Protein AF-A8F672-F1 (afdb_monomer)

Organism: Pseudothermotoga lettingae (strain ATCC BAA-301 / DSM 14385 / NBRC 107922 / TMO) (NCBI:txid416591)

Secondary structure (DSSP, 8-state):
-HHHHHHHHHHT---EE----GGGGGGSPPP--S-TTT-THHHHSSHHHHHHH-TT-EEPPSS--GGG---------------------GGGTT-S-EEEEEE-TTT--EEEEEE-SSB-TTSSBTTPBPSS--EEEEEETTSPBP-SEEEEEEEEEEEETTTTEEEEEEEEEEETTEEE--S-BSEEEEEEEEETT-PPP-TT---EEEEEEEEE-SS-EESSEEEEEESSHHHHHHHHHHHHHHHHTSTT--HHHHHHHHHHHHHHHHHHHH---HHHHHHHHHHHHHHHHHHHHHHHHHHHHHHHHHHHHHHHHHHHHHHHHHHHHHHHHHHHHHHHHHHHHHHHHHHHTT--S---S--HHHHHHHHHHHHHHTHHHHHHHHHHHHHHHH-S--HHHHHHIIIIIHHHHHHT--HHHHHHHHHHIIIIIIIIIIIIHHHHHHHHHHHHHHHHHHHHHTTS---HHHHHHHHHHHHHHHHHHHSTTHHHHHHHHHSPPPP----TTTTHHHHHHHHHHHHHHHHHHTT-GGGHHHHHHHHHHHHHHS-GGGHHHHHHHHHHHHTHHHHHHHHHHHHHHHTS--

Sequence (586 aa):
MYAVDFALRETGIQLYYCQPEQNKMAQVELEESYSQLVNDRVRLSNFDALEKINNQVRRLSWPFDQREIELKNLPLVDSKYYFAWLSDWSEYDFVSKVEVKITLSGAGNIANFVYYPLYNPDATIAERVSEKDIALVLKDESGLSMLGKNNVSVSLYKVMGELDRMEAVTGESDENGVVNFGKRQVGRYYYMLYADGRPADRYDQLCYTARGWIEVGLDSATPTEMIAFTKSKSAELFRAFGLLRELRELEIYNDRIGTFVENAGEWLENLRKNGLIPVELEAVKRFNTALAAIVNCSGYACTVQTRASDDALKVVEKINGMIRKAEEIVEKLESAKQIIMTIVNTFIDIITGNWSGAASNLTIQELVDRLVNYVKNDLLDDIMETVEQKLAEVIRDPEKIIDYFQSYVKDWVKQKLSPDQIRDNVYNFVEEELVYEKFTSHMEQQIEKVLFETQKLVEENIGKHWDIDERSSLIRESFYQMRNDLMSDLFDVSYKALSEKDSIDDWESCLSTLRELIPLIVEFIELFEIRYPELSSIKAGLETLYEALDTIGTLTKTYELALKVDYLNPLSERIQQISEMVFQFK

Solvent-accessible surface area (backbone atoms only — not comparable to full-atom values): 33005 Å² total; per-residue (Å²): 118,47,24,59,55,48,41,34,62,76,69,62,64,76,55,73,47,68,82,73,54,83,93,48,41,86,85,69,53,63,67,89,58,95,42,60,92,69,30,66,61,42,71,68,39,33,70,79,47,41,40,76,77,32,90,65,39,40,78,58,60,85,80,79,54,72,85,78,61,81,85,72,95,66,81,88,77,82,77,89,83,84,89,81,83,88,76,88,61,74,89,44,63,86,39,59,67,46,78,47,76,48,71,50,87,94,70,82,51,71,51,73,52,76,48,40,50,41,31,36,98,86,70,45,64,48,72,42,57,22,81,40,64,42,61,33,40,35,21,38,80,88,68,48,62,43,74,63,60,55,67,30,30,41,32,39,20,42,70,43,74,100,66,45,42,75,44,82,76,50,72,41,51,23,49,53,21,34,34,63,65,40,63,44,63,51,45,71,30,41,38,43,37,31,25,40,92,62,69,74,92,44,85,44,51,58,45,42,33,35,72,53,71,36,40,33,41,56,80,50,46,43,64,54,62,46,62,36,33,52,51,67,52,66,61,53,51,25,41,39,56,19,52,45,50,53,51,68,70,40,81,83,51,47,72,65,58,50,52,49,41,51,56,53,49,54,52,52,51,50,39,65,74,76,52,58,52,67,62,49,47,50,30,47,41,39,45,38,54,45,48,53,52,51,48,54,57,46,57,51,50,37,55,39,44,56,52,33,28,52,30,50,39,52,36,53,52,48,52,42,50,46,52,52,53,50,50,56,44,39,53,51,50,61,72,41,41,65,58,53,48,49,50,52,51,52,47,48,54,67,55,50,72,76,56,93,82,88,88,83,91,76,54,70,64,56,53,52,53,49,52,44,49,36,62,76,70,42,48,67,54,54,54,50,51,52,51,41,56,57,37,61,73,76,45,96,79,38,60,70,62,43,51,43,48,65,67,44,52,53,50,40,52,74,68,63,61,53,72,69,60,49,47,56,54,39,44,49,43,37,49,60,69,46,43,29,68,47,28,48,58,50,49,53,56,35,56,52,48,36,52,50,53,33,51,47,56,36,71,79,46,67,96,54,86,76,63,45,68,63,50,19,50,34,43,39,49,20,53,50,50,38,40,60,77,61,48,64,56,45,65,59,55,52,47,63,52,70,48,87,73,84,76,69,84,72,61,77,71,82,42,47,70,56,66,58,49,49,57,59,51,40,60,54,44,62,76,43,26,90,81,40,63,76,46,48,65,49,40,54,40,52,54,52,47,50,57,60,70,64,53,62,69,40,59,37,28,54,49,52,27,51,52,36,57,54,57,33,46,67,49,28,61,41,49,67,43,39,51,54,34,56,50,65,60,116

pLDDT: mean 77.51, std 14.43, range [34.5, 97.75]

Foldseek 3Di:
DQLVVLLCVVVVPWDKDADDAPVCCVVQDQQPADDCQQDVVNVCRPLVNSVVRDVRIDTADPVGDPVVHDDDPHPPDDDDDDDDDDDDCVVVLPDQKDKDWDDDPPPRDIDIDMDGNQADPVRHGRQDKAPWWEKAAEDAPVRHWAAAWQQKKKWKWAQDDPSRDTDTPDIFIDHRRMTTPTMDGFAKIKMWMKRGVNDDDDLLFKMWIDIDMWGDDRHYIPPRYDYTYTPPLSSLLSLLLSLLVLLCPFPLDDPLSVVLSVVSNVVSVVCVVVDATRLLSLLSSLLSLLSVLLSVLRNLLSVLLVLLLVLLLVLLVLLLVLLVLLVVLLVLCVVCVVVVVVVQVVVCVVVVVDDDDDDDDADVNNLSVVSSCCSVPPVLVLVLVVLVVLQVVAFDDCVLVSCCCVPPSSVCSVVVDDSVVSSVVSSCCSSPVQSCVLAVVLSSVLSVLSSVVSVVSCVVCPPHRDSRVVSSVLQVQLSVCLCVVQNVCVVVLSCVLVDQDDQPDDCCPSCVSLVVSLVVVLVVLVVCCVPPVSSVVSSVSSVVSVVSSNPSSSSSSSNSSRSSSSSSNSSSVSSNCSSCSSVVRD

Mean predicted aligned error: 14.24 Å

Nearest PDB structures (foldseek):
  5azs-assembly1_A  TM=2.895E-01  e=3.978E-01  Pseudomonas aeruginosa PAO1
  8f7n-assembly1_A-2  TM=1.254E-01  e=3.853E-02  Sinorhizobium meliloti
  7n6g-assembly1_3T  TM=2.118E-01  e=6.082E-01  Chlamydomonas reinhardtii
  7n6g-assembly1_3S  TM=1.739E-01  e=3.813E-01  Chlamydomonas reinhardtii
  7s5y-assembly1_E  TM=1.382E-01  e=5.528E+00  Homo sapiens

Structure (mmCIF, N/CA/C/O backbone):
data_AF-A8F672-F1
#
_entry.id   AF-A8F672-F1
#
loop_
_atom_site.group_PDB
_atom_site.id
_atom_site.type_symbol
_atom_site.label_atom_id
_atom_site.label_alt_id
_atom_site.label_comp_id
_atom_site.label_asym_id
_atom_site.label_entity_id
_atom_site.label_seq_id
_atom_site.pdbx_PDB_ins_code
_atom_site.Cartn_x
_atom_site.Cartn_y
_atom_site.Cartn_z
_atom_site.occupancy
_atom_site.B_iso_or_equiv
_atom_site.auth_seq_id
_atom_site.auth_comp_id
_atom_site.auth_asym_id
_atom_site.auth_atom_id
_atom_site.pdbx_PDB_model_num
ATOM 1 N N . MET A 1 1 ? -5.545 -7.182 -1.780 1.00 58.44 1 MET A N 1
ATOM 2 C CA . MET A 1 1 ? -5.814 -8.184 -2.865 1.00 58.44 1 MET A CA 1
ATOM 3 C C . MET A 1 1 ? -6.267 -7.527 -4.173 1.00 58.44 1 MET A C 1
ATOM 5 O O . MET A 1 1 ? -6.038 -8.076 -5.249 1.00 58.44 1 MET A O 1
ATOM 9 N N . TYR A 1 2 ? -6.864 -6.335 -4.099 1.00 76.88 2 TYR A N 1
ATOM 10 C CA . TYR A 1 2 ? -7.472 -5.658 -5.243 1.00 76.88 2 TYR A CA 1
ATOM 11 C C . TYR A 1 2 ? -6.496 -5.126 -6.283 1.00 76.88 2 TYR A C 1
ATOM 13 O O . TYR A 1 2 ? -6.832 -5.118 -7.460 1.00 76.88 2 TYR A O 1
ATOM 21 N N . ALA A 1 3 ? -5.275 -4.756 -5.888 1.00 71.75 3 ALA A N 1
ATOM 22 C CA . ALA A 1 3 ? -4.246 -4.333 -6.838 1.00 71.75 3 ALA A CA 1
ATOM 23 C C . ALA A 1 3 ? -3.932 -5.419 -7.883 1.00 71.75 3 ALA A C 1
ATOM 25 O O . ALA A 1 3 ? -3.788 -5.123 -9.066 1.00 71.75 3 ALA A O 1
ATOM 26 N N . VAL A 1 4 ? -3.859 -6.686 -7.454 1.00 69.56 4 VAL A N 1
ATOM 27 C CA . VAL A 1 4 ? -3.597 -7.828 -8.344 1.00 69.56 4 VAL A CA 1
ATOM 28 C C . VAL A 1 4 ? -4.817 -8.127 -9.213 1.00 69.56 4 VAL A C 1
ATOM 30 O O . VAL A 1 4 ? -4.667 -8.310 -10.415 1.00 69.56 4 VAL A O 1
ATOM 33 N N . ASP A 1 5 ? -6.021 -8.117 -8.631 1.00 73.81 5 ASP A N 1
ATOM 34 C CA . ASP A 1 5 ? -7.284 -8.274 -9.371 1.00 73.81 5 ASP A CA 1
ATOM 35 C C . ASP A 1 5 ? -7.424 -7.214 -10.475 1.00 73.81 5 ASP A C 1
ATOM 37 O O . ASP A 1 5 ? -7.666 -7.546 -11.634 1.00 73.81 5 ASP A O 1
ATOM 41 N N . PHE A 1 6 ? -7.191 -5.944 -10.136 1.00 74.06 6 PHE A N 1
ATOM 42 C CA . PHE A 1 6 ? -7.239 -4.833 -11.079 1.00 74.06 6 PHE A CA 1
ATOM 43 C C . PHE A 1 6 ? -6.165 -4.971 -12.161 1.00 74.06 6 PHE A C 1
ATOM 45 O O . PHE A 1 6 ? -6.476 -4.878 -13.345 1.00 74.06 6 PHE A O 1
ATOM 52 N N . ALA A 1 7 ? -4.923 -5.287 -11.775 1.00 74.38 7 ALA A N 1
ATOM 53 C CA . ALA A 1 7 ? -3.839 -5.506 -12.724 1.00 74.38 7 ALA A CA 1
ATOM 54 C C . ALA A 1 7 ? -4.175 -6.608 -13.733 1.00 74.38 7 ALA A C 1
ATOM 56 O O . ALA A 1 7 ? -4.021 -6.395 -14.933 1.00 74.38 7 ALA A O 1
ATOM 57 N N . LEU A 1 8 ? -4.659 -7.766 -13.277 1.00 72.75 8 LEU A N 1
ATOM 58 C CA . LEU A 1 8 ? -4.997 -8.891 -14.152 1.00 72.75 8 LEU A CA 1
ATOM 59 C C . LEU A 1 8 ? -6.154 -8.557 -15.102 1.00 72.75 8 LEU A C 1
ATOM 61 O O . LEU A 1 8 ? -6.068 -8.865 -16.291 1.00 72.75 8 LEU A O 1
ATOM 65 N N . ARG A 1 9 ? -7.202 -7.882 -14.610 1.00 75.81 9 ARG A N 1
ATOM 66 C CA . ARG A 1 9 ? -8.351 -7.473 -15.434 1.00 75.81 9 ARG A CA 1
ATOM 67 C C . ARG A 1 9 ? -7.968 -6.446 -16.495 1.00 75.81 9 ARG A C 1
ATOM 69 O O . ARG A 1 9 ? -8.299 -6.637 -17.661 1.00 75.81 9 ARG A O 1
ATOM 76 N N . GLU A 1 10 ? -7.247 -5.396 -16.111 1.00 75.56 10 GLU A N 1
ATOM 77 C CA . GLU A 1 10 ? -6.915 -4.282 -17.007 1.00 75.56 10 GLU A CA 1
ATOM 78 C C . GLU A 1 10 ? -5.832 -4.637 -18.029 1.00 75.56 10 GLU A C 1
ATOM 80 O O . GLU A 1 10 ? -5.866 -4.168 -19.164 1.00 75.56 10 GLU A O 1
ATOM 85 N N . THR A 1 11 ? -4.861 -5.476 -17.654 1.00 68.06 11 THR A N 1
ATOM 86 C CA . THR A 1 11 ? -3.815 -5.936 -18.589 1.00 68.06 11 THR A CA 1
ATOM 87 C C . THR A 1 11 ? -4.272 -7.092 -19.468 1.00 68.06 11 THR A C 1
ATOM 89 O O . THR A 1 11 ? -3.577 -7.446 -20.420 1.00 68.06 11 THR A O 1
ATOM 92 N N . GLY A 1 12 ? -5.413 -7.706 -19.142 1.00 68.56 12 GLY A N 1
ATOM 93 C CA . GLY A 1 12 ? -5.883 -8.915 -19.802 1.00 68.56 12 GLY A CA 1
ATOM 94 C C . GLY A 1 12 ? -4.929 -10.098 -19.633 1.00 68.56 12 GLY A C 1
ATOM 95 O O . GLY A 1 12 ? -4.969 -11.005 -20.467 1.00 68.56 12 GLY A O 1
ATOM 96 N N . ILE A 1 13 ? -4.072 -10.096 -18.599 1.00 70.00 13 ILE A N 1
ATOM 97 C CA . ILE A 1 13 ? -3.210 -11.236 -18.270 1.00 70.00 13 ILE A CA 1
ATOM 98 C C . ILE A 1 13 ? -4.103 -12.429 -17.937 1.00 70.00 13 ILE A C 1
ATOM 100 O O . ILE A 1 13 ? -5.008 -12.358 -17.106 1.00 70.00 13 ILE A O 1
ATOM 104 N N . GLN A 1 14 ? -3.829 -13.543 -18.604 1.00 74.06 14 GLN A N 1
ATOM 105 C CA . GLN A 1 14 ? -4.603 -14.771 -18.514 1.00 74.06 14 GLN A CA 1
ATOM 106 C C . GLN A 1 14 ? -3.692 -15.905 -18.082 1.00 74.06 14 GLN A C 1
ATOM 108 O O . GLN A 1 14 ? -2.541 -15.989 -18.514 1.00 74.06 14 GLN A O 1
ATOM 113 N N . LEU A 1 15 ? -4.217 -16.781 -17.231 1.00 74.44 15 LEU A N 1
ATOM 114 C CA . LEU A 1 15 ? -3.529 -18.004 -16.865 1.00 74.44 15 LEU A CA 1
ATOM 115 C C . LEU A 1 15 ? -4.068 -19.141 -17.717 1.00 74.44 15 LEU A C 1
ATOM 117 O O . LEU A 1 15 ? -5.276 -19.367 -17.792 1.00 74.44 15 LEU A O 1
ATOM 121 N N . TYR A 1 16 ? -3.143 -19.855 -18.336 1.00 76.19 16 TYR A N 1
ATOM 122 C CA . TYR A 1 16 ? -3.432 -21.020 -19.146 1.00 76.19 16 TYR A CA 1
ATOM 123 C C . TYR A 1 16 ? -2.832 -22.252 -18.493 1.00 76.19 16 TYR A C 1
ATOM 125 O O . TYR A 1 16 ? -1.716 -22.222 -17.974 1.00 76.19 16 TYR A O 1
ATOM 133 N N . TYR A 1 17 ? -3.574 -23.346 -18.554 1.00 78.81 17 TYR A N 1
ATOM 134 C CA . TYR A 1 17 ? -3.131 -24.659 -18.130 1.00 78.81 17 TYR A CA 1
ATOM 135 C C . TYR A 1 17 ? -3.186 -25.623 -19.313 1.00 78.81 17 TYR A C 1
ATOM 137 O O . TYR A 1 17 ? -4.175 -25.678 -20.040 1.00 78.81 17 TYR A O 1
ATOM 145 N N . CYS A 1 18 ? -2.121 -26.398 -19.502 1.00 73.94 18 CYS A N 1
ATOM 146 C CA . CYS A 1 18 ? -2.075 -27.480 -20.474 1.00 73.94 18 CYS A CA 1
ATOM 147 C C . CYS A 1 18 ? -1.202 -28.605 -19.921 1.00 73.94 18 CYS A C 1
ATOM 149 O O . CYS A 1 18 ? -0.079 -28.361 -19.480 1.00 73.94 18 CYS A O 1
ATOM 151 N N . GLN A 1 19 ? -1.701 -29.840 -19.972 1.00 75.19 19 GLN A N 1
ATOM 152 C CA . GLN A 1 19 ? -0.917 -31.028 -19.648 1.00 75.19 19 GLN A CA 1
ATOM 153 C C . GLN A 1 19 ? -1.078 -32.080 -20.754 1.00 75.19 19 GLN A C 1
ATOM 155 O O . GLN A 1 19 ? -1.946 -32.958 -20.669 1.00 75.19 19 GLN A O 1
ATOM 160 N N . PRO A 1 20 ? -0.276 -31.981 -21.824 1.00 69.94 20 PRO A N 1
ATOM 161 C CA . PRO A 1 20 ? -0.445 -32.829 -22.989 1.00 69.94 20 PRO A CA 1
ATOM 162 C C . PRO A 1 20 ? 0.181 -34.213 -22.828 1.00 69.94 20 PRO A C 1
ATOM 164 O O . PRO A 1 20 ? 1.151 -34.409 -22.099 1.00 69.94 20 PRO A O 1
ATOM 167 N N . GLU A 1 21 ? -0.354 -35.184 -23.568 1.00 68.31 21 GLU A N 1
ATOM 168 C CA . GLU A 1 21 ? 0.251 -36.515 -23.706 1.00 68.31 21 GLU A CA 1
ATOM 169 C C . GLU A 1 21 ? 1.548 -36.442 -24.532 1.00 68.31 21 GLU A C 1
ATOM 171 O O . GLU A 1 21 ? 1.670 -35.618 -25.441 1.00 68.31 21 GLU A O 1
ATOM 176 N N . GLN A 1 22 ? 2.512 -37.331 -24.259 1.00 65.75 22 GLN A N 1
ATOM 177 C CA . GLN A 1 22 ? 3.853 -37.312 -24.870 1.00 65.75 22 GLN A CA 1
ATOM 178 C C . GLN A 1 22 ? 3.832 -37.224 -26.406 1.00 65.75 22 GLN A C 1
ATOM 180 O O . GLN A 1 22 ? 4.584 -36.461 -27.004 1.00 65.75 22 GLN A O 1
ATOM 185 N N . ASN A 1 23 ? 2.956 -37.986 -27.058 1.00 64.81 23 ASN A N 1
ATOM 186 C CA . ASN A 1 23 ? 2.825 -38.031 -28.517 1.00 64.81 23 ASN A CA 1
ATOM 187 C C . ASN A 1 23 ? 2.176 -36.774 -29.127 1.00 64.81 23 ASN A C 1
ATOM 189 O O . ASN A 1 23 ? 2.226 -36.603 -30.343 1.00 64.81 23 ASN A O 1
ATOM 193 N N . LYS A 1 24 ? 1.566 -35.911 -28.307 1.00 63.19 24 LYS A N 1
ATOM 194 C CA . LYS A 1 24 ? 0.947 -34.643 -28.718 1.00 63.19 24 LYS A CA 1
ATOM 195 C C . LYS A 1 24 ? 1.758 -33.421 -28.304 1.00 63.19 24 LYS A C 1
ATOM 197 O O . LYS A 1 24 ? 1.444 -32.329 -28.760 1.00 63.19 24 LYS A O 1
ATOM 202 N N . MET A 1 25 ? 2.815 -33.600 -27.509 1.00 61.53 25 MET A N 1
ATOM 203 C CA . MET A 1 25 ? 3.652 -32.524 -26.969 1.00 61.53 25 MET A CA 1
ATOM 204 C C . MET A 1 25 ? 4.176 -31.561 -28.048 1.00 61.53 25 MET A C 1
ATOM 206 O O . MET A 1 25 ? 4.151 -30.358 -27.841 1.00 61.53 25 MET A O 1
ATOM 210 N N . ALA A 1 26 ? 4.545 -32.055 -29.233 1.00 56.44 26 ALA A N 1
ATOM 211 C CA . ALA A 1 26 ? 5.033 -31.210 -30.329 1.00 56.44 26 ALA A CA 1
ATOM 212 C C . ALA A 1 26 ? 3.953 -30.325 -30.994 1.00 56.44 26 ALA A C 1
ATOM 214 O O . ALA A 1 26 ? 4.291 -29.357 -31.663 1.00 56.44 26 ALA A O 1
ATOM 215 N N . GLN A 1 27 ? 2.660 -30.648 -30.852 1.00 55.19 27 GLN A N 1
ATOM 216 C CA . GLN A 1 27 ? 1.545 -29.887 -31.455 1.00 55.19 27 GLN A CA 1
ATOM 217 C C . GLN A 1 27 ? 1.020 -28.765 -30.550 1.00 55.19 27 GLN A C 1
ATOM 219 O O . GLN A 1 27 ? 0.139 -28.002 -30.937 1.00 55.19 27 GLN A O 1
ATOM 224 N N . VAL A 1 28 ? 1.506 -28.724 -29.316 1.00 53.41 28 VAL A N 1
ATOM 225 C CA . VAL A 1 28 ? 0.940 -27.952 -28.201 1.00 53.41 28 VAL A CA 1
ATOM 226 C C . VAL A 1 28 ? 2.030 -27.187 -27.457 1.00 53.41 28 VAL A C 1
ATOM 228 O O . VAL A 1 28 ? 1.786 -26.609 -26.400 1.00 53.41 28 VAL A O 1
ATOM 231 N N . GLU A 1 29 ? 3.245 -27.251 -27.991 1.00 57.12 29 GLU A N 1
ATOM 232 C CA . GLU A 1 29 ? 4.407 -26.592 -27.452 1.00 57.12 29 GLU A CA 1
ATOM 233 C C . GLU A 1 29 ? 4.377 -25.122 -27.839 1.00 57.12 29 GLU A C 1
ATOM 235 O O . GLU A 1 29 ? 4.160 -24.775 -29.001 1.00 57.12 29 GLU A O 1
ATOM 240 N N . LEU A 1 30 ? 4.619 -24.258 -26.860 1.00 54.97 30 LEU A N 1
ATOM 241 C CA . LEU A 1 30 ? 5.000 -22.890 -27.159 1.00 54.97 30 LEU A CA 1
ATOM 242 C C . LEU A 1 30 ? 6.347 -22.940 -27.878 1.00 54.97 30 LEU A C 1
ATOM 244 O O . LEU A 1 30 ? 7.287 -23.560 -27.377 1.00 54.97 30 LEU A O 1
ATOM 248 N N . GLU A 1 31 ? 6.464 -22.284 -29.030 1.00 55.03 31 GLU A N 1
ATOM 249 C CA . GLU A 1 31 ? 7.793 -22.064 -29.592 1.00 55.03 31 GLU A CA 1
ATOM 250 C C . GLU A 1 31 ? 8.595 -21.232 -28.582 1.00 55.03 31 GLU A C 1
ATOM 252 O O . GLU A 1 31 ? 8.174 -20.146 -28.176 1.00 55.03 31 GLU A O 1
ATOM 257 N N . GLU A 1 32 ? 9.736 -21.757 -28.131 1.00 51.19 32 GLU A N 1
ATOM 258 C CA . GLU A 1 32 ? 10.621 -21.057 -27.204 1.00 51.19 32 GLU A CA 1
ATOM 259 C C . GLU A 1 32 ? 11.190 -19.809 -27.874 1.00 51.19 32 GLU A C 1
ATOM 261 O O . GLU A 1 32 ? 12.167 -19.859 -28.626 1.00 51.19 32 GLU A O 1
ATOM 266 N N . SER A 1 33 ? 10.540 -18.671 -27.665 1.00 51.97 33 SER A N 1
ATOM 267 C CA . SER A 1 33 ? 10.943 -17.422 -28.292 1.00 51.97 33 SER A CA 1
ATOM 268 C C . SER A 1 33 ? 10.607 -16.224 -27.412 1.00 51.97 33 SER A C 1
ATOM 270 O O . SER A 1 33 ? 9.531 -16.097 -26.836 1.00 51.97 33 SER A O 1
ATOM 272 N N . TYR A 1 34 ? 11.609 -15.356 -27.277 1.00 55.47 34 TYR A N 1
ATOM 273 C CA . TYR A 1 34 ? 11.759 -14.419 -26.164 1.00 55.47 34 TYR A CA 1
ATOM 274 C C . TYR A 1 34 ? 10.952 -13.114 -26.318 1.00 55.47 34 TYR A C 1
ATOM 276 O O . TYR A 1 34 ? 10.719 -12.422 -25.328 1.00 55.47 34 TYR A O 1
ATOM 284 N N . SER A 1 35 ? 10.545 -12.733 -27.539 1.00 60.81 35 SER A N 1
ATOM 285 C CA . SER A 1 35 ? 9.824 -11.476 -27.811 1.00 60.81 35 SER A CA 1
ATOM 286 C C . SER A 1 35 ? 9.093 -11.497 -29.159 1.00 60.81 35 SER A C 1
ATOM 288 O O . SER A 1 35 ? 9.702 -11.795 -30.184 1.00 60.81 35 SER A O 1
ATOM 290 N N . GLN A 1 36 ? 7.826 -11.063 -29.180 1.00 67.81 36 GLN A N 1
ATOM 291 C CA . GLN A 1 36 ? 7.043 -10.849 -30.413 1.00 67.81 36 GLN A CA 1
ATOM 292 C C . GLN A 1 36 ? 7.614 -9.753 -31.329 1.00 67.81 36 GLN A C 1
ATOM 294 O O . GLN A 1 36 ? 7.241 -9.683 -32.490 1.00 67.81 36 GLN A O 1
ATOM 299 N N . LEU A 1 37 ? 8.501 -8.885 -30.821 1.00 70.81 37 LEU A N 1
ATOM 300 C CA . LEU A 1 37 ? 9.165 -7.838 -31.617 1.00 70.81 37 LEU A CA 1
ATOM 301 C C . LEU A 1 37 ? 10.385 -8.350 -32.396 1.00 70.81 37 LEU A C 1
ATOM 303 O O . LEU A 1 37 ? 10.926 -7.624 -33.232 1.00 70.81 37 LEU A O 1
ATOM 307 N N . VAL A 1 38 ? 10.851 -9.553 -32.054 1.00 70.31 38 VAL A N 1
ATOM 308 C CA . VAL A 1 38 ? 12.056 -10.176 -32.609 1.00 70.31 38 VAL A CA 1
ATOM 309 C C . VAL A 1 38 ? 11.686 -11.381 -33.462 1.00 70.31 38 VAL A C 1
ATOM 311 O O . VAL A 1 38 ? 12.198 -11.507 -34.565 1.00 70.31 38 VAL A O 1
ATOM 314 N N . ASN A 1 39 ? 10.755 -12.208 -32.980 1.00 69.38 39 ASN A N 1
ATOM 315 C CA . ASN A 1 39 ? 10.257 -13.372 -33.697 1.00 69.38 39 ASN A CA 1
ATOM 316 C C . ASN A 1 39 ? 8.736 -13.264 -33.894 1.00 69.38 39 ASN A C 1
ATOM 318 O O . ASN A 1 39 ? 7.959 -13.445 -32.950 1.00 69.38 39 ASN A O 1
ATOM 322 N N . ASP A 1 40 ? 8.305 -13.025 -35.135 1.00 69.31 40 ASP A N 1
ATOM 323 C CA . ASP A 1 40 ? 6.885 -12.941 -35.503 1.00 69.31 40 ASP A CA 1
ATOM 324 C C . ASP A 1 40 ? 6.121 -14.249 -35.228 1.00 69.31 40 ASP A C 1
ATOM 326 O O . ASP A 1 40 ? 4.902 -14.223 -35.026 1.00 69.31 40 ASP A O 1
ATOM 330 N N . ARG A 1 41 ? 6.811 -15.399 -35.165 1.00 66.56 41 ARG A N 1
ATOM 331 C CA . ARG A 1 41 ? 6.188 -16.691 -34.848 1.00 66.56 41 ARG A CA 1
ATOM 332 C C . ARG A 1 41 ? 5.653 -16.744 -33.419 1.00 66.56 41 ARG A C 1
ATOM 334 O O . ARG A 1 41 ? 4.623 -17.372 -33.212 1.00 66.56 41 ARG A O 1
ATOM 341 N N . VAL A 1 42 ? 6.218 -15.984 -32.472 1.00 65.62 42 VAL A N 1
ATOM 342 C CA . VAL A 1 42 ? 5.677 -15.846 -31.096 1.00 65.62 42 VAL A CA 1
ATOM 343 C C . VAL A 1 42 ? 4.259 -15.281 -31.103 1.00 65.62 42 VAL A C 1
ATOM 345 O O . VAL A 1 42 ? 3.439 -15.623 -30.254 1.00 65.62 42 VAL A O 1
ATOM 348 N N . ARG A 1 43 ? 3.934 -14.407 -32.064 1.00 65.50 43 ARG A N 1
ATOM 349 C CA . ARG A 1 43 ? 2.568 -13.889 -32.221 1.00 65.50 43 ARG A CA 1
ATOM 350 C C . ARG A 1 43 ? 1.605 -14.979 -32.702 1.00 65.50 43 ARG A C 1
ATOM 352 O O . ARG A 1 43 ? 0.409 -14.891 -32.450 1.00 65.50 43 ARG A O 1
ATOM 359 N N . LEU A 1 44 ? 2.122 -15.977 -33.415 1.00 64.94 44 LEU A N 1
ATOM 360 C CA . LEU A 1 44 ? 1.358 -17.055 -34.038 1.00 64.94 44 LEU A CA 1
ATOM 361 C C . LEU A 1 44 ? 1.281 -18.322 -33.166 1.00 64.94 44 LEU A C 1
ATOM 363 O O . LEU A 1 44 ? 0.427 -19.164 -33.429 1.00 64.94 44 LEU A O 1
ATOM 367 N N . SER A 1 45 ? 2.126 -18.445 -32.137 1.00 61.72 45 SER A N 1
ATOM 368 C CA . SER A 1 45 ? 2.242 -19.620 -31.259 1.00 61.72 45 SER A CA 1
ATOM 369 C C . SER A 1 45 ? 2.036 -19.317 -29.766 1.00 61.72 45 SER A C 1
ATOM 371 O O . SER A 1 45 ? 2.462 -20.097 -28.921 1.00 61.72 45 SER A O 1
ATOM 373 N N . ASN A 1 46 ? 1.383 -18.203 -29.405 1.00 66.94 46 ASN A N 1
ATOM 374 C CA . ASN A 1 46 ? 1.073 -17.883 -28.004 1.00 66.94 46 ASN A CA 1
ATOM 375 C C . ASN A 1 46 ? -0.079 -18.745 -27.436 1.00 66.94 46 ASN A C 1
ATOM 377 O O . ASN A 1 46 ? -0.771 -19.445 -28.173 1.00 66.94 46 ASN A O 1
ATOM 381 N N . PHE A 1 47 ? -0.316 -18.685 -26.120 1.00 68.75 47 PHE A N 1
ATOM 382 C CA . PHE A 1 47 ? -1.370 -19.482 -25.477 1.00 68.75 47 PHE A CA 1
ATOM 383 C C . PHE A 1 47 ? -2.782 -19.233 -26.043 1.00 68.75 47 PHE A C 1
ATOM 385 O O . PHE A 1 47 ? -3.546 -20.189 -26.151 1.00 68.75 47 PHE A O 1
ATOM 392 N N . ASP A 1 48 ? -3.104 -18.010 -26.483 1.00 70.31 48 ASP A N 1
ATOM 393 C CA . ASP A 1 48 ? -4.393 -17.708 -27.132 1.00 70.31 48 ASP A CA 1
ATOM 394 C C . ASP A 1 48 ? -4.545 -18.435 -28.483 1.00 70.31 48 ASP A C 1
ATOM 396 O O . ASP A 1 48 ? -5.646 -18.806 -28.896 1.00 70.31 48 ASP A O 1
ATOM 400 N N . ALA A 1 49 ? -3.443 -18.610 -29.217 1.00 72.19 49 ALA A N 1
ATOM 401 C CA . ALA A 1 49 ? -3.412 -19.391 -30.446 1.00 72.19 49 ALA A CA 1
ATOM 402 C C . ALA A 1 49 ? -3.464 -20.894 -30.142 1.00 72.19 49 ALA A C 1
ATOM 404 O O . ALA A 1 49 ? -4.215 -21.617 -30.799 1.00 72.19 49 ALA A O 1
ATOM 405 N N . LEU A 1 50 ? -2.729 -21.347 -29.118 1.00 69.25 50 LEU A N 1
ATOM 406 C CA . LEU A 1 50 ? -2.717 -22.742 -28.679 1.00 69.25 50 LEU A CA 1
ATOM 407 C C . LEU A 1 50 ? -4.093 -23.211 -28.186 1.00 69.25 50 LEU A C 1
ATOM 409 O O . LEU A 1 50 ? -4.494 -24.317 -28.532 1.00 69.25 50 LEU A O 1
ATOM 413 N N . GLU A 1 51 ? -4.849 -22.381 -27.461 1.00 75.69 51 GLU A N 1
ATOM 414 C CA . GLU A 1 51 ? -6.227 -22.688 -27.039 1.00 75.69 51 GLU A CA 1
ATOM 415 C C . GLU A 1 51 ? -7.142 -22.992 -28.237 1.00 75.69 51 GLU A C 1
ATOM 417 O O . GLU A 1 51 ? -7.947 -23.923 -28.202 1.00 75.69 51 GLU A O 1
ATOM 422 N N . LYS A 1 52 ? -6.985 -22.259 -29.347 1.00 76.06 52 LYS A N 1
ATOM 423 C CA . LYS A 1 52 ? -7.821 -22.433 -30.549 1.00 76.06 52 LYS A CA 1
ATOM 424 C C . LYS A 1 52 ? -7.529 -23.720 -31.311 1.00 76.06 52 LYS A C 1
ATOM 426 O O . LYS A 1 52 ? -8.410 -24.221 -32.009 1.00 76.06 52 LYS A O 1
ATOM 431 N N . ILE A 1 53 ? -6.300 -24.225 -31.227 1.00 69.31 53 ILE A N 1
ATOM 432 C CA . ILE A 1 53 ? -5.848 -25.393 -31.999 1.00 69.31 53 ILE A CA 1
ATOM 433 C C . ILE A 1 53 ? -5.700 -26.656 -31.145 1.00 69.31 53 ILE A C 1
ATOM 435 O O . ILE A 1 53 ? -5.636 -27.754 -31.697 1.00 69.31 53 ILE A O 1
ATOM 439 N N . ASN A 1 54 ? -5.693 -26.529 -29.816 1.00 70.19 54 ASN A N 1
ATOM 440 C CA . ASN A 1 54 ? -5.564 -27.635 -28.877 1.00 70.19 54 ASN A CA 1
ATOM 441 C C . ASN A 1 54 ? -6.581 -27.535 -27.730 1.00 70.19 54 ASN A C 1
ATOM 443 O O . ASN A 1 54 ? -6.443 -26.736 -26.810 1.00 70.19 54 ASN A O 1
ATOM 447 N N . ASN A 1 55 ? -7.531 -28.469 -27.716 1.00 74.50 55 ASN A N 1
ATOM 448 C CA . ASN A 1 55 ? -8.568 -28.574 -26.688 1.00 74.50 55 ASN A CA 1
ATOM 449 C C . ASN A 1 55 ? -8.067 -28.976 -25.282 1.00 74.50 55 ASN A C 1
ATOM 451 O O . ASN A 1 55 ? -8.869 -29.040 -24.350 1.00 74.50 55 ASN A O 1
ATOM 455 N N . GLN A 1 56 ? -6.779 -29.296 -25.124 1.00 72.94 56 GLN A N 1
ATOM 456 C CA . GLN A 1 56 ? -6.152 -29.573 -23.826 1.00 72.94 56 GLN A CA 1
ATOM 457 C C . GLN A 1 56 ? -5.590 -28.317 -23.152 1.00 72.94 56 GLN A C 1
ATOM 459 O O . GLN A 1 56 ? -5.306 -28.360 -21.957 1.00 72.94 56 GLN A O 1
ATOM 464 N N . VAL A 1 57 ? -5.432 -27.219 -23.898 1.00 75.81 57 VAL A N 1
ATOM 465 C CA . VAL A 1 57 ? -5.110 -25.908 -23.332 1.00 75.81 57 VAL A CA 1
ATOM 466 C C . VAL A 1 57 ? -6.414 -25.311 -22.827 1.00 75.81 57 VAL A C 1
ATOM 468 O O . VAL A 1 57 ? -7.358 -25.130 -23.591 1.00 75.81 57 VAL A O 1
ATOM 471 N N . ARG A 1 58 ? -6.477 -25.035 -21.529 1.00 78.56 58 ARG A N 1
ATOM 472 C CA . ARG A 1 58 ? -7.619 -24.390 -20.888 1.00 78.56 58 ARG A CA 1
ATOM 473 C C . ARG A 1 58 ? -7.183 -23.062 -20.304 1.00 78.56 58 ARG A C 1
ATOM 475 O O . ARG A 1 58 ? -6.230 -23.008 -19.525 1.00 78.56 58 ARG A O 1
ATOM 482 N N . ARG A 1 59 ? -7.901 -22.002 -20.654 1.00 83.75 59 ARG A N 1
ATOM 483 C CA . ARG A 1 59 ? -7.861 -20.753 -19.905 1.00 83.75 59 ARG A CA 1
ATOM 484 C C . ARG A 1 59 ? -8.546 -20.957 -18.557 1.00 83.75 59 ARG A C 1
ATOM 486 O O . ARG A 1 59 ? -9.680 -21.426 -18.514 1.00 83.75 59 ARG A O 1
ATOM 493 N N . LEU A 1 60 ? -7.853 -20.606 -17.480 1.00 82.88 60 LEU A N 1
ATOM 494 C CA . LEU A 1 60 ? -8.397 -20.676 -16.128 1.00 82.88 60 LEU A CA 1
ATOM 495 C C . LEU A 1 60 ? -9.203 -19.415 -15.808 1.00 82.88 60 LEU A C 1
ATOM 497 O O . LEU A 1 60 ? -8.841 -18.306 -16.223 1.00 82.88 60 LEU A O 1
ATOM 501 N N . SER A 1 61 ? -10.286 -19.585 -15.054 1.00 83.50 61 SER A N 1
ATOM 502 C CA . SER A 1 61 ? -11.085 -18.481 -14.525 1.00 83.50 61 SER A CA 1
ATOM 503 C C . SER A 1 61 ? -10.271 -17.628 -13.554 1.00 83.50 61 SER A C 1
ATOM 505 O O . SER A 1 61 ? -9.338 -18.105 -12.909 1.00 83.50 61 SER A O 1
ATOM 507 N N . TRP A 1 62 ? -10.664 -16.363 -13.400 1.00 73.62 62 TRP A N 1
ATOM 508 C CA . TRP A 1 62 ? -10.198 -15.510 -12.308 1.00 73.62 62 TRP A CA 1
ATOM 509 C C . TRP A 1 62 ? -11.374 -15.162 -11.373 1.00 73.62 62 TRP A C 1
ATOM 511 O O . TRP A 1 62 ? -12.431 -14.782 -11.887 1.00 73.62 62 TRP A O 1
ATOM 521 N N . PRO A 1 63 ? -11.222 -15.235 -10.032 1.00 76.00 63 PRO A N 1
ATOM 522 C CA . PRO A 1 63 ? -10.039 -15.687 -9.285 1.00 76.00 63 PRO A CA 1
ATOM 523 C C . PRO A 1 63 ? -9.695 -17.156 -9.565 1.00 76.00 63 PRO A C 1
ATOM 525 O O . PRO A 1 63 ? -10.588 -17.950 -9.845 1.00 76.00 63 PRO A O 1
ATOM 528 N N . PHE A 1 64 ? -8.402 -17.496 -9.533 1.00 75.56 64 PHE A N 1
ATOM 529 C CA . PHE A 1 64 ? -7.937 -18.831 -9.925 1.00 75.56 64 PHE A CA 1
ATOM 530 C C . PHE A 1 64 ? -8.556 -19.927 -9.057 1.00 75.56 64 PHE A C 1
ATOM 532 O O . PHE A 1 64 ? -8.400 -19.926 -7.835 1.00 75.56 64 PHE A O 1
ATOM 539 N N . ASP A 1 65 ? -9.199 -20.894 -9.708 1.00 78.88 65 ASP A N 1
ATOM 540 C CA . ASP A 1 65 ? -9.740 -22.085 -9.068 1.00 78.88 65 ASP A CA 1
ATOM 541 C C . ASP A 1 65 ? -8.881 -23.305 -9.414 1.00 78.88 65 ASP A C 1
ATOM 543 O O . ASP A 1 65 ? -8.876 -23.800 -10.541 1.00 78.88 65 ASP A O 1
ATOM 547 N N . GLN A 1 66 ? -8.167 -23.830 -8.417 1.00 78.56 66 GLN A N 1
ATOM 548 C CA . GLN A 1 66 ? -7.331 -25.023 -8.568 1.00 78.56 66 GLN A CA 1
ATOM 549 C C . GLN A 1 66 ? -8.123 -26.238 -9.086 1.00 78.56 66 GLN A C 1
ATOM 551 O O . GLN A 1 66 ? -7.533 -27.133 -9.690 1.00 78.56 66 GLN A O 1
ATOM 556 N N . ARG A 1 67 ? -9.447 -26.287 -8.876 1.00 84.88 67 ARG A N 1
ATOM 557 C CA . ARG A 1 67 ? -10.314 -27.379 -9.353 1.00 84.88 67 ARG A CA 1
ATOM 558 C C . ARG A 1 67 ? -10.423 -27.433 -10.877 1.00 84.88 67 ARG A C 1
ATOM 560 O O . ARG A 1 67 ? -10.787 -28.475 -11.411 1.00 84.88 67 ARG A O 1
ATOM 567 N N . GLU A 1 68 ? -10.090 -26.349 -11.573 1.00 82.94 68 GLU A N 1
ATOM 568 C CA . GLU A 1 68 ? -10.055 -26.298 -13.039 1.00 82.94 68 GLU A CA 1
ATOM 569 C C . GLU A 1 68 ? -8.807 -26.980 -13.634 1.00 82.94 68 GLU A C 1
ATOM 571 O O . GLU A 1 68 ? -8.745 -27.228 -14.842 1.00 82.94 68 GLU A O 1
ATOM 576 N N . ILE A 1 69 ? -7.824 -27.321 -12.791 1.00 81.62 69 ILE A N 1
ATOM 577 C CA . ILE A 1 69 ? -6.572 -27.978 -13.175 1.00 81.62 69 ILE A CA 1
ATOM 578 C C . ILE A 1 69 ? -6.702 -29.496 -12.974 1.00 81.62 69 ILE A C 1
ATOM 580 O O . ILE A 1 69 ? -6.590 -30.018 -11.864 1.00 81.62 69 ILE A O 1
ATOM 584 N N . GLU A 1 70 ? -6.891 -30.228 -14.071 1.00 79.25 70 GLU A N 1
ATOM 585 C CA . GLU A 1 70 ? -6.980 -31.695 -14.079 1.00 79.25 70 GLU A CA 1
ATOM 586 C C . GLU A 1 70 ? -5.601 -32.355 -14.252 1.00 79.25 70 GLU A C 1
ATOM 588 O O . GLU A 1 70 ? -5.196 -32.693 -15.364 1.00 79.25 70 GLU A O 1
ATOM 593 N N . LEU A 1 71 ? -4.883 -32.593 -13.149 1.00 77.50 71 LEU A N 1
ATOM 594 C CA . LEU A 1 71 ? -3.574 -33.254 -13.197 1.00 77.50 71 LEU A CA 1
ATOM 595 C C . LEU A 1 71 ? -3.693 -34.759 -13.489 1.00 77.50 71 LEU A C 1
ATOM 597 O O . LEU A 1 71 ? -4.117 -35.555 -12.651 1.00 77.50 71 LEU A O 1
ATOM 601 N N . LYS A 1 72 ? -3.240 -35.170 -14.671 1.00 77.75 72 LYS A N 1
ATOM 602 C CA . LYS A 1 72 ? -2.998 -36.569 -15.030 1.00 77.75 72 LYS A CA 1
ATOM 603 C C . LYS A 1 72 ? -1.639 -37.021 -14.496 1.00 77.75 72 LYS A C 1
ATOM 605 O O . LYS A 1 72 ? -0.653 -36.288 -14.568 1.00 77.75 72 LYS A O 1
ATOM 610 N N . ASN A 1 73 ? -1.565 -38.262 -14.020 1.00 76.75 73 ASN A N 1
ATOM 611 C CA . ASN A 1 73 ? -0.301 -38.899 -13.649 1.00 76.75 73 ASN A CA 1
ATOM 612 C C . ASN A 1 73 ? 0.449 -39.358 -14.912 1.00 76.75 73 ASN A C 1
ATOM 614 O O . ASN A 1 73 ? 0.429 -40.535 -15.272 1.00 76.75 73 ASN A O 1
ATOM 618 N N . LEU A 1 74 ? 1.019 -38.399 -15.643 1.00 68.69 74 LEU A N 1
ATOM 619 C CA . LEU A 1 74 ? 1.839 -38.660 -16.822 1.00 68.69 74 LEU A CA 1
ATOM 620 C C . LEU A 1 74 ? 3.301 -38.854 -16.399 1.00 68.69 74 LEU A C 1
ATOM 622 O O . LEU A 1 74 ? 3.757 -38.166 -15.483 1.00 68.69 74 LEU A O 1
ATOM 626 N N . PRO A 1 75 ? 4.051 -39.763 -17.051 1.00 66.44 75 PRO A N 1
ATOM 627 C CA . PRO A 1 75 ? 5.483 -39.868 -16.819 1.00 66.44 75 PRO A CA 1
ATOM 628 C C . PRO A 1 75 ? 6.142 -38.523 -17.130 1.00 66.44 75 PRO A C 1
ATOM 630 O O . PRO A 1 75 ? 5.798 -37.872 -18.118 1.00 66.44 75 PRO A O 1
ATOM 633 N N . LEU A 1 76 ? 7.085 -38.112 -16.284 1.00 59.09 76 LEU A N 1
ATOM 634 C CA . LEU A 1 76 ? 7.911 -36.939 -16.542 1.00 59.09 76 LEU A CA 1
ATOM 635 C C . LEU A 1 76 ? 8.765 -37.259 -17.775 1.00 59.09 76 LEU A C 1
ATOM 637 O O . LEU A 1 76 ? 9.643 -38.118 -17.720 1.00 59.09 76 LEU A O 1
ATOM 641 N N . VAL A 1 77 ? 8.426 -36.660 -18.915 1.00 57.06 77 VAL A N 1
ATOM 642 C CA . VAL A 1 77 ? 9.177 -36.850 -20.158 1.00 57.06 77 VAL A CA 1
ATOM 643 C C . VAL A 1 77 ? 10.268 -35.790 -20.181 1.00 57.06 77 VAL A C 1
ATOM 645 O O . VAL A 1 77 ? 9.967 -34.598 -20.191 1.00 57.06 77 VAL A O 1
ATOM 648 N N . ASP A 1 78 ? 11.520 -36.232 -20.119 1.00 50.06 78 ASP A N 1
ATOM 649 C CA . ASP A 1 78 ? 12.679 -35.354 -19.995 1.00 50.06 78 ASP A CA 1
ATOM 650 C C . ASP A 1 78 ? 12.818 -34.353 -21.156 1.00 50.06 78 ASP A C 1
ATOM 652 O O . ASP A 1 78 ? 12.773 -34.707 -22.333 1.00 50.06 78 ASP A O 1
ATOM 656 N N . SER A 1 79 ? 13.026 -33.100 -20.749 1.00 51.22 79 SER A N 1
ATOM 657 C CA . SER A 1 79 ? 14.016 -32.120 -21.211 1.00 51.22 79 SER A CA 1
ATOM 658 C C . SER A 1 79 ? 14.387 -32.085 -22.702 1.00 51.22 79 SER A C 1
ATOM 660 O O . SER A 1 79 ? 15.083 -32.955 -23.227 1.00 51.22 79 SER A O 1
ATOM 662 N N . LYS A 1 80 ? 14.063 -30.965 -23.360 1.00 53.91 80 LYS A N 1
ATOM 663 C CA . LYS A 1 80 ? 14.725 -30.562 -24.604 1.00 53.91 80 LYS A CA 1
ATOM 664 C C . LYS A 1 80 ? 16.129 -30.045 -24.315 1.00 53.91 80 LYS A C 1
ATOM 666 O O . LYS A 1 80 ? 16.317 -29.151 -23.495 1.00 53.91 80 LYS A O 1
ATOM 671 N N . TYR A 1 81 ? 17.110 -30.578 -25.035 1.00 51.56 81 TYR A N 1
ATOM 672 C CA . TYR A 1 81 ? 18.486 -30.095 -24.991 1.00 51.56 81 TYR A CA 1
ATOM 673 C C . TYR A 1 81 ? 18.755 -29.219 -26.208 1.00 51.56 81 TYR A C 1
ATOM 675 O O . TYR A 1 81 ? 18.760 -29.692 -27.345 1.00 51.56 81 TYR A O 1
ATOM 683 N N . TYR A 1 82 ? 18.995 -27.934 -25.963 1.00 55.22 82 TYR A N 1
ATOM 684 C CA . TYR A 1 82 ? 19.444 -27.009 -26.993 1.00 55.22 82 TYR A CA 1
ATOM 685 C C . TYR A 1 82 ? 20.959 -26.977 -27.014 1.00 55.22 82 TYR A C 1
ATOM 687 O O . TYR A 1 82 ? 21.596 -26.648 -26.015 1.00 55.22 82 TYR A O 1
ATOM 695 N N . PHE A 1 83 ? 21.531 -27.283 -28.172 1.00 56.19 83 PHE A N 1
ATOM 696 C CA . PHE A 1 83 ? 22.944 -27.056 -28.415 1.00 56.19 83 PHE A CA 1
ATOM 697 C C . PHE A 1 83 ? 23.108 -25.698 -29.096 1.00 56.19 83 PHE A C 1
ATOM 699 O O . PHE A 1 83 ? 22.720 -25.524 -30.250 1.00 56.19 83 PHE A O 1
ATOM 706 N N . ALA A 1 84 ? 23.642 -24.729 -28.359 1.00 57.47 84 ALA A N 1
ATOM 707 C CA . ALA A 1 84 ? 24.139 -23.477 -28.906 1.00 57.47 84 ALA A CA 1
ATOM 708 C C . ALA A 1 84 ? 25.647 -23.449 -28.680 1.00 57.47 84 ALA A C 1
ATOM 710 O O . ALA A 1 84 ? 26.123 -23.834 -27.611 1.00 57.47 84 ALA A O 1
ATOM 711 N N . TRP A 1 85 ? 26.392 -23.008 -29.680 1.00 60.09 85 TRP A N 1
ATOM 712 C CA . TRP A 1 85 ? 27.822 -22.804 -29.547 1.00 60.09 85 TRP A CA 1
ATOM 713 C C . TRP A 1 85 ? 28.193 -21.509 -30.260 1.00 60.09 85 TRP A C 1
ATOM 715 O O . TRP A 1 85 ? 27.610 -21.172 -31.291 1.00 60.09 85 TRP A O 1
ATOM 725 N N . LEU A 1 86 ? 29.159 -20.798 -29.691 1.00 60.59 86 LEU A N 1
ATOM 726 C CA . LEU A 1 86 ? 29.809 -19.663 -30.319 1.00 60.59 86 LEU A CA 1
ATOM 727 C C . LEU A 1 86 ? 31.169 -20.144 -30.815 1.00 60.59 86 LEU A C 1
ATOM 729 O O . LEU A 1 86 ? 31.907 -20.805 -30.082 1.00 60.59 86 LEU A O 1
ATOM 733 N N . SER A 1 87 ? 31.492 -19.835 -32.062 1.00 66.75 87 SER A N 1
ATOM 734 C CA . SER A 1 87 ? 32.820 -20.065 -32.616 1.00 66.75 87 SER A CA 1
ATOM 735 C C . SER A 1 87 ? 33.380 -18.724 -33.048 1.00 66.75 87 SER A C 1
ATOM 737 O O . SER A 1 87 ? 32.706 -17.979 -33.757 1.00 66.75 87 SER A O 1
ATOM 739 N N . ASP A 1 88 ? 34.597 -18.424 -32.607 1.00 65.44 88 ASP A N 1
ATOM 740 C CA . ASP A 1 88 ? 35.343 -17.286 -33.119 1.00 65.44 88 ASP A CA 1
ATOM 741 C C . ASP A 1 88 ? 35.895 -17.653 -34.498 1.00 65.44 88 ASP A C 1
ATOM 743 O O . ASP A 1 88 ? 36.765 -18.516 -34.628 1.00 65.44 88 ASP A O 1
ATOM 747 N N . TRP A 1 89 ? 35.325 -17.048 -35.537 1.00 71.56 89 TRP A N 1
ATOM 748 C CA . TRP A 1 89 ? 35.749 -17.263 -36.918 1.00 71.56 89 TRP A CA 1
ATOM 749 C C . TRP A 1 89 ? 36.694 -16.168 -37.421 1.00 71.56 89 TRP A C 1
ATOM 751 O O . TRP A 1 89 ? 37.069 -16.208 -38.593 1.00 71.56 89 TRP A O 1
ATOM 761 N N . SER A 1 90 ? 37.101 -15.223 -36.562 1.00 65.50 90 SER A N 1
ATOM 762 C CA . SER A 1 90 ? 37.994 -14.120 -36.942 1.00 65.50 90 SER A CA 1
ATOM 763 C C . SER A 1 90 ? 39.357 -14.608 -37.440 1.00 65.50 90 SER A C 1
ATOM 765 O O . SER A 1 90 ? 39.952 -13.986 -38.313 1.00 65.50 90 SER A O 1
ATOM 767 N N . GLU A 1 91 ? 39.814 -15.776 -36.982 1.00 71.50 91 GLU A N 1
ATOM 768 C CA . GLU A 1 91 ? 41.041 -16.414 -37.474 1.00 71.50 91 GLU A CA 1
ATOM 769 C C . GLU A 1 91 ? 40.963 -16.840 -38.948 1.00 71.50 91 GLU A C 1
ATOM 771 O O . GLU A 1 91 ? 41.990 -17.143 -39.544 1.00 71.50 91 GLU A O 1
ATOM 776 N N . TYR A 1 92 ? 39.770 -16.878 -39.549 1.00 77.00 92 TYR A N 1
ATOM 777 C CA . TYR A 1 92 ? 39.547 -17.261 -40.945 1.00 77.00 92 TYR A CA 1
ATOM 778 C C . TYR A 1 92 ? 39.310 -16.044 -41.856 1.00 77.00 92 TYR A C 1
ATOM 780 O O . TYR A 1 92 ? 38.746 -16.186 -42.942 1.00 77.00 92 TYR A O 1
ATOM 788 N N . ASP A 1 93 ? 39.784 -14.859 -41.459 1.00 71.62 93 ASP A N 1
ATOM 789 C CA . ASP A 1 93 ? 39.722 -13.603 -42.228 1.00 71.62 93 ASP A CA 1
ATOM 790 C C . ASP A 1 93 ? 40.442 -13.643 -43.591 1.00 71.62 93 ASP A C 1
ATOM 792 O O . ASP A 1 93 ? 40.391 -12.688 -44.359 1.00 71.62 93 ASP A O 1
ATOM 796 N N . PHE A 1 94 ? 41.094 -14.755 -43.930 1.00 79.88 94 PHE A N 1
ATOM 797 C CA . PHE A 1 94 ? 41.790 -14.971 -45.194 1.00 79.88 94 PHE A CA 1
ATOM 798 C C . PHE A 1 94 ? 41.046 -15.900 -46.168 1.00 79.88 94 PHE A C 1
ATOM 800 O O . PHE A 1 94 ? 41.489 -16.057 -47.310 1.00 79.88 94 PHE A O 1
ATOM 807 N N . VAL A 1 95 ? 39.936 -16.532 -45.761 1.00 82.12 95 VAL A N 1
ATOM 808 C CA . VAL A 1 95 ? 39.135 -17.393 -46.651 1.00 82.12 95 VAL A CA 1
ATOM 809 C C . VAL A 1 95 ? 37.836 -16.717 -47.069 1.00 82.12 95 VAL A C 1
ATOM 811 O O . VAL A 1 95 ? 37.215 -15.968 -46.324 1.00 82.12 95 VAL A O 1
ATOM 814 N N . SER A 1 96 ? 37.386 -16.998 -48.291 1.00 80.50 96 SER A N 1
ATOM 815 C CA . SER A 1 96 ? 36.132 -16.441 -48.809 1.00 80.50 96 SER A CA 1
ATOM 816 C C . SER A 1 96 ? 34.891 -17.177 -48.311 1.00 80.50 96 SER A C 1
ATOM 818 O O . SER A 1 96 ? 33.802 -16.620 -48.380 1.00 80.50 96 SER A O 1
ATOM 820 N N . LYS A 1 97 ? 35.034 -18.419 -47.830 1.00 84.31 97 LYS A N 1
ATOM 821 C CA . LYS A 1 97 ? 33.917 -19.290 -47.455 1.00 84.31 97 LYS A CA 1
ATOM 822 C C . LYS A 1 97 ? 34.348 -20.323 -46.413 1.00 84.31 97 LYS A C 1
ATOM 824 O O . LYS A 1 97 ? 35.334 -21.027 -46.618 1.00 84.31 97 LYS A O 1
ATOM 829 N N . VAL A 1 98 ? 33.560 -20.463 -45.354 1.00 83.12 98 VAL A N 1
ATOM 830 C CA . VAL A 1 98 ? 33.645 -21.523 -44.345 1.00 83.12 98 VAL A CA 1
ATOM 831 C C . VAL A 1 98 ? 32.340 -22.309 -44.390 1.00 83.12 98 VAL A C 1
ATOM 833 O O . VAL A 1 98 ? 31.263 -21.746 -44.216 1.00 83.12 98 VAL A O 1
ATOM 836 N N . GLU A 1 99 ? 32.416 -23.612 -44.643 1.00 85.75 99 GLU A N 1
ATOM 837 C CA . GLU A 1 99 ? 31.253 -24.500 -44.594 1.00 85.75 99 GLU A CA 1
ATOM 838 C C . GLU A 1 99 ? 31.298 -25.315 -43.307 1.00 85.75 99 GLU A C 1
ATOM 840 O O . GLU A 1 99 ? 32.246 -26.061 -43.061 1.00 85.75 99 GLU A O 1
ATOM 845 N N . VAL A 1 100 ? 30.262 -25.182 -42.487 1.00 81.38 100 VAL A N 1
ATOM 846 C CA . VAL A 1 100 ? 30.147 -25.899 -41.223 1.00 81.38 100 VAL A CA 1
ATOM 847 C C . VAL A 1 100 ? 29.075 -26.962 -41.365 1.00 81.38 100 VAL A C 1
ATOM 849 O O . VAL A 1 100 ? 27.932 -26.674 -41.719 1.00 81.38 100 VAL A O 1
ATOM 852 N N . LYS A 1 101 ? 29.453 -28.204 -41.063 1.00 84.75 101 LYS A N 1
ATOM 853 C CA . LYS A 1 101 ? 28.570 -29.368 -41.050 1.00 84.75 101 LYS A CA 1
ATOM 854 C C . LYS A 1 101 ? 28.468 -29.919 -39.637 1.00 84.75 101 LYS A C 1
ATOM 856 O O . LYS A 1 101 ? 29.460 -30.361 -39.065 1.00 84.75 101 LYS A O 1
ATOM 861 N N . ILE A 1 102 ? 27.255 -29.952 -39.104 1.00 78.50 102 ILE A N 1
ATOM 862 C CA . ILE A 1 102 ? 26.942 -30.484 -37.779 1.00 78.50 102 ILE A CA 1
ATOM 863 C C . ILE A 1 102 ? 26.270 -31.835 -37.970 1.00 78.50 102 ILE A C 1
ATOM 865 O O . ILE A 1 102 ? 25.295 -31.957 -38.711 1.00 78.50 102 ILE A O 1
ATOM 869 N N . THR A 1 103 ? 26.799 -32.859 -37.306 1.00 78.00 103 THR A N 1
ATOM 870 C CA . THR A 1 103 ? 26.239 -34.213 -37.342 1.00 78.00 103 THR A CA 1
ATOM 871 C C . THR A 1 103 ? 25.924 -34.651 -35.921 1.00 78.00 103 THR A C 1
ATOM 873 O O . THR A 1 103 ? 26.817 -34.697 -35.079 1.00 78.00 103 THR A O 1
ATOM 876 N N . LEU A 1 104 ? 24.661 -34.986 -35.658 1.00 73.75 104 LEU A N 1
ATOM 877 C CA . LEU A 1 104 ? 24.245 -35.568 -34.383 1.00 73.75 104 LEU A CA 1
ATOM 878 C C . LEU A 1 104 ? 24.440 -37.086 -34.428 1.00 73.75 104 LEU A C 1
ATOM 880 O O . LEU A 1 104 ? 23.730 -37.805 -35.141 1.00 73.75 104 LEU A O 1
ATOM 884 N N . SER A 1 105 ? 25.415 -37.578 -33.663 1.00 70.81 105 SER A N 1
ATOM 885 C CA . SER A 1 105 ? 25.720 -39.004 -33.534 1.00 70.81 105 SER A CA 1
ATOM 886 C C . SER A 1 105 ? 24.476 -39.772 -33.072 1.00 70.81 105 SER A C 1
ATOM 888 O O . SER A 1 105 ? 23.907 -39.464 -32.030 1.00 70.81 105 SER A O 1
ATOM 890 N N . GLY A 1 106 ? 24.050 -40.781 -33.837 1.00 68.44 106 GLY A N 1
ATOM 891 C CA . GLY A 1 106 ? 22.930 -41.662 -33.474 1.00 68.44 106 GLY A CA 1
ATOM 892 C C . GLY A 1 106 ? 21.541 -41.235 -33.969 1.00 68.44 106 GLY A C 1
ATOM 893 O O . GLY A 1 106 ? 20.647 -42.074 -33.983 1.00 68.44 106 GLY A O 1
ATOM 894 N N . ALA A 1 107 ? 21.358 -39.995 -34.438 1.00 66.12 107 ALA A N 1
ATOM 895 C CA . ALA A 1 107 ? 20.070 -39.511 -34.962 1.00 66.12 107 ALA A CA 1
ATOM 896 C C . ALA A 1 107 ? 20.008 -39.438 -36.500 1.00 66.12 107 ALA A C 1
ATOM 898 O O . ALA A 1 107 ? 18.932 -39.267 -37.062 1.00 66.12 107 ALA A O 1
ATOM 899 N N . GLY A 1 108 ? 21.152 -39.521 -37.193 1.00 67.38 108 GLY A N 1
ATOM 900 C CA . GLY A 1 108 ? 21.233 -39.409 -38.660 1.00 67.38 108 GLY A CA 1
ATOM 901 C C . GLY A 1 108 ? 20.954 -38.005 -39.219 1.00 67.38 108 GLY A C 1
ATOM 902 O O . GLY A 1 108 ? 21.086 -37.793 -40.422 1.00 67.38 108 GLY A O 1
ATOM 903 N N . ASN A 1 109 ? 20.613 -37.041 -38.361 1.00 71.81 109 ASN A N 1
ATOM 904 C CA . ASN A 1 109 ? 20.335 -35.664 -38.749 1.00 71.81 109 ASN A CA 1
ATOM 905 C C . ASN A 1 109 ? 21.632 -34.886 -38.998 1.00 71.81 109 ASN A C 1
ATOM 907 O O . ASN A 1 109 ? 22.584 -34.948 -38.212 1.00 71.81 109 ASN A O 1
ATOM 911 N N . ILE A 1 110 ? 21.638 -34.134 -40.098 1.00 74.31 110 ILE A N 1
ATOM 912 C CA . ILE A 1 110 ? 22.741 -33.278 -40.530 1.00 74.31 110 ILE A CA 1
ATOM 913 C C . ILE A 1 110 ? 22.189 -31.869 -40.722 1.00 74.31 110 ILE A C 1
ATOM 915 O O . ILE A 1 110 ? 21.212 -31.688 -41.446 1.00 74.31 110 ILE A O 1
ATOM 919 N N . ALA A 1 111 ? 22.849 -30.884 -40.122 1.00 73.69 111 ALA A N 1
ATOM 920 C CA . ALA A 1 111 ? 22.632 -29.472 -40.414 1.00 73.69 111 ALA A CA 1
ATOM 921 C C . ALA A 1 111 ? 23.909 -28.896 -41.029 1.00 73.69 111 ALA A C 1
ATOM 923 O O . ALA A 1 111 ? 25.010 -29.240 -40.602 1.00 73.69 111 ALA A O 1
ATOM 924 N N . ASN A 1 112 ? 23.771 -28.033 -42.033 1.00 80.19 112 ASN A N 1
ATOM 925 C CA . ASN A 1 112 ? 24.905 -27.350 -42.646 1.00 80.19 112 ASN A CA 1
ATOM 926 C C . ASN A 1 112 ? 24.616 -25.854 -42.713 1.00 80.19 112 ASN A C 1
ATOM 928 O O . ASN A 1 112 ? 23.493 -25.468 -43.032 1.00 80.19 112 ASN A O 1
ATOM 932 N N . PHE A 1 113 ? 25.633 -25.030 -42.495 1.00 78.50 113 PHE A N 1
ATOM 933 C CA . PHE A 1 113 ? 25.574 -23.614 -42.835 1.00 78.50 113 PHE A CA 1
ATOM 934 C C . PHE A 1 113 ? 26.886 -23.154 -43.458 1.00 78.50 113 PHE A C 1
ATOM 936 O O . PHE A 1 113 ? 27.917 -23.823 -43.370 1.00 78.50 113 PHE A O 1
ATOM 943 N N . VAL A 1 114 ? 26.823 -22.004 -44.117 1.00 79.75 114 VAL A N 1
ATOM 944 C CA . VAL A 1 114 ? 27.967 -21.382 -44.770 1.00 79.75 114 VAL A CA 1
ATOM 945 C C . VAL A 1 114 ? 28.157 -19.990 -44.190 1.00 79.75 114 VAL A C 1
ATOM 947 O O . VAL A 1 114 ? 27.209 -19.210 -44.146 1.00 79.75 114 VAL A O 1
ATOM 950 N N . TYR A 1 115 ? 29.380 -19.688 -43.780 1.00 78.31 115 TYR A N 1
ATOM 951 C CA . TYR A 1 115 ? 29.821 -18.371 -43.346 1.00 78.31 115 TYR A CA 1
ATOM 952 C C . TYR A 1 115 ? 30.808 -17.804 -44.373 1.00 78.31 115 TYR A C 1
ATOM 954 O O . TYR A 1 115 ? 31.606 -18.542 -44.951 1.00 78.31 115 TYR A O 1
ATOM 962 N N . TYR A 1 116 ? 30.727 -16.503 -44.637 1.00 81.25 116 TYR A N 1
ATOM 963 C CA . TYR A 1 116 ? 31.553 -15.810 -45.624 1.00 81.25 116 TYR A CA 1
ATOM 964 C C . TYR A 1 116 ? 32.378 -14.737 -44.900 1.00 81.25 116 TYR A C 1
ATOM 966 O O . TYR A 1 116 ? 31.836 -13.670 -44.641 1.00 81.25 116 TYR A O 1
ATOM 974 N N . PRO A 1 117 ? 33.652 -14.994 -44.546 1.00 75.62 117 PRO A N 1
ATOM 975 C CA . PRO A 1 117 ? 34.448 -14.049 -43.753 1.00 75.62 117 PRO A CA 1
ATOM 976 C C . PRO A 1 117 ? 34.823 -12.780 -44.532 1.00 75.62 117 PRO A C 1
ATOM 978 O O . PRO A 1 117 ? 34.785 -11.672 -44.010 1.00 75.62 117 PRO A O 1
ATOM 981 N N . LEU A 1 118 ? 35.169 -12.934 -45.813 1.00 78.19 118 LEU A N 1
ATOM 982 C CA . LEU A 1 118 ? 35.680 -11.836 -46.638 1.00 78.19 118 LEU A CA 1
ATOM 983 C C . LEU A 1 118 ? 34.595 -11.137 -47.461 1.00 78.19 118 LEU A C 1
ATOM 985 O O . LEU A 1 118 ? 34.439 -9.916 -47.398 1.00 78.19 118 LEU A O 1
ATOM 989 N N . TYR A 1 119 ? 33.855 -11.912 -48.257 1.00 80.12 119 TYR A N 1
ATOM 990 C CA . TYR A 1 119 ? 32.896 -11.386 -49.223 1.00 80.12 119 TYR A CA 1
ATOM 991 C C . TYR A 1 119 ? 31.609 -12.192 -49.211 1.00 80.12 119 TYR A C 1
ATOM 993 O O . TYR A 1 119 ? 31.635 -13.412 -49.361 1.00 80.12 119 TYR A O 1
ATOM 1001 N N . ASN A 1 120 ? 30.486 -11.492 -49.116 1.00 76.69 120 ASN A N 1
ATOM 1002 C CA . ASN A 1 120 ? 29.169 -12.067 -49.322 1.00 76.69 120 ASN A CA 1
ATOM 1003 C C . ASN A 1 120 ? 29.049 -12.656 -50.745 1.00 76.69 120 ASN A C 1
ATOM 1005 O O . ASN A 1 120 ? 29.815 -12.286 -51.643 1.00 76.69 120 ASN A O 1
ATOM 1009 N N . PRO A 1 121 ? 28.060 -13.534 -51.002 1.00 77.19 121 PRO A N 1
ATOM 1010 C CA . PRO A 1 121 ? 27.828 -14.113 -52.331 1.00 77.19 121 PRO A CA 1
ATOM 1011 C C . PRO A 1 121 ? 27.634 -13.088 -53.460 1.00 77.19 121 PRO A C 1
ATOM 1013 O O . PRO A 1 121 ? 27.837 -13.414 -54.627 1.00 77.19 121 PRO A O 1
ATOM 1016 N N . ASP A 1 122 ? 27.249 -11.857 -53.121 1.00 80.56 122 ASP A N 1
ATOM 1017 C CA . ASP A 1 122 ? 27.078 -10.724 -54.036 1.00 80.56 122 ASP A CA 1
ATOM 1018 C C . ASP A 1 122 ? 28.360 -9.885 -54.236 1.00 80.56 122 ASP A C 1
ATOM 1020 O O . ASP A 1 122 ? 28.310 -8.811 -54.835 1.00 80.56 122 ASP A O 1
ATOM 1024 N N . ALA A 1 123 ? 29.507 -10.379 -53.755 1.00 77.00 123 ALA A N 1
ATOM 1025 C CA . ALA A 1 123 ? 30.825 -9.744 -53.778 1.00 77.00 123 ALA A CA 1
ATOM 1026 C C . ALA A 1 123 ? 30.973 -8.473 -52.916 1.00 77.00 123 ALA A C 1
ATOM 1028 O O . ALA A 1 123 ? 31.994 -7.785 -53.003 1.00 77.00 123 ALA A O 1
ATOM 1029 N N . THR A 1 124 ? 30.007 -8.163 -52.048 1.00 77.62 124 THR A N 1
ATOM 1030 C CA . THR A 1 124 ? 30.173 -7.110 -51.035 1.00 77.62 124 THR A CA 1
ATOM 1031 C C . THR A 1 124 ? 31.052 -7.594 -49.880 1.00 77.62 124 THR A C 1
ATOM 1033 O O . THR A 1 124 ? 31.090 -8.784 -49.586 1.00 77.62 124 THR A O 1
ATOM 1036 N N . ILE A 1 125 ? 31.785 -6.688 -49.222 1.00 76.56 125 ILE A N 1
ATOM 1037 C CA . ILE A 1 125 ? 32.602 -7.026 -48.041 1.00 76.56 125 ILE A CA 1
ATOM 1038 C C . ILE A 1 125 ? 31.672 -7.521 -46.925 1.00 76.56 125 ILE A C 1
ATOM 1040 O O . ILE A 1 125 ? 30.775 -6.782 -46.515 1.00 76.56 125 ILE A O 1
ATOM 1044 N N . ALA A 1 126 ? 31.887 -8.747 -46.443 1.00 71.00 126 ALA A N 1
ATOM 1045 C CA . ALA A 1 126 ? 30.987 -9.407 -45.494 1.00 71.00 126 ALA A CA 1
ATOM 1046 C C . ALA A 1 126 ? 31.038 -8.789 -44.086 1.00 71.00 126 ALA A C 1
ATOM 1048 O O . ALA A 1 126 ? 30.006 -8.580 -43.445 1.00 71.00 126 ALA A O 1
ATOM 1049 N N . GLU A 1 127 ? 32.230 -8.406 -43.630 1.00 74.56 127 GLU A N 1
ATOM 1050 C CA . GLU A 1 127 ? 32.449 -7.792 -42.315 1.00 74.56 127 GLU A CA 1
ATOM 1051 C C . GLU A 1 127 ? 32.753 -6.302 -42.416 1.00 74.56 127 GLU A C 1
ATOM 1053 O O . GLU A 1 127 ? 33.714 -5.777 -41.855 1.00 74.56 127 GLU A O 1
ATOM 1058 N N . ARG A 1 128 ? 31.925 -5.581 -43.175 1.00 82.19 128 ARG A N 1
ATOM 1059 C CA . ARG A 1 128 ? 32.098 -4.137 -43.305 1.00 82.19 128 ARG A CA 1
ATOM 1060 C C . ARG A 1 128 ? 31.761 -3.448 -41.983 1.00 82.19 128 ARG A C 1
ATOM 1062 O O . ARG A 1 128 ? 30.677 -3.638 -41.440 1.00 82.19 128 ARG A O 1
ATOM 1069 N N . VAL A 1 129 ? 32.684 -2.634 -41.485 1.00 85.88 129 VAL A N 1
ATOM 1070 C CA . VAL A 1 129 ? 32.536 -1.840 -40.257 1.00 85.88 129 VAL A CA 1
ATOM 1071 C C . VAL A 1 129 ? 32.200 -0.394 -40.619 1.00 85.88 129 VAL A C 1
ATOM 1073 O O . VAL A 1 129 ? 32.610 0.092 -41.675 1.00 85.88 129 VAL A O 1
ATOM 1076 N N . SER A 1 130 ? 31.442 0.287 -39.761 1.00 89.00 130 SER A N 1
ATOM 1077 C CA . SER A 1 130 ? 31.139 1.709 -39.894 1.00 89.00 130 SER A CA 1
ATOM 1078 C C . SER A 1 130 ? 32.417 2.557 -39.966 1.00 89.00 130 SER A C 1
ATOM 1080 O O . SER A 1 130 ? 33.427 2.294 -39.306 1.00 89.00 130 SER A O 1
ATOM 1082 N N . GLU A 1 131 ? 32.382 3.606 -40.784 1.00 89.31 131 GLU A N 1
ATOM 1083 C CA . GLU A 1 131 ? 33.499 4.536 -40.965 1.00 89.31 131 GLU A CA 1
ATOM 1084 C C . GLU A 1 131 ? 33.611 5.502 -39.777 1.00 89.31 131 GLU A C 1
ATOM 1086 O O . GLU A 1 131 ? 34.717 5.914 -39.404 1.00 89.31 131 GLU A O 1
ATOM 1091 N N . LYS A 1 132 ? 32.471 5.790 -39.135 1.00 89.25 132 LYS A N 1
ATOM 1092 C CA . LYS A 1 132 ? 32.331 6.634 -37.943 1.00 89.25 132 LYS A CA 1
ATOM 1093 C C . LYS A 1 132 ? 31.858 5.840 -36.729 1.00 89.25 132 LYS A C 1
ATOM 1095 O O . LYS A 1 132 ? 31.280 4.758 -36.859 1.00 89.25 132 LYS A O 1
ATOM 1100 N N . ASP A 1 133 ? 32.097 6.420 -35.559 1.00 90.69 133 ASP A N 1
ATOM 1101 C CA . ASP A 1 133 ? 31.561 5.922 -34.299 1.00 90.69 133 ASP A CA 1
ATOM 1102 C C . ASP A 1 133 ? 30.037 6.054 -34.278 1.00 90.69 133 ASP A C 1
ATOM 1104 O O . ASP A 1 133 ? 29.472 7.084 -34.661 1.00 90.69 133 ASP A O 1
ATOM 1108 N N . ILE A 1 134 ? 29.374 4.994 -33.830 1.00 91.25 134 ILE A N 1
ATOM 1109 C CA . ILE A 1 134 ? 27.928 4.938 -33.697 1.00 91.25 134 ILE A CA 1
ATOM 1110 C C . ILE A 1 134 ? 27.550 5.477 -32.323 1.00 91.25 134 ILE A C 1
ATOM 1112 O O . ILE A 1 134 ? 27.554 4.753 -31.327 1.00 91.25 134 ILE A O 1
ATOM 1116 N N . ALA A 1 135 ? 27.218 6.764 -32.294 1.00 92.00 135 ALA A N 1
ATOM 1117 C CA . ALA A 1 135 ? 26.695 7.442 -31.120 1.00 92.00 135 ALA A CA 1
ATOM 1118 C C . ALA A 1 135 ? 25.194 7.706 -31.276 1.00 92.00 135 ALA A C 1
ATOM 1120 O O . ALA A 1 135 ? 24.745 8.178 -32.323 1.00 92.00 135 ALA A O 1
ATOM 1121 N N . LEU A 1 136 ? 24.431 7.411 -30.227 1.00 93.06 136 LEU A N 1
ATOM 1122 C CA . LEU A 1 136 ? 22.990 7.634 -30.172 1.00 93.06 136 LEU A CA 1
ATOM 1123 C C . LEU A 1 136 ? 22.648 8.561 -29.015 1.00 93.06 136 LEU A C 1
ATOM 1125 O O . LEU A 1 136 ? 23.169 8.402 -27.910 1.00 93.06 136 LEU A O 1
ATOM 1129 N N . VAL A 1 137 ? 21.750 9.508 -29.278 1.00 94.62 137 VAL A N 1
ATOM 1130 C CA . VAL A 1 137 ? 21.246 10.423 -28.253 1.00 94.62 137 VAL A CA 1
ATOM 1131 C C . VAL A 1 137 ? 20.079 9.767 -27.525 1.00 94.62 137 VAL A C 1
ATOM 1133 O O . VAL A 1 137 ? 19.132 9.291 -28.146 1.00 94.62 137 VAL A O 1
ATOM 1136 N N . LEU A 1 138 ? 20.138 9.762 -26.205 1.00 93.44 138 LEU A N 1
ATOM 1137 C CA . LEU A 1 138 ? 19.091 9.317 -25.309 1.00 93.44 138 LEU A CA 1
ATOM 1138 C C . LEU A 1 138 ? 18.309 10.502 -24.774 1.00 93.44 138 LEU A C 1
ATOM 1140 O O . LEU A 1 138 ? 18.874 11.463 -24.246 1.00 93.44 138 LEU A O 1
ATOM 1144 N N . LYS A 1 139 ? 16.992 10.374 -24.855 1.00 92.38 139 LYS A N 1
ATOM 1145 C CA . LYS A 1 139 ? 16.051 11.268 -24.194 1.00 92.38 139 LYS A CA 1
ATOM 1146 C C . LYS A 1 139 ? 15.106 10.446 -23.342 1.00 92.38 139 LYS A C 1
ATOM 1148 O O . LYS A 1 139 ? 14.827 9.290 -23.663 1.00 92.38 139 LYS A O 1
ATOM 1153 N N . ASP A 1 140 ? 14.613 11.032 -22.267 1.00 89.94 140 ASP A N 1
ATOM 1154 C CA . ASP A 1 140 ? 13.443 10.484 -21.601 1.00 89.94 140 ASP A CA 1
ATOM 1155 C C . ASP A 1 140 ? 12.183 10.703 -22.456 1.00 89.94 140 ASP A C 1
ATOM 1157 O O . ASP A 1 140 ? 12.191 11.353 -23.507 1.00 89.94 140 ASP A O 1
ATOM 1161 N N . GLU A 1 141 ? 11.072 10.139 -22.009 1.00 89.62 141 GLU A N 1
ATOM 1162 C CA . GLU A 1 141 ? 9.782 10.270 -22.683 1.00 89.62 141 GLU A CA 1
ATOM 1163 C C . GLU A 1 141 ? 9.161 11.676 -22.638 1.00 89.62 141 GLU A C 1
ATOM 1165 O O . GLU A 1 141 ? 8.210 11.938 -23.373 1.00 89.62 141 GLU A O 1
ATOM 1170 N N . SER A 1 142 ? 9.715 12.590 -21.837 1.00 85.88 142 SER A N 1
ATOM 1171 C CA . SER A 1 142 ? 9.378 14.018 -21.872 1.00 85.88 142 SER A CA 1
ATOM 1172 C C . SER A 1 142 ? 10.213 14.796 -22.902 1.00 85.88 142 SER A C 1
ATOM 1174 O O . SER A 1 142 ? 9.967 15.977 -23.152 1.00 85.88 142 SER A O 1
ATOM 1176 N N . GLY A 1 143 ? 11.174 14.128 -23.549 1.00 88.12 143 GLY A N 1
ATOM 1177 C CA . GLY A 1 143 ? 12.070 14.702 -24.549 1.00 88.12 143 GLY A CA 1
ATOM 1178 C C . GLY A 1 143 ? 13.308 15.377 -23.959 1.00 88.12 143 GLY A C 1
ATOM 1179 O O . GLY A 1 143 ? 14.050 16.020 -24.707 1.00 88.12 143 GLY A O 1
ATOM 1180 N N . LEU A 1 144 ? 13.554 15.238 -22.654 1.00 88.75 144 LEU A N 1
ATOM 1181 C CA . LEU A 1 144 ? 14.731 15.789 -21.992 1.00 88.75 144 LEU A CA 1
ATOM 1182 C C . LEU A 1 144 ? 15.924 14.849 -22.155 1.00 88.75 144 LEU A C 1
ATOM 1184 O O . LEU A 1 144 ? 15.811 13.632 -22.002 1.00 88.75 144 LEU A O 1
ATOM 1188 N N . SER A 1 145 ? 17.091 15.419 -22.444 1.00 87.31 145 SER A N 1
ATOM 1189 C CA . SER A 1 145 ? 18.343 14.664 -22.428 1.00 87.31 145 SER A CA 1
ATOM 1190 C C . SER A 1 145 ? 18.710 14.264 -21.001 1.00 87.31 145 SER A C 1
ATOM 1192 O O . SER A 1 145 ? 18.519 15.030 -20.052 1.00 87.31 145 SER A O 1
ATOM 1194 N N . MET A 1 146 ? 19.291 13.075 -20.859 1.00 88.38 146 MET A N 1
ATOM 1195 C CA . MET A 1 146 ? 19.897 12.654 -19.596 1.00 88.38 146 MET A CA 1
ATOM 1196 C C . MET A 1 146 ? 21.154 13.493 -19.314 1.00 88.38 146 MET A C 1
ATOM 1198 O O . MET A 1 146 ? 21.861 13.887 -20.242 1.00 88.38 146 MET A O 1
ATOM 1202 N N . LEU A 1 147 ? 21.429 13.786 -18.043 1.00 89.75 147 LEU A N 1
ATOM 1203 C CA . LEU A 1 147 ? 22.611 14.527 -17.599 1.00 89.75 147 LEU A CA 1
ATOM 1204 C C . LEU A 1 147 ? 23.501 13.605 -16.762 1.00 89.75 147 LEU A C 1
ATOM 1206 O O . LEU A 1 147 ? 23.026 12.627 -16.196 1.00 89.75 147 LEU A O 1
ATOM 1210 N N . GLY A 1 148 ? 24.798 13.893 -16.681 1.00 89.25 148 GLY A N 1
ATOM 1211 C CA . GLY A 1 148 ? 25.712 13.087 -15.870 1.00 89.25 148 GLY A CA 1
ATOM 1212 C C . GLY A 1 148 ? 26.196 11.837 -16.601 1.00 89.25 148 GLY A C 1
ATOM 1213 O O . GLY A 1 148 ? 26.533 11.907 -17.777 1.00 89.25 148 GLY A O 1
ATOM 1214 N N . LYS A 1 149 ? 26.317 10.707 -15.909 1.00 90.31 149 LYS A N 1
ATOM 1215 C CA . LYS A 1 149 ? 26.835 9.453 -16.476 1.00 90.31 149 LYS A CA 1
ATOM 1216 C C . LYS A 1 149 ? 26.154 8.264 -15.822 1.00 90.31 149 LYS A C 1
ATOM 1218 O O . LYS A 1 149 ? 25.764 8.379 -14.664 1.00 90.31 149 LYS A O 1
ATOM 1223 N N . ASN A 1 150 ? 26.131 7.127 -16.511 1.00 88.62 150 ASN A N 1
ATOM 1224 C CA . ASN A 1 150 ? 25.587 5.871 -15.992 1.00 88.62 150 ASN A CA 1
ATOM 1225 C C . ASN A 1 150 ? 24.109 5.985 -15.574 1.00 88.62 150 ASN A C 1
ATOM 1227 O O . ASN A 1 150 ? 23.703 5.393 -14.585 1.00 88.62 150 ASN A O 1
ATOM 1231 N N . ASN A 1 151 ? 23.290 6.728 -16.316 1.00 88.75 151 ASN A N 1
ATOM 1232 C CA . ASN A 1 151 ? 21.843 6.733 -16.099 1.00 88.75 151 ASN A CA 1
ATOM 1233 C C . ASN A 1 151 ? 21.221 5.427 -16.617 1.00 88.75 151 ASN A C 1
ATOM 1235 O O . ASN A 1 151 ? 20.298 4.857 -16.029 1.00 88.75 151 ASN A O 1
ATOM 1239 N N . VAL A 1 152 ? 21.717 4.946 -17.757 1.00 90.44 152 VAL A N 1
ATOM 1240 C CA . VAL A 1 152 ? 21.247 3.732 -18.418 1.00 90.44 152 VAL A CA 1
ATOM 1241 C C . VAL A 1 152 ? 22.404 2.945 -19.018 1.00 90.44 152 VAL A C 1
ATOM 1243 O O . VAL A 1 152 ? 23.387 3.513 -19.490 1.00 90.44 152 VAL A O 1
ATOM 1246 N N . SER A 1 153 ? 22.239 1.625 -19.087 1.00 91.69 153 SER A N 1
ATOM 1247 C CA . SER A 1 153 ? 23.056 0.767 -19.944 1.00 91.69 153 SER A CA 1
ATOM 1248 C C . SER A 1 153 ? 22.236 0.303 -21.145 1.00 91.69 153 SER A C 1
ATOM 1250 O O . SER A 1 153 ? 21.123 -0.217 -20.999 1.00 91.69 153 SER A O 1
ATOM 1252 N N . VAL A 1 154 ? 22.812 0.405 -22.339 1.00 92.88 154 VAL A N 1
ATOM 1253 C CA . VAL A 1 154 ? 22.212 -0.092 -23.578 1.00 92.88 154 VAL A CA 1
ATOM 1254 C C . VAL A 1 154 ? 23.047 -1.242 -24.111 1.00 92.88 154 VAL A C 1
ATOM 1256 O O . VAL A 1 154 ? 24.247 -1.118 -24.327 1.00 92.88 154 VAL A O 1
ATOM 1259 N N . SER A 1 155 ? 22.407 -2.385 -24.331 1.00 91.25 155 SER A N 1
ATOM 1260 C CA . SER A 1 155 ? 23.037 -3.563 -24.924 1.00 91.25 155 SER A CA 1
ATOM 1261 C C . SER A 1 155 ? 22.512 -3.792 -26.336 1.00 91.25 155 SER A C 1
ATOM 1263 O O . SER A 1 155 ? 21.299 -3.764 -26.553 1.00 91.25 155 SER A O 1
ATOM 1265 N N . LEU A 1 156 ? 23.424 -4.040 -27.279 1.00 89.44 156 LEU A N 1
ATOM 1266 C CA . LEU A 1 156 ? 23.098 -4.424 -28.650 1.00 89.44 156 LEU A CA 1
ATOM 1267 C C . LEU A 1 156 ? 23.177 -5.939 -28.799 1.00 89.44 156 LEU A C 1
ATOM 1269 O O . LEU A 1 156 ? 24.158 -6.572 -28.401 1.00 89.44 156 LEU A O 1
ATOM 1273 N N . TYR A 1 157 ? 22.155 -6.496 -29.431 1.00 86.69 157 TYR A N 1
ATOM 1274 C CA . TYR A 1 157 ? 22.015 -7.913 -29.701 1.00 86.69 157 TYR A CA 1
ATOM 1275 C C . TYR A 1 157 ? 21.941 -8.150 -31.203 1.00 86.69 157 TYR A C 1
ATOM 1277 O O . TYR A 1 157 ? 21.266 -7.413 -31.931 1.00 86.69 157 TYR A O 1
ATOM 1285 N N . LYS A 1 158 ? 22.606 -9.210 -31.661 1.00 81.56 158 LYS A N 1
ATOM 1286 C CA . LYS A 1 158 ? 22.362 -9.772 -32.989 1.00 81.56 158 LYS A CA 1
ATOM 1287 C C . LYS A 1 158 ? 21.348 -10.893 -32.882 1.00 81.56 158 LYS A C 1
ATOM 1289 O O . LYS A 1 158 ? 21.381 -11.686 -31.943 1.00 81.56 158 LYS A O 1
ATOM 1294 N N . VAL A 1 159 ? 20.465 -10.939 -33.867 1.00 74.69 159 VAL A N 1
ATOM 1295 C CA . VAL A 1 159 ? 19.490 -12.012 -34.022 1.00 74.69 159 VAL A CA 1
ATOM 1296 C C . VAL A 1 159 ? 20.110 -13.120 -34.861 1.00 74.69 159 VAL A C 1
ATOM 1298 O O . VAL A 1 159 ? 20.712 -12.854 -35.900 1.00 74.69 159 VAL A O 1
ATOM 1301 N N . MET A 1 160 ? 20.018 -14.352 -34.371 1.00 67.88 160 MET A N 1
ATOM 1302 C CA . MET A 1 160 ? 20.736 -15.510 -34.885 1.00 67.88 160 MET A CA 1
ATOM 1303 C C . MET A 1 160 ? 19.828 -16.722 -35.064 1.00 67.88 160 MET A C 1
ATOM 1305 O O . MET A 1 160 ? 19.011 -17.059 -34.201 1.00 67.88 160 MET A O 1
ATOM 1309 N N . GLY A 1 161 ? 20.085 -17.449 -36.153 1.00 61.03 161 GLY A N 1
ATOM 1310 C CA . GLY A 1 161 ? 19.424 -18.708 -36.477 1.00 61.03 161 GLY A CA 1
ATOM 1311 C C . GLY A 1 161 ? 17.949 -18.552 -36.848 1.00 61.03 161 GLY A C 1
ATOM 1312 O O . GLY A 1 161 ? 17.373 -17.475 -36.789 1.00 61.03 161 GLY A O 1
ATOM 1313 N N . GLU A 1 162 ? 17.318 -19.665 -37.213 1.00 59.25 162 GLU A N 1
ATOM 1314 C CA . GLU A 1 162 ? 15.917 -19.707 -37.672 1.00 59.25 162 GLU A CA 1
ATOM 1315 C C . GLU A 1 162 ? 14.875 -19.511 -36.554 1.00 59.25 162 GLU A C 1
ATOM 1317 O O . GLU A 1 162 ? 13.673 -19.513 -36.822 1.00 59.25 162 GLU A O 1
ATOM 1322 N N . LEU A 1 163 ? 15.338 -19.406 -35.303 1.00 56.25 163 LEU A N 1
ATOM 1323 C CA . LEU A 1 163 ? 14.524 -19.152 -34.108 1.00 56.25 163 LEU A CA 1
ATOM 1324 C C . LEU A 1 163 ? 14.697 -17.722 -33.580 1.00 56.25 163 LEU A C 1
ATOM 1326 O O . LEU A 1 163 ? 14.214 -17.418 -32.490 1.00 56.25 163 LEU A O 1
ATOM 1330 N N . ASP A 1 164 ? 15.431 -16.879 -34.311 1.00 65.19 164 ASP A N 1
ATOM 1331 C CA . ASP A 1 164 ? 15.671 -15.479 -33.973 1.00 65.19 164 ASP A CA 1
ATOM 1332 C C . ASP A 1 164 ? 16.201 -15.282 -32.535 1.00 65.19 164 ASP A C 1
ATOM 1334 O O . ASP A 1 164 ? 15.765 -14.406 -31.780 1.00 65.19 164 ASP A O 1
ATOM 1338 N N . ARG A 1 165 ? 17.163 -16.123 -32.127 1.00 63.75 165 ARG A N 1
ATOM 1339 C CA . ARG A 1 165 ? 17.804 -16.026 -30.806 1.00 63.75 165 ARG A CA 1
ATOM 1340 C C . ARG A 1 165 ? 18.697 -14.796 -30.740 1.00 63.75 165 ARG A C 1
ATOM 1342 O O . ARG A 1 165 ? 19.329 -14.437 -31.723 1.00 63.75 165 ARG A O 1
ATOM 1349 N N . MET A 1 166 ? 18.788 -14.178 -29.569 1.00 68.56 166 MET A N 1
ATOM 1350 C CA . MET A 1 166 ? 19.613 -12.990 -29.366 1.00 68.56 166 MET A CA 1
ATOM 1351 C C . MET A 1 166 ? 20.916 -13.340 -28.656 1.00 68.56 166 MET A C 1
ATOM 1353 O O . MET A 1 166 ? 20.890 -13.968 -27.600 1.00 68.56 166 MET A O 1
ATOM 1357 N N . GLU A 1 167 ? 22.037 -12.872 -29.193 1.00 70.44 167 GLU A N 1
ATOM 1358 C CA . GLU A 1 167 ? 23.326 -12.873 -28.500 1.00 70.44 167 GLU A CA 1
ATOM 1359 C C . GLU A 1 167 ? 23.795 -11.440 -28.270 1.00 70.44 167 GLU A C 1
ATOM 1361 O O . GLU A 1 167 ? 23.728 -10.599 -29.171 1.00 70.44 167 GLU A O 1
ATOM 1366 N N . ALA A 1 168 ? 24.223 -11.161 -27.037 1.00 68.81 168 ALA A N 1
ATOM 1367 C CA . ALA A 1 168 ? 24.749 -9.859 -26.662 1.00 68.81 168 ALA A CA 1
ATOM 1368 C C . ALA A 1 168 ? 26.100 -9.648 -27.346 1.00 68.81 168 ALA A C 1
ATOM 1370 O O . ALA A 1 168 ? 27.036 -10.410 -27.126 1.00 68.81 168 ALA A O 1
ATOM 1371 N N . VAL A 1 169 ? 26.201 -8.594 -28.150 1.00 75.44 169 VAL A N 1
ATOM 1372 C CA . VAL A 1 169 ? 27.435 -8.248 -28.867 1.00 75.44 169 VAL A CA 1
ATOM 1373 C C . VAL A 1 169 ? 28.256 -7.245 -28.065 1.00 75.44 169 VAL A C 1
ATOM 1375 O O . VAL A 1 169 ? 29.478 -7.321 -28.013 1.00 75.44 169 VAL A O 1
ATOM 1378 N N . THR A 1 170 ? 27.585 -6.273 -27.451 1.00 79.94 170 THR A N 1
ATOM 1379 C CA . THR A 1 170 ? 28.220 -5.185 -26.703 1.00 79.94 170 THR A CA 1
ATOM 1380 C C . THR A 1 170 ? 27.202 -4.527 -25.774 1.00 79.94 170 THR A C 1
ATOM 1382 O O . THR A 1 170 ? 25.992 -4.610 -26.011 1.00 79.94 170 THR A O 1
ATOM 1385 N N . GLY A 1 171 ? 27.685 -3.863 -24.728 1.00 83.00 171 GLY A N 1
ATOM 1386 C CA . GLY A 1 171 ? 26.883 -2.998 -23.878 1.00 83.00 171 GLY A CA 1
ATOM 1387 C C . GLY A 1 171 ? 27.686 -1.774 -23.474 1.00 83.00 171 GLY A C 1
ATOM 1388 O O . GLY A 1 171 ? 28.854 -1.912 -23.133 1.00 83.00 171 GLY A O 1
ATOM 1389 N N . GLU A 1 172 ? 27.049 -0.612 -23.525 1.00 91.56 172 GLU A N 1
ATOM 1390 C CA . GLU A 1 172 ? 27.653 0.680 -23.202 1.00 91.56 172 GLU A CA 1
ATOM 1391 C C . GLU A 1 172 ? 26.697 1.472 -22.306 1.00 91.56 172 GLU A C 1
ATOM 1393 O O . GLU A 1 172 ? 25.472 1.354 -22.445 1.00 91.56 172 GLU A O 1
ATOM 1398 N N . SER A 1 173 ? 27.252 2.269 -21.397 1.00 92.25 173 SER A N 1
ATOM 1399 C CA . SER A 1 173 ? 26.488 3.186 -20.545 1.00 92.25 173 SER A CA 1
ATOM 1400 C C . SER A 1 173 ? 26.512 4.598 -21.124 1.00 92.25 173 SER A C 1
ATOM 1402 O O . SER A 1 173 ? 27.400 4.942 -21.909 1.00 92.25 173 SER A O 1
ATOM 1404 N N . ASP A 1 174 ? 25.518 5.412 -20.783 1.00 93.38 174 ASP A N 1
ATOM 1405 C CA . ASP A 1 174 ? 25.452 6.782 -21.283 1.00 93.38 174 ASP A CA 1
ATOM 1406 C C . ASP A 1 174 ? 26.388 7.745 -20.535 1.00 93.38 174 ASP A C 1
ATOM 1408 O O . ASP A 1 174 ? 26.641 7.614 -19.334 1.00 93.38 174 ASP A O 1
ATOM 1412 N N . GLU A 1 175 ? 26.844 8.770 -21.256 1.00 93.94 175 GLU A N 1
ATOM 1413 C CA . GLU A 1 175 ? 27.430 9.988 -20.700 1.00 93.94 175 GLU A CA 1
ATOM 1414 C C . GLU A 1 175 ? 26.704 11.201 -21.300 1.00 93.94 175 GLU A C 1
ATOM 1416 O O . GLU A 1 175 ? 26.696 11.407 -22.513 1.00 93.94 175 GLU A O 1
ATOM 1421 N N . ASN A 1 176 ? 26.058 11.993 -20.443 1.00 93.00 176 ASN A N 1
ATOM 1422 C CA . ASN A 1 176 ? 25.195 13.131 -20.771 1.00 93.00 176 ASN A CA 1
ATOM 1423 C C . ASN A 1 176 ? 24.154 12.791 -21.850 1.00 93.00 176 ASN A C 1
ATOM 1425 O O . ASN A 1 176 ? 23.965 13.540 -22.813 1.00 93.00 176 ASN A O 1
ATOM 1429 N N . GLY A 1 177 ? 23.513 11.623 -21.710 1.00 91.62 177 GLY A N 1
ATOM 1430 C CA . GLY A 1 177 ? 22.505 11.160 -22.656 1.00 91.62 177 GLY A CA 1
ATOM 1431 C C . GLY A 1 177 ? 23.074 10.793 -24.023 1.00 91.62 177 GLY A C 1
ATOM 1432 O O . GLY A 1 177 ? 22.341 10.810 -25.004 1.00 91.62 177 GLY A O 1
ATOM 1433 N N . VAL A 1 178 ? 24.362 10.466 -24.127 1.00 94.81 178 VAL A N 1
ATOM 1434 C CA . VAL A 1 178 ? 24.956 9.907 -25.344 1.00 94.81 178 VAL A CA 1
ATOM 1435 C C . VAL A 1 178 ? 25.520 8.530 -25.040 1.00 94.81 178 VAL A C 1
ATOM 1437 O O . VAL A 1 178 ? 26.355 8.378 -24.154 1.00 94.81 178 VAL A O 1
ATOM 1440 N N . VAL A 1 179 ? 25.090 7.529 -25.807 1.00 93.88 179 VAL A N 1
ATOM 1441 C CA . VAL A 1 179 ? 25.689 6.189 -25.782 1.00 93.88 179 VAL A CA 1
ATOM 1442 C C . VAL A 1 179 ? 26.538 6.033 -27.025 1.00 93.88 179 VAL A C 1
ATOM 1444 O O . VAL A 1 179 ? 26.018 6.096 -28.141 1.00 93.88 179 VAL A O 1
ATOM 1447 N N . ASN A 1 180 ? 27.841 5.839 -26.837 1.00 93.12 180 ASN A N 1
ATOM 1448 C CA . ASN A 1 180 ? 28.780 5.652 -27.931 1.00 93.12 180 ASN A CA 1
ATOM 1449 C C . ASN A 1 180 ? 29.205 4.185 -28.021 1.00 93.12 180 ASN A C 1
ATOM 1451 O O . ASN A 1 180 ? 29.983 3.704 -27.207 1.00 93.12 180 ASN A O 1
ATOM 1455 N N . PHE A 1 181 ? 28.735 3.494 -29.057 1.00 90.88 181 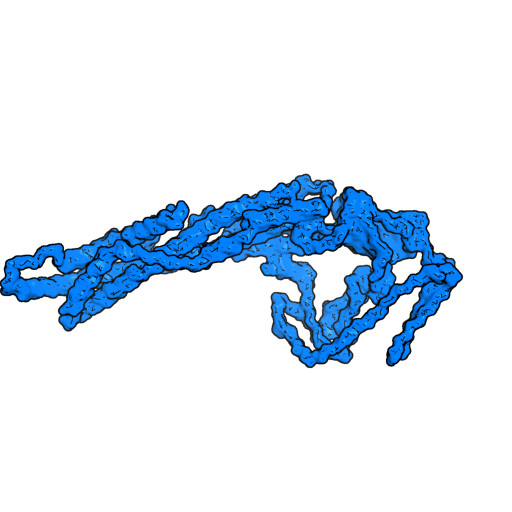PHE A N 1
ATOM 1456 C CA . PHE A 1 181 ? 29.135 2.122 -29.360 1.00 90.88 181 PHE A CA 1
ATOM 1457 C C . PHE A 1 181 ? 30.433 2.050 -30.171 1.00 90.88 181 PHE A C 1
ATOM 1459 O O . PHE A 1 181 ? 30.834 0.968 -30.582 1.00 90.88 181 PHE A O 1
ATOM 1466 N N . GLY A 1 182 ? 31.094 3.168 -30.461 1.00 90.94 182 GLY A N 1
ATOM 1467 C CA . GLY A 1 182 ? 32.258 3.205 -31.338 1.00 90.94 182 GLY A CA 1
ATOM 1468 C C . GLY A 1 182 ? 31.946 2.637 -32.723 1.00 90.94 182 GLY A C 1
ATOM 1469 O O . GLY A 1 182 ? 30.800 2.617 -33.182 1.00 90.94 182 GLY A O 1
ATOM 1470 N N . LYS A 1 183 ? 32.975 2.149 -33.413 1.00 89.69 183 LYS A N 1
ATOM 1471 C CA . LYS A 1 183 ? 32.801 1.480 -34.705 1.00 89.69 183 LYS A CA 1
ATOM 1472 C C . LYS A 1 183 ? 32.129 0.117 -34.544 1.00 89.69 183 LYS A C 1
ATOM 1474 O O . LYS A 1 183 ? 32.496 -0.678 -33.671 1.00 89.69 183 LYS A O 1
ATOM 1479 N N . ARG A 1 184 ? 31.152 -0.171 -35.406 1.00 87.50 184 ARG A N 1
ATOM 1480 C CA . ARG A 1 184 ? 30.369 -1.417 -35.383 1.00 87.50 184 ARG A CA 1
ATOM 1481 C C . ARG A 1 184 ? 30.187 -1.983 -36.784 1.00 87.50 184 ARG A C 1
ATOM 1483 O O . ARG A 1 184 ? 30.210 -1.244 -37.763 1.00 87.50 184 ARG A O 1
ATOM 1490 N N . GLN A 1 185 ? 30.042 -3.303 -36.880 1.00 86.12 185 GLN A N 1
ATOM 1491 C CA . GLN A 1 185 ? 29.729 -3.949 -38.154 1.00 86.12 185 GLN A CA 1
ATOM 1492 C C . GLN A 1 185 ? 28.396 -3.408 -38.686 1.00 86.12 185 GLN A C 1
ATOM 1494 O O . GLN A 1 185 ? 27.451 -3.208 -37.927 1.00 86.12 185 GLN A O 1
ATOM 1499 N N . VAL A 1 186 ? 28.337 -3.154 -39.989 1.00 87.12 186 VAL A N 1
ATOM 1500 C CA . VAL A 1 186 ? 27.120 -2.729 -40.680 1.00 87.12 186 VAL A CA 1
ATOM 1501 C C . VAL A 1 186 ? 26.079 -3.837 -40.575 1.00 87.12 186 VAL A C 1
ATOM 1503 O O . VAL A 1 186 ? 26.379 -5.010 -40.805 1.00 87.12 186 VAL A O 1
ATOM 1506 N N . GLY A 1 187 ? 24.849 -3.462 -40.238 1.00 86.81 187 GLY A N 1
ATOM 1507 C CA . GLY A 1 187 ? 23.738 -4.395 -40.128 1.00 86.81 187 GLY A CA 1
ATOM 1508 C C . GLY A 1 187 ? 22.703 -3.995 -39.087 1.00 86.81 187 GLY A C 1
ATOM 1509 O O . GLY A 1 187 ? 22.782 -2.942 -38.452 1.00 86.81 187 GLY A O 1
ATOM 1510 N N . ARG A 1 188 ? 21.730 -4.887 -38.917 1.00 88.56 188 ARG A N 1
ATOM 1511 C CA . ARG A 1 188 ? 20.587 -4.701 -38.032 1.00 88.56 188 ARG A CA 1
ATOM 1512 C C . ARG A 1 188 ? 20.867 -5.258 -36.640 1.00 88.56 188 ARG A C 1
ATOM 1514 O O . ARG A 1 188 ? 21.227 -6.426 -36.497 1.00 88.56 188 ARG A O 1
ATOM 1521 N N . TYR A 1 189 ? 20.629 -4.441 -35.620 1.00 89.00 189 TYR A N 1
ATOM 1522 C CA . TYR A 1 189 ? 20.797 -4.794 -34.212 1.00 89.00 189 TYR A CA 1
ATOM 1523 C C . TYR A 1 189 ? 19.504 -4.560 -33.442 1.00 89.00 189 TYR A C 1
ATOM 1525 O O . TYR A 1 189 ? 18.829 -3.546 -33.625 1.00 89.00 189 TYR A O 1
ATOM 1533 N N . TYR A 1 190 ? 19.175 -5.485 -32.546 1.00 89.56 190 TYR A N 1
ATOM 1534 C CA . TYR A 1 190 ? 18.125 -5.274 -31.560 1.00 89.56 190 TYR A CA 1
ATOM 1535 C C . TYR A 1 190 ? 18.751 -4.686 -30.301 1.00 89.56 190 TYR A C 1
ATOM 1537 O O . TYR A 1 190 ? 19.707 -5.252 -29.773 1.00 89.56 190 TYR A O 1
ATOM 1545 N N . TYR A 1 191 ? 18.243 -3.563 -29.808 1.00 90.69 191 TYR A N 1
ATOM 1546 C CA . TYR A 1 191 ? 18.747 -2.967 -28.576 1.00 90.69 191 TYR A CA 1
ATOM 1547 C C . TYR A 1 191 ? 17.807 -3.216 -27.408 1.00 90.69 191 TYR A C 1
ATOM 1549 O O . TYR A 1 191 ? 16.581 -3.253 -27.552 1.00 90.69 191 TYR A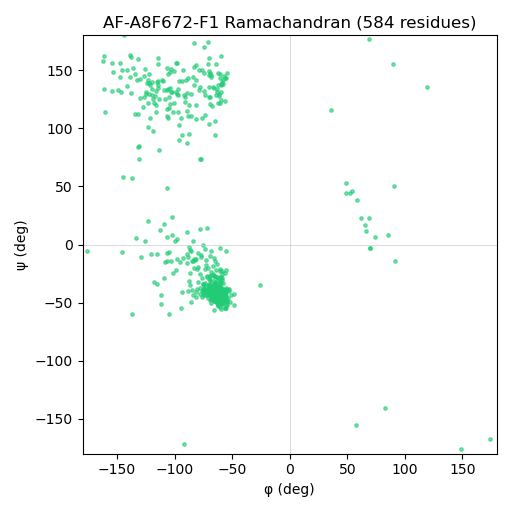 O 1
ATOM 1557 N N . MET A 1 192 ? 18.402 -3.332 -26.226 1.00 91.31 192 MET A N 1
ATOM 1558 C CA . MET A 1 192 ? 17.689 -3.287 -24.958 1.00 91.31 192 MET A CA 1
ATOM 1559 C C . MET A 1 192 ? 18.379 -2.290 -24.039 1.00 91.31 192 MET A C 1
ATOM 1561 O O . MET A 1 192 ? 19.581 -2.388 -23.797 1.00 91.31 192 MET A O 1
ATOM 1565 N N . LEU A 1 193 ? 17.595 -1.350 -23.535 1.00 91.81 193 LEU A N 1
ATOM 1566 C CA . LEU A 1 193 ? 17.993 -0.339 -22.574 1.00 91.81 193 LEU A CA 1
ATOM 1567 C C . LEU A 1 193 ? 17.451 -0.715 -21.198 1.00 91.81 193 LEU A C 1
ATOM 1569 O O . LEU A 1 193 ? 16.272 -1.061 -21.049 1.00 91.81 193 LEU A O 1
ATOM 1573 N N . TYR A 1 194 ? 18.317 -0.589 -20.201 1.00 89.19 194 TYR A N 1
ATOM 1574 C CA . TYR A 1 194 ? 18.020 -0.786 -18.789 1.00 89.19 194 TYR A CA 1
ATOM 1575 C C . TYR A 1 194 ? 18.582 0.385 -17.985 1.00 89.19 194 TYR A C 1
ATOM 1577 O O . TYR A 1 194 ? 19.514 1.040 -18.441 1.00 89.19 194 TYR A O 1
ATOM 1585 N N . ALA A 1 195 ? 18.070 0.606 -16.775 1.00 86.06 195 ALA A N 1
ATOM 1586 C CA . ALA A 1 195 ? 18.799 1.399 -15.786 1.00 86.06 195 ALA A CA 1
ATOM 1587 C C . ALA A 1 195 ? 20.203 0.806 -15.561 1.00 86.06 195 ALA A C 1
ATOM 1589 O O . ALA A 1 195 ? 20.367 -0.424 -15.606 1.00 86.06 195 ALA A O 1
ATOM 1590 N N . ASP A 1 196 ? 21.197 1.672 -15.360 1.00 81.50 196 ASP A N 1
ATOM 1591 C CA . ASP A 1 196 ? 22.578 1.235 -15.157 1.00 81.50 196 ASP A CA 1
ATOM 1592 C C . ASP A 1 196 ? 22.705 0.339 -13.918 1.00 81.50 196 ASP A C 1
ATOM 1594 O O . ASP A 1 196 ? 21.912 0.414 -12.983 1.00 81.50 196 ASP A O 1
ATOM 1598 N N . GLY A 1 197 ? 23.614 -0.638 -13.959 1.00 78.75 197 GLY A N 1
ATOM 1599 C CA . GLY A 1 197 ? 23.708 -1.671 -12.919 1.00 78.75 197 GLY A CA 1
ATOM 1600 C C . GLY A 1 197 ? 22.544 -2.678 -12.887 1.00 78.75 197 GLY A C 1
ATOM 1601 O O . GLY A 1 197 ? 22.599 -3.643 -12.123 1.00 78.75 197 GLY A O 1
ATOM 1602 N N . ARG A 1 198 ? 21.521 -2.510 -13.742 1.00 76.19 198 ARG A N 1
ATOM 1603 C CA . ARG A 1 198 ? 20.339 -3.385 -13.868 1.00 76.19 198 ARG A CA 1
ATOM 1604 C C . ARG A 1 198 ? 19.682 -3.701 -12.514 1.00 76.19 198 ARG A C 1
ATOM 1606 O O . ARG A 1 198 ? 19.477 -4.881 -12.202 1.00 76.19 198 ARG A O 1
ATOM 1613 N N . PRO A 1 199 ? 19.348 -2.685 -11.699 1.00 78.94 199 PRO A N 1
ATOM 1614 C CA . PRO A 1 199 ? 18.732 -2.910 -10.405 1.00 78.94 199 PRO A CA 1
ATOM 1615 C C . PRO A 1 199 ? 17.433 -3.703 -10.558 1.00 78.94 199 PRO A C 1
ATOM 1617 O O . PRO A 1 199 ? 16.689 -3.578 -11.539 1.00 78.94 199 PRO A O 1
ATOM 1620 N N . ALA A 1 200 ? 17.170 -4.553 -9.567 1.00 81.12 200 ALA A N 1
ATOM 1621 C CA . ALA A 1 200 ? 15.897 -5.248 -9.479 1.00 81.12 200 ALA A CA 1
ATOM 1622 C C . ALA A 1 200 ? 14.763 -4.223 -9.359 1.00 81.12 200 ALA A C 1
ATOM 1624 O O . ALA A 1 200 ? 14.907 -3.206 -8.683 1.00 81.12 200 ALA A O 1
ATOM 1625 N N . ASP A 1 201 ? 13.628 -4.520 -9.985 1.00 79.75 201 ASP A N 1
ATOM 1626 C CA . ASP A 1 201 ? 12.436 -3.691 -9.842 1.00 79.75 201 ASP A CA 1
ATOM 1627 C C . ASP A 1 201 ? 11.910 -3.796 -8.404 1.00 79.75 201 ASP A C 1
ATOM 1629 O O . ASP A 1 201 ? 11.608 -4.892 -7.921 1.00 79.75 201 ASP A O 1
ATOM 1633 N N . ARG A 1 202 ? 11.874 -2.663 -7.701 1.00 86.56 202 ARG A N 1
ATOM 1634 C CA . ARG A 1 202 ? 11.505 -2.563 -6.286 1.00 86.56 202 ARG A CA 1
ATOM 1635 C C . ARG A 1 202 ? 10.612 -1.351 -6.057 1.00 86.56 202 ARG A C 1
ATOM 1637 O O . ARG A 1 202 ? 10.553 -0.426 -6.865 1.00 86.56 202 ARG A O 1
ATOM 1644 N N . TYR A 1 203 ? 9.905 -1.354 -4.932 1.00 86.00 203 TYR A N 1
ATOM 1645 C CA . TYR A 1 203 ? 8.979 -0.278 -4.578 1.00 86.00 203 TYR A CA 1
ATOM 1646 C C . TYR A 1 203 ? 9.688 1.077 -4.398 1.00 86.00 203 TYR A C 1
ATOM 1648 O O . TYR A 1 203 ? 9.090 2.099 -4.711 1.00 86.00 203 TYR A O 1
ATOM 1656 N N . ASP A 1 204 ? 10.968 1.076 -4.019 1.00 90.12 204 ASP A N 1
ATOM 1657 C CA . ASP A 1 204 ? 11.840 2.244 -3.850 1.00 90.12 204 ASP A CA 1
ATOM 1658 C C . ASP A 1 204 ? 12.664 2.623 -5.093 1.00 90.12 204 ASP A C 1
ATOM 1660 O O . ASP A 1 204 ? 13.241 3.704 -5.140 1.00 90.12 204 ASP A O 1
ATOM 1664 N N . GLN A 1 205 ? 12.717 1.757 -6.109 1.00 91.62 205 GLN A N 1
ATOM 1665 C CA . GLN A 1 205 ? 13.586 1.945 -7.269 1.00 91.62 205 GLN A CA 1
ATOM 1666 C C . GLN A 1 205 ? 12.828 2.559 -8.456 1.00 91.62 205 GLN A C 1
ATOM 1668 O O . GLN A 1 205 ? 11.791 2.049 -8.890 1.00 91.62 205 GLN A O 1
ATOM 1673 N N . LEU A 1 206 ? 13.389 3.624 -9.024 1.00 91.94 206 LEU A N 1
ATOM 1674 C CA . LEU A 1 206 ? 13.054 4.160 -10.340 1.00 91.94 206 LEU A CA 1
ATOM 1675 C C . LEU A 1 206 ? 13.949 3.505 -11.394 1.00 91.94 206 LEU A C 1
ATOM 1677 O O . LEU A 1 206 ? 15.127 3.231 -11.163 1.00 91.94 206 LEU A O 1
ATOM 1681 N N . CYS A 1 207 ? 13.382 3.218 -12.562 1.00 90.44 207 CYS A N 1
ATOM 1682 C CA . CYS A 1 207 ? 14.093 2.555 -13.647 1.00 90.44 207 CYS A CA 1
ATOM 1683 C C . CYS A 1 207 ? 13.620 3.070 -15.001 1.00 90.44 207 CYS A C 1
ATOM 1685 O O . CYS A 1 207 ? 12.434 3.349 -15.190 1.00 90.44 207 CYS A O 1
ATOM 1687 N N . TYR A 1 208 ? 14.531 3.053 -15.970 1.00 90.94 208 TYR A N 1
ATOM 1688 C CA . TYR A 1 208 ? 14.197 3.172 -17.382 1.00 90.94 208 TYR A CA 1
ATOM 1689 C C . TYR A 1 208 ? 14.157 1.813 -18.075 1.00 90.94 208 TYR A C 1
ATOM 1691 O O . TYR A 1 208 ? 14.788 0.834 -17.661 1.00 90.94 208 TYR A O 1
ATOM 1699 N N . THR A 1 209 ? 13.412 1.764 -19.171 1.00 91.81 209 THR A N 1
ATOM 1700 C CA . THR A 1 209 ? 13.440 0.671 -20.127 1.00 91.81 209 THR A CA 1
ATOM 1701 C C . THR A 1 209 ? 13.165 1.186 -21.531 1.00 91.81 209 THR A C 1
ATOM 1703 O O . THR A 1 209 ? 12.360 2.089 -21.740 1.00 91.81 209 THR A O 1
ATOM 1706 N N . ALA A 1 210 ? 13.827 0.599 -22.516 1.00 91.75 210 ALA A N 1
ATOM 1707 C CA . ALA A 1 210 ? 13.458 0.745 -23.914 1.00 91.75 210 ALA A CA 1
ATOM 1708 C C . ALA A 1 210 ? 13.953 -0.468 -24.691 1.00 91.75 210 ALA A C 1
ATOM 1710 O O . ALA A 1 210 ? 14.886 -1.158 -24.277 1.00 91.75 210 ALA A O 1
ATOM 1711 N N . ARG A 1 211 ? 13.318 -0.744 -25.823 1.00 91.38 211 ARG A N 1
ATOM 1712 C CA . ARG A 1 211 ? 13.749 -1.798 -26.737 1.00 91.38 211 ARG A CA 1
ATOM 1713 C C . ARG A 1 211 ? 13.299 -1.474 -28.145 1.00 91.38 211 ARG A C 1
ATOM 1715 O O . ARG A 1 211 ? 12.234 -0.885 -28.325 1.00 91.38 211 ARG A O 1
ATOM 1722 N N . GLY A 1 212 ? 14.081 -1.891 -29.123 1.00 90.56 212 GLY A N 1
ATOM 1723 C CA . GLY A 1 212 ? 13.775 -1.615 -30.515 1.00 90.56 212 GLY A CA 1
ATOM 1724 C C . GLY A 1 212 ? 14.884 -2.065 -31.446 1.00 90.56 212 GLY A C 1
ATOM 1725 O O . GLY A 1 212 ? 15.787 -2.804 -31.062 1.00 90.56 212 GLY A O 1
ATOM 1726 N N . TRP A 1 213 ? 14.795 -1.606 -32.686 1.00 91.38 213 TRP A N 1
ATOM 1727 C CA . TRP A 1 213 ? 15.743 -1.935 -33.740 1.00 91.38 213 TRP A CA 1
ATOM 1728 C C . TRP A 1 213 ? 16.583 -0.717 -34.103 1.00 91.38 213 TRP A C 1
ATOM 1730 O O . TRP A 1 213 ? 16.057 0.392 -34.184 1.00 91.38 213 TRP A O 1
ATOM 1740 N N . ILE A 1 214 ? 17.870 -0.951 -34.345 1.00 92.56 214 ILE A N 1
ATOM 1741 C CA . ILE A 1 214 ? 18.800 0.023 -34.908 1.00 92.56 214 ILE A CA 1
ATOM 1742 C C . ILE A 1 214 ? 19.434 -0.588 -36.156 1.00 92.56 214 ILE A C 1
ATOM 1744 O O . ILE A 1 214 ? 19.932 -1.714 -36.126 1.00 92.56 214 ILE A O 1
ATOM 1748 N N . GLU A 1 215 ? 19.436 0.174 -37.241 1.00 93.62 215 GLU A N 1
ATOM 1749 C CA . GLU A 1 215 ? 20.186 -0.128 -38.456 1.00 93.62 215 GLU A CA 1
ATOM 1750 C C . GLU A 1 215 ? 21.506 0.635 -38.429 1.00 93.62 215 GLU A C 1
ATOM 1752 O O . GLU A 1 215 ? 21.511 1.866 -38.482 1.00 93.62 215 GLU A O 1
ATOM 1757 N N . VAL A 1 216 ? 22.625 -0.083 -38.342 1.00 91.69 216 VAL A N 1
ATOM 1758 C CA . VAL A 1 216 ? 23.969 0.493 -38.443 1.00 91.69 216 VAL A CA 1
ATOM 1759 C C . VAL A 1 216 ? 24.371 0.517 -39.912 1.00 91.69 216 VAL A C 1
ATOM 1761 O O . VAL A 1 216 ? 24.608 -0.528 -40.514 1.00 91.69 216 VAL A O 1
ATOM 1764 N N . GLY A 1 217 ? 24.445 1.714 -40.488 1.00 90.25 217 GLY A N 1
ATOM 1765 C CA . GLY A 1 217 ? 24.999 1.962 -41.814 1.00 90.25 217 GLY A CA 1
ATOM 1766 C C . GLY A 1 217 ? 26.492 2.296 -41.768 1.00 90.25 217 GLY A C 1
ATOM 1767 O O . GLY A 1 217 ? 27.146 2.221 -40.730 1.00 90.25 217 GLY A O 1
ATOM 1768 N N . LEU A 1 218 ? 27.040 2.697 -42.916 1.00 86.88 218 LEU A N 1
ATOM 1769 C CA . LEU A 1 218 ? 28.459 3.050 -43.038 1.00 86.88 218 LEU A CA 1
ATOM 1770 C C . LEU A 1 218 ? 28.818 4.328 -42.284 1.00 86.88 218 LEU A C 1
ATOM 1772 O O . LEU A 1 218 ? 29.826 4.366 -41.585 1.00 86.88 218 LEU A O 1
ATOM 1776 N N . ASP A 1 219 ? 27.971 5.346 -42.401 1.00 86.19 219 ASP A N 1
ATOM 1777 C CA . ASP A 1 219 ? 28.244 6.682 -41.867 1.00 86.19 219 ASP A CA 1
ATOM 1778 C C . ASP A 1 219 ? 27.395 7.043 -40.645 1.00 86.19 219 ASP A C 1
ATOM 1780 O O . ASP A 1 219 ? 27.687 8.030 -39.967 1.00 86.19 219 ASP A O 1
ATOM 1784 N N . SER A 1 220 ? 26.323 6.291 -40.381 1.00 86.69 220 SER A N 1
ATOM 1785 C CA . SER A 1 220 ? 25.324 6.618 -39.359 1.00 86.69 220 SER A CA 1
ATOM 1786 C C . SER A 1 220 ? 24.489 5.407 -38.951 1.00 86.69 220 SER A C 1
ATOM 1788 O O . SER A 1 220 ? 24.365 4.451 -39.717 1.00 86.69 220 SER A O 1
ATOM 1790 N N . ALA A 1 221 ? 23.828 5.504 -37.797 1.00 91.25 221 ALA A N 1
ATOM 1791 C CA . ALA A 1 221 ? 22.784 4.577 -37.374 1.00 91.25 221 ALA A CA 1
ATOM 1792 C C . ALA A 1 221 ? 21.383 5.207 -37.467 1.00 91.25 221 ALA A C 1
ATOM 1794 O O . ALA A 1 221 ? 21.238 6.425 -37.368 1.00 91.25 221 ALA A O 1
ATOM 1795 N N . THR A 1 222 ? 20.354 4.384 -37.680 1.00 92.81 222 THR A N 1
ATOM 1796 C CA . THR A 1 222 ? 18.940 4.802 -37.665 1.00 92.81 222 THR A CA 1
ATOM 1797 C C . THR A 1 222 ? 18.141 3.924 -36.694 1.00 92.81 222 THR A C 1
ATOM 1799 O O . THR A 1 222 ? 18.182 2.704 -36.848 1.00 92.81 222 THR A O 1
ATOM 1802 N N . PRO A 1 223 ? 17.387 4.498 -35.736 1.00 92.69 223 PRO A N 1
ATOM 1803 C CA . PRO A 1 223 ? 17.266 5.934 -35.457 1.00 92.69 223 PRO A CA 1
ATOM 1804 C C . PRO A 1 223 ? 18.557 6.518 -34.855 1.00 92.69 223 PRO A C 1
ATOM 1806 O O . PRO A 1 223 ? 19.385 5.779 -34.339 1.00 92.69 223 PRO A O 1
ATOM 1809 N N . THR A 1 224 ? 18.725 7.843 -34.927 1.00 91.00 224 THR A N 1
ATOM 1810 C CA . THR A 1 224 ? 19.835 8.575 -34.277 1.00 91.00 224 THR A CA 1
ATOM 1811 C C . THR A 1 224 ? 19.543 8.919 -32.816 1.00 91.00 224 THR A C 1
ATOM 1813 O O . THR A 1 224 ? 20.443 9.305 -32.071 1.00 91.00 224 THR A O 1
ATOM 1816 N N . GLU A 1 225 ? 18.278 8.799 -32.414 1.00 92.81 225 GLU A N 1
ATOM 1817 C CA . GLU A 1 225 ? 17.798 9.068 -31.065 1.00 92.81 225 GLU A CA 1
ATOM 1818 C C . GLU A 1 225 ? 17.023 7.861 -30.526 1.00 92.81 225 GLU A C 1
ATOM 1820 O O . GLU A 1 225 ? 16.313 7.178 -31.268 1.00 92.81 225 GLU A O 1
ATOM 1825 N N . MET A 1 226 ? 17.143 7.618 -29.225 1.00 93.25 226 MET A N 1
ATOM 1826 C CA . MET A 1 226 ? 16.409 6.598 -28.486 1.00 93.25 226 MET A CA 1
ATOM 1827 C C . MET A 1 226 ? 15.636 7.253 -27.343 1.00 93.25 226 MET A C 1
ATOM 1829 O O . MET A 1 226 ? 16.161 8.116 -26.641 1.00 93.25 226 MET A O 1
ATOM 1833 N N . ILE A 1 227 ? 14.397 6.804 -27.137 1.00 93.19 227 ILE A N 1
ATOM 1834 C CA . ILE A 1 227 ? 13.559 7.251 -26.023 1.00 93.19 227 ILE A CA 1
ATOM 1835 C C . ILE A 1 227 ? 13.592 6.198 -24.919 1.00 93.19 227 ILE A C 1
ATOM 1837 O O . ILE A 1 227 ? 13.249 5.037 -25.154 1.00 93.19 227 ILE A O 1
ATOM 1841 N N . ALA A 1 228 ? 14.014 6.608 -23.728 1.00 92.69 228 ALA A N 1
ATOM 1842 C CA . ALA A 1 228 ? 13.954 5.826 -22.508 1.00 92.69 228 ALA A CA 1
ATOM 1843 C C . ALA A 1 228 ? 12.592 6.036 -21.836 1.00 92.69 228 ALA A C 1
ATOM 1845 O O . ALA A 1 228 ? 12.229 7.153 -21.475 1.00 92.69 228 ALA A O 1
ATOM 1846 N N . PHE A 1 229 ? 11.841 4.952 -21.657 1.00 92.12 229 PHE A N 1
ATOM 1847 C CA . PHE A 1 229 ? 10.537 4.994 -21.005 1.00 92.12 229 PHE A CA 1
ATOM 1848 C C . PHE A 1 229 ? 10.678 4.636 -19.536 1.00 92.12 229 PHE A C 1
ATOM 1850 O O . PHE A 1 229 ? 11.406 3.706 -19.179 1.00 92.12 229 PHE A O 1
ATOM 1857 N N . THR A 1 230 ? 9.945 5.327 -18.673 1.00 91.69 230 THR A N 1
ATOM 1858 C CA . THR A 1 230 ? 9.868 4.958 -17.266 1.00 91.69 230 THR A CA 1
ATOM 1859 C C . THR A 1 230 ? 9.265 3.551 -17.125 1.00 91.69 230 THR A C 1
ATOM 1861 O O . THR A 1 230 ? 8.243 3.207 -17.723 1.00 91.69 230 THR A O 1
ATOM 1864 N N . LYS A 1 231 ? 9.936 2.679 -16.372 1.00 90.25 231 LYS A N 1
ATOM 1865 C CA . LYS A 1 231 ? 9.557 1.270 -16.205 1.00 90.25 231 LYS A CA 1
ATOM 1866 C C . LYS A 1 231 ? 8.473 1.123 -15.126 1.00 90.25 231 LYS A C 1
ATOM 1868 O O . LYS A 1 231 ? 8.384 1.928 -14.210 1.00 90.25 231 LYS A O 1
ATOM 1873 N N . SER A 1 232 ? 7.652 0.076 -15.225 1.00 86.12 232 SER A N 1
ATOM 1874 C CA . SER A 1 232 ? 6.725 -0.372 -14.162 1.00 86.12 232 SER A CA 1
ATOM 1875 C C . SER A 1 232 ? 5.572 0.578 -13.792 1.00 86.12 232 SER A C 1
ATOM 1877 O O . SER A 1 232 ? 4.884 0.352 -12.799 1.00 86.12 232 SER A O 1
ATOM 1879 N N . LYS A 1 233 ? 5.271 1.565 -14.647 1.00 89.12 233 LYS A N 1
ATOM 1880 C CA . LYS A 1 233 ? 4.160 2.527 -14.485 1.00 89.12 233 LYS A CA 1
ATOM 1881 C C . LYS A 1 233 ? 2.826 1.865 -14.151 1.00 89.12 233 LYS A C 1
ATOM 1883 O O . LYS A 1 233 ? 2.178 2.220 -13.175 1.00 89.12 233 LYS A O 1
ATOM 1888 N N . SER A 1 234 ? 2.425 0.881 -14.960 1.00 87.62 234 SER A N 1
ATOM 1889 C CA . SER A 1 234 ? 1.127 0.219 -14.817 1.00 87.62 234 SER A CA 1
ATOM 1890 C C . SER A 1 234 ? 1.011 -0.502 -13.478 1.00 87.62 234 SER A C 1
ATOM 1892 O O . SER A 1 234 ? -0.020 -0.406 -12.829 1.00 87.62 234 SER A O 1
ATOM 1894 N N . ALA A 1 235 ? 2.077 -1.172 -13.031 1.00 87.12 235 ALA A N 1
ATOM 1895 C CA . ALA A 1 235 ? 2.067 -1.900 -11.766 1.00 87.12 235 ALA A CA 1
ATOM 1896 C C . ALA A 1 235 ? 1.879 -0.959 -10.565 1.00 87.12 235 ALA A C 1
ATOM 1898 O O . ALA A 1 235 ? 1.098 -1.265 -9.665 1.00 87.12 235 ALA A O 1
ATOM 1899 N N . GLU A 1 236 ? 2.551 0.196 -10.566 1.00 92.06 236 GLU A N 1
ATOM 1900 C CA . GLU A 1 236 ? 2.406 1.197 -9.503 1.00 92.06 236 GLU A CA 1
ATOM 1901 C C . GLU A 1 236 ? 1.029 1.879 -9.531 1.00 92.06 236 GLU A C 1
ATOM 1903 O O . GLU A 1 236 ? 0.429 2.068 -8.475 1.00 92.06 236 GLU A O 1
ATOM 1908 N N . LEU A 1 237 ? 0.465 2.157 -10.711 1.00 93.31 237 LEU A N 1
ATOM 1909 C CA . LEU A 1 237 ? -0.909 2.661 -10.828 1.00 93.31 237 LEU A CA 1
ATOM 1910 C C . LEU A 1 237 ? -1.947 1.650 -10.325 1.00 93.31 237 LEU A C 1
ATOM 1912 O O . LEU A 1 237 ? -2.852 2.009 -9.580 1.00 93.31 237 LEU A O 1
ATOM 1916 N N . PHE A 1 238 ? -1.819 0.372 -10.690 1.00 90.50 238 PHE A N 1
ATOM 1917 C CA . PHE A 1 238 ? -2.736 -0.670 -10.219 1.00 90.50 238 PHE A CA 1
ATOM 1918 C C . PHE A 1 238 ? -2.652 -0.871 -8.708 1.00 90.50 238 PHE A C 1
ATOM 1920 O O . PHE A 1 238 ? -3.672 -1.121 -8.064 1.00 90.50 238 PHE A O 1
ATOM 1927 N N . ARG A 1 239 ? -1.455 -0.722 -8.128 1.00 91.44 239 ARG A N 1
ATOM 1928 C CA . ARG A 1 239 ? -1.284 -0.679 -6.674 1.00 91.44 239 ARG A CA 1
ATOM 1929 C C . ARG A 1 239 ? -2.057 0.491 -6.067 1.00 91.44 239 ARG A C 1
ATOM 1931 O O . ARG A 1 239 ? -2.802 0.257 -5.121 1.00 91.44 239 ARG A O 1
ATOM 1938 N N . ALA A 1 240 ? -1.953 1.685 -6.647 1.00 94.94 240 ALA A N 1
ATOM 1939 C CA . ALA A 1 240 ? -2.664 2.871 -6.174 1.00 94.94 240 ALA A CA 1
ATOM 1940 C C . ALA A 1 240 ? -4.189 2.682 -6.215 1.00 94.94 240 ALA A C 1
ATOM 1942 O O . ALA A 1 240 ? -4.857 2.843 -5.196 1.00 94.94 240 ALA A O 1
ATOM 1943 N N . PHE A 1 241 ? -4.741 2.236 -7.349 1.00 94.56 241 PHE A N 1
ATOM 1944 C CA . PHE A 1 241 ? -6.175 1.940 -7.466 1.00 94.56 241 PHE A CA 1
ATOM 1945 C C . PHE A 1 241 ? -6.633 0.834 -6.510 1.00 94.56 241 PHE A C 1
ATOM 1947 O O . PHE A 1 241 ? -7.716 0.919 -5.933 1.00 94.56 241 PHE A O 1
ATOM 1954 N N . GLY A 1 242 ? -5.803 -0.193 -6.310 1.00 91.81 242 GLY A N 1
ATOM 1955 C CA . GLY A 1 242 ? -6.061 -1.241 -5.330 1.00 91.81 242 GLY A CA 1
ATOM 1956 C C . GLY A 1 242 ? -6.173 -0.692 -3.908 1.00 91.81 242 GLY A C 1
ATOM 1957 O O . GLY A 1 242 ? -7.129 -1.029 -3.220 1.00 91.81 242 GLY A O 1
ATOM 1958 N N . LEU A 1 243 ? -5.248 0.178 -3.494 1.00 94.50 243 LEU A N 1
ATOM 1959 C CA . LEU A 1 243 ? -5.255 0.813 -2.170 1.00 94.50 243 LEU A CA 1
ATOM 1960 C C . LEU A 1 243 ? -6.449 1.757 -1.981 1.00 94.50 243 LEU A C 1
ATOM 1962 O O . LEU A 1 243 ? -7.077 1.748 -0.928 1.00 94.50 243 LEU A O 1
ATOM 1966 N N . LEU A 1 244 ? -6.813 2.520 -3.014 1.00 96.00 244 LEU A N 1
ATOM 1967 C CA . LEU A 1 244 ? -8.017 3.357 -3.001 1.00 96.00 244 LEU A CA 1
ATOM 1968 C C . LEU A 1 244 ? -9.301 2.533 -2.841 1.00 96.00 244 LEU A C 1
ATOM 1970 O O . LEU A 1 244 ? -10.230 2.950 -2.152 1.00 96.00 244 LEU A O 1
ATOM 1974 N N . ARG A 1 245 ? -9.355 1.344 -3.450 1.00 93.38 245 ARG A N 1
ATOM 1975 C CA . ARG A 1 245 ? -10.461 0.409 -3.235 1.00 93.38 245 ARG A CA 1
ATOM 1976 C C . ARG A 1 245 ? -10.451 -0.170 -1.823 1.00 93.38 245 ARG A C 1
ATOM 1978 O O . ARG A 1 245 ? -11.517 -0.268 -1.232 1.00 93.38 245 ARG A O 1
ATOM 1985 N N . GLU A 1 246 ? -9.282 -0.513 -1.282 1.00 92.62 246 GLU A N 1
ATOM 1986 C CA . GLU A 1 246 ? -9.168 -0.980 0.107 1.00 92.62 246 GLU A CA 1
ATOM 1987 C C . GLU A 1 246 ? -9.690 0.082 1.085 1.00 92.62 246 GLU A C 1
ATOM 1989 O O . GLU A 1 246 ? -10.461 -0.272 1.967 1.00 92.62 246 GLU A O 1
ATOM 1994 N N . LEU A 1 247 ? -9.406 1.375 0.868 1.00 93.31 247 LEU A N 1
ATOM 1995 C CA . LEU A 1 247 ? -9.981 2.469 1.668 1.00 93.31 247 LEU A CA 1
ATOM 1996 C C . LEU A 1 247 ? -11.516 2.537 1.613 1.00 93.31 247 LEU A C 1
ATOM 1998 O O . LEU A 1 247 ? -12.144 2.820 2.628 1.00 93.31 247 LEU A O 1
ATOM 2002 N N . ARG A 1 248 ? -12.125 2.280 0.447 1.00 92.88 248 ARG A N 1
ATOM 2003 C CA . ARG A 1 248 ? -13.594 2.281 0.286 1.00 92.88 248 ARG A CA 1
ATOM 2004 C C . ARG A 1 248 ? -14.297 1.136 0.999 1.00 92.88 248 ARG A C 1
ATOM 2006 O O . ARG A 1 248 ? -15.495 1.221 1.235 1.00 92.88 248 ARG A O 1
ATOM 2013 N N . GLU A 1 249 ? -13.582 0.051 1.257 1.00 91.69 249 GLU A N 1
ATOM 2014 C CA . GLU A 1 249 ? -14.143 -1.159 1.857 1.00 91.69 249 GLU A CA 1
ATOM 2015 C C . GLU A 1 249 ? -13.866 -1.252 3.367 1.00 91.69 249 GLU A C 1
ATOM 2017 O O . GLU A 1 249 ? -14.228 -2.247 3.992 1.00 91.69 249 GLU A O 1
ATOM 2022 N N . LEU A 1 250 ? -13.232 -0.234 3.960 1.00 90.94 250 LEU A N 1
ATOM 2023 C CA . LEU A 1 250 ? -13.045 -0.144 5.406 1.00 90.94 250 LEU A CA 1
ATOM 2024 C C . LEU A 1 250 ? -14.377 0.109 6.123 1.00 90.94 250 LEU A C 1
ATOM 2026 O O . LEU A 1 250 ? -15.229 0.834 5.620 1.00 90.94 250 LEU A O 1
ATOM 2030 N N . GLU A 1 251 ? -14.518 -0.424 7.337 1.00 90.00 251 GLU A N 1
ATOM 2031 C CA . GLU A 1 251 ? -15.697 -0.179 8.186 1.00 90.00 251 GLU A CA 1
ATOM 2032 C C . GLU A 1 251 ? -15.805 1.295 8.600 1.00 90.00 251 GLU A C 1
ATOM 2034 O O . GLU A 1 251 ? -16.901 1.825 8.668 1.00 90.00 251 GLU A O 1
ATOM 2039 N N . ILE A 1 252 ? -14.669 1.977 8.784 1.00 89.62 252 ILE A N 1
ATOM 2040 C CA . ILE A 1 252 ? -14.596 3.413 9.115 1.00 89.62 252 ILE A CA 1
ATOM 2041 C C . ILE A 1 252 ? -14.826 4.342 7.908 1.00 89.62 252 ILE A C 1
ATOM 2043 O O . ILE A 1 252 ? -14.466 5.519 7.952 1.00 89.62 252 ILE A O 1
ATOM 2047 N N . TYR A 1 253 ? -15.323 3.812 6.790 1.00 92.94 253 TYR A N 1
ATOM 2048 C CA . TYR A 1 253 ? -15.559 4.586 5.577 1.00 92.94 253 TYR A CA 1
ATOM 2049 C C . TYR A 1 253 ? -16.676 5.619 5.775 1.00 92.94 253 TYR A C 1
ATOM 2051 O O . TYR A 1 253 ? -17.752 5.303 6.271 1.00 92.94 253 TYR A O 1
ATOM 2059 N N . ASN A 1 254 ? -16.452 6.841 5.289 1.00 93.00 254 ASN A N 1
ATOM 2060 C CA . ASN A 1 254 ? -17.429 7.926 5.317 1.00 93.00 254 ASN A CA 1
ATOM 2061 C C . ASN A 1 254 ? -17.338 8.806 4.053 1.00 93.00 254 ASN A C 1
ATOM 2063 O O . ASN A 1 254 ? -16.497 8.589 3.175 1.00 93.00 254 ASN A O 1
ATOM 2067 N N . ASP A 1 255 ? -18.186 9.834 3.966 1.00 94.56 255 ASP A N 1
ATOM 2068 C CA . ASP A 1 255 ? -18.278 10.721 2.796 1.00 94.56 255 ASP A CA 1
ATOM 2069 C C . ASP A 1 255 ? -16.971 11.471 2.477 1.00 94.56 255 ASP A C 1
ATOM 2071 O O . ASP A 1 255 ? -16.672 11.738 1.306 1.00 94.56 255 ASP A O 1
ATOM 2075 N N . ARG A 1 256 ? -16.159 11.797 3.491 1.00 95.06 256 ARG A N 1
ATOM 2076 C CA . ARG A 1 256 ? -14.863 12.465 3.290 1.00 95.06 256 ARG A CA 1
ATOM 2077 C C . ARG A 1 256 ? -13.845 11.525 2.666 1.00 95.06 256 ARG A C 1
ATOM 2079 O O . ARG A 1 256 ? -13.209 11.892 1.678 1.00 95.06 256 ARG A O 1
ATOM 2086 N N . ILE A 1 257 ? -13.748 10.296 3.172 1.00 95.94 257 ILE A N 1
ATOM 2087 C CA . ILE A 1 257 ? -12.921 9.246 2.563 1.00 95.94 257 ILE A CA 1
ATOM 2088 C C . ILE A 1 257 ? -13.415 8.958 1.138 1.00 95.94 257 ILE A C 1
ATOM 2090 O O . ILE A 1 257 ? -12.606 8.835 0.218 1.00 95.94 257 ILE A O 1
ATOM 2094 N N . GLY A 1 258 ? -14.733 8.922 0.925 1.00 96.19 258 GLY A N 1
ATOM 2095 C CA . GLY A 1 258 ? -15.342 8.789 -0.398 1.00 96.19 258 GLY A CA 1
ATOM 2096 C C . GLY A 1 258 ? -14.875 9.860 -1.380 1.00 96.19 258 GLY A C 1
ATOM 2097 O O . GLY A 1 258 ? -14.357 9.530 -2.450 1.00 96.19 258 GLY A O 1
ATOM 2098 N N . THR A 1 259 ? -14.975 11.125 -0.971 1.00 97.12 259 THR A N 1
ATOM 2099 C CA . THR A 1 259 ? -14.533 12.292 -1.751 1.00 97.12 259 THR A CA 1
ATOM 2100 C C . THR A 1 259 ? -13.034 12.233 -2.049 1.00 97.12 259 THR A C 1
ATOM 2102 O O . THR A 1 259 ? -12.610 12.461 -3.183 1.00 97.12 259 THR A O 1
ATOM 2105 N N . PHE A 1 260 ? -12.212 11.877 -1.057 1.00 97.56 260 PHE A N 1
ATOM 2106 C CA . PHE A 1 260 ? -10.777 11.675 -1.250 1.00 97.56 260 PHE A CA 1
ATOM 2107 C C . PHE A 1 260 ? -10.493 10.611 -2.316 1.00 97.56 260 PHE A C 1
ATOM 2109 O O . PHE A 1 260 ? -9.695 10.847 -3.225 1.00 97.56 260 PHE A O 1
ATOM 2116 N N . VAL A 1 261 ? -11.145 9.446 -2.224 1.00 97.62 261 VAL A N 1
ATOM 2117 C CA . VAL A 1 261 ? -10.918 8.340 -3.161 1.00 97.62 261 VAL A CA 1
ATOM 2118 C C . VAL A 1 261 ? -11.306 8.731 -4.586 1.00 97.62 261 VAL A C 1
ATOM 2120 O O . VAL A 1 261 ? -10.608 8.354 -5.527 1.00 97.62 261 VAL A O 1
ATOM 2123 N N . GLU A 1 262 ? -12.387 9.490 -4.759 1.00 97.19 262 GLU A N 1
ATOM 2124 C CA . GLU A 1 262 ? -12.787 10.018 -6.068 1.00 97.19 262 GLU A CA 1
ATOM 2125 C C . GLU A 1 262 ? -11.727 10.965 -6.633 1.00 97.19 262 GLU A C 1
ATOM 2127 O O . GLU A 1 262 ? -11.206 10.713 -7.720 1.00 97.19 262 GLU A O 1
ATOM 2132 N N . ASN A 1 263 ? -11.318 11.973 -5.860 1.00 97.38 263 ASN A N 1
ATOM 2133 C CA . ASN A 1 263 ? -10.315 12.954 -6.282 1.00 97.38 263 ASN A CA 1
ATOM 2134 C C . ASN A 1 263 ? -8.961 12.303 -6.615 1.00 97.38 263 ASN A C 1
ATOM 2136 O O . ASN A 1 263 ? -8.344 12.598 -7.642 1.00 97.38 263 ASN A O 1
ATOM 2140 N N . ALA A 1 264 ? -8.491 11.391 -5.760 1.00 97.75 264 ALA A N 1
ATOM 2141 C CA . ALA A 1 264 ? -7.256 10.651 -5.989 1.00 97.75 264 ALA A CA 1
ATOM 2142 C C . ALA A 1 264 ? -7.369 9.732 -7.216 1.00 97.75 264 ALA A C 1
ATOM 2144 O O . ALA A 1 264 ? -6.433 9.643 -8.012 1.00 97.75 264 ALA A O 1
ATOM 2145 N N . GLY A 1 265 ? -8.518 9.075 -7.397 1.00 97.12 265 GLY A N 1
ATOM 2146 C CA . GLY A 1 265 ? -8.798 8.224 -8.550 1.00 97.12 265 GLY A CA 1
ATOM 2147 C C . GLY A 1 265 ? -8.780 8.997 -9.869 1.00 97.12 265 GLY A C 1
ATOM 2148 O O . GLY A 1 265 ? -8.161 8.543 -10.831 1.00 97.12 265 GLY A O 1
ATOM 2149 N N . GLU A 1 266 ? -9.386 10.185 -9.910 1.00 97.00 266 GLU A N 1
ATOM 2150 C CA . GLU A 1 266 ? -9.353 11.068 -11.081 1.00 97.00 266 GLU A CA 1
ATOM 2151 C C . GLU A 1 266 ? -7.930 11.518 -11.424 1.00 97.00 266 GLU A C 1
ATOM 2153 O O . GLU A 1 266 ? -7.529 11.487 -12.592 1.00 97.00 266 GLU A O 1
ATOM 2158 N N . TRP A 1 267 ? -7.138 11.888 -10.414 1.00 96.44 267 TRP A N 1
ATOM 2159 C CA . TRP A 1 267 ? -5.735 12.253 -10.605 1.00 96.44 267 TRP A CA 1
ATOM 2160 C C . TRP A 1 267 ? -4.912 11.090 -11.185 1.00 96.44 267 TRP A C 1
ATOM 2162 O O . TRP A 1 267 ? -4.213 11.269 -12.185 1.00 96.44 267 TRP A O 1
ATOM 2172 N N . LEU A 1 268 ? -5.050 9.881 -10.631 1.00 96.56 268 LEU A N 1
ATOM 2173 C CA . LEU A 1 268 ? -4.367 8.682 -11.133 1.00 96.56 268 LEU A CA 1
ATOM 2174 C C . LEU A 1 268 ? -4.800 8.309 -12.557 1.00 96.56 268 LEU A C 1
ATOM 2176 O O . LEU A 1 268 ? -3.966 7.901 -13.365 1.00 96.56 268 LEU A O 1
ATOM 2180 N N . GLU A 1 269 ? -6.082 8.459 -12.896 1.00 94.94 269 GLU A N 1
ATOM 2181 C CA . GLU A 1 269 ? -6.581 8.216 -14.255 1.00 94.94 269 GLU A CA 1
ATOM 2182 C C . GLU A 1 269 ? -6.055 9.248 -15.262 1.00 94.94 269 GLU A C 1
ATOM 2184 O O . GLU A 1 269 ? -5.746 8.901 -16.406 1.00 94.94 269 GLU A O 1
ATOM 2189 N N . ASN A 1 270 ? -5.884 10.506 -14.849 1.00 93.75 270 ASN A N 1
ATOM 2190 C CA . ASN A 1 270 ? -5.235 11.517 -15.683 1.00 93.75 270 ASN A CA 1
ATOM 2191 C C . ASN A 1 270 ? -3.766 11.163 -15.954 1.00 93.75 270 ASN A C 1
ATOM 2193 O O . ASN A 1 270 ? -3.342 11.201 -17.111 1.00 93.75 270 ASN A O 1
ATOM 2197 N N . LEU A 1 271 ? -3.015 10.735 -14.931 1.00 92.50 271 LEU A N 1
ATOM 2198 C CA . LEU A 1 271 ? -1.648 10.232 -15.110 1.00 92.50 271 LEU A CA 1
ATOM 2199 C C . LEU A 1 271 ? -1.615 9.014 -16.041 1.00 92.50 271 LEU A C 1
ATOM 2201 O O . LEU A 1 271 ? -0.835 8.957 -16.989 1.00 92.50 271 LEU A O 1
ATOM 2205 N N . ARG A 1 272 ? -2.512 8.046 -15.829 1.00 90.25 272 ARG A N 1
ATOM 2206 C CA . ARG A 1 272 ? -2.614 6.842 -16.663 1.00 90.25 272 ARG A CA 1
ATOM 2207 C C . ARG A 1 272 ? -2.808 7.176 -18.146 1.00 90.25 272 ARG A C 1
ATOM 2209 O O . ARG A 1 272 ? -2.201 6.517 -18.989 1.00 90.25 272 ARG A O 1
ATOM 2216 N N . LYS A 1 273 ? -3.648 8.166 -18.468 1.00 88.88 273 LYS A N 1
ATOM 2217 C CA . LYS A 1 273 ? -3.942 8.584 -19.853 1.00 88.88 273 LYS A CA 1
ATOM 2218 C C . LYS A 1 273 ? -2.795 9.355 -20.501 1.00 88.88 273 LYS A C 1
ATOM 2220 O O . LYS A 1 273 ? -2.537 9.149 -21.684 1.00 88.88 273 LYS A O 1
ATOM 2225 N N . ASN A 1 274 ? -2.127 10.221 -19.744 1.00 85.38 274 ASN A N 1
ATOM 2226 C CA . ASN A 1 274 ? -1.049 11.069 -20.258 1.00 85.38 274 ASN A CA 1
ATOM 2227 C C . ASN A 1 274 ? 0.316 10.359 -20.280 1.00 85.38 274 ASN A C 1
ATOM 2229 O O . ASN A 1 274 ? 1.227 10.805 -20.974 1.00 85.38 274 ASN A O 1
ATOM 2233 N N . GLY A 1 275 ? 0.432 9.225 -19.584 1.00 82.81 275 GLY A N 1
ATOM 2234 C CA . GLY A 1 275 ? 1.697 8.546 -19.329 1.00 82.81 275 GLY A CA 1
ATOM 2235 C C . GLY A 1 275 ? 2.335 9.049 -18.034 1.00 82.81 275 GLY A C 1
ATOM 2236 O O . GLY A 1 275 ? 2.043 10.148 -17.586 1.00 82.81 275 GLY A O 1
ATOM 2237 N N . LEU A 1 276 ? 3.174 8.210 -17.417 1.00 89.69 276 LEU A N 1
ATOM 2238 C CA . LEU A 1 276 ? 3.932 8.575 -16.213 1.00 89.69 276 LEU A CA 1
ATOM 2239 C C . LEU A 1 276 ? 5.394 8.771 -16.579 1.00 89.69 276 LEU A C 1
ATOM 2241 O O . LEU A 1 276 ? 6.041 7.798 -16.971 1.00 89.69 276 LEU A O 1
ATOM 2245 N N . ILE A 1 277 ? 5.903 9.981 -16.411 1.00 91.19 277 ILE A N 1
ATOM 2246 C CA . ILE A 1 277 ? 7.330 10.301 -16.475 1.00 91.19 277 ILE A CA 1
ATOM 2247 C C . ILE A 1 277 ? 7.994 9.994 -15.108 1.00 91.19 277 ILE A C 1
ATOM 2249 O O . ILE A 1 277 ? 7.297 9.662 -14.141 1.00 91.19 277 ILE A O 1
ATOM 2253 N N . PRO A 1 278 ? 9.330 10.091 -14.963 1.00 90.44 278 PRO A N 1
ATOM 2254 C CA . PRO A 1 278 ? 10.030 9.682 -13.740 1.00 90.44 278 PRO A CA 1
ATOM 2255 C C . PRO A 1 278 ? 9.528 10.340 -12.447 1.00 90.44 278 PRO A C 1
ATOM 2257 O O . PRO A 1 278 ? 9.325 9.638 -11.456 1.00 90.44 278 PRO A O 1
ATOM 2260 N N . VAL A 1 279 ? 9.287 11.658 -12.457 1.00 93.75 279 VAL A N 1
ATOM 2261 C CA . VAL A 1 279 ? 8.796 12.386 -11.272 1.00 93.75 279 VAL A CA 1
ATOM 2262 C C . VAL A 1 279 ? 7.386 11.947 -10.871 1.00 93.75 279 VAL A C 1
ATOM 2264 O O . VAL A 1 279 ? 7.093 11.801 -9.687 1.00 93.75 279 VAL A O 1
ATOM 2267 N N . GLU A 1 280 ? 6.522 11.661 -11.846 1.00 95.12 280 GLU A N 1
ATOM 2268 C CA . GLU A 1 280 ? 5.166 11.164 -11.598 1.00 95.12 280 GLU A CA 1
ATOM 2269 C C . GLU A 1 280 ? 5.203 9.738 -11.043 1.00 95.12 280 GLU A C 1
ATOM 2271 O O . GLU A 1 280 ? 4.450 9.415 -10.127 1.00 95.12 280 GLU A O 1
ATOM 2276 N N . LEU A 1 281 ? 6.115 8.886 -11.531 1.00 94.69 281 LEU A N 1
ATOM 2277 C CA . LEU A 1 281 ? 6.305 7.550 -10.964 1.00 94.69 281 LEU A CA 1
ATOM 2278 C C . LEU A 1 281 ? 6.812 7.615 -9.519 1.00 94.69 281 LEU A C 1
ATOM 2280 O O . LEU A 1 281 ? 6.335 6.856 -8.676 1.00 94.69 281 LEU A O 1
ATOM 2284 N N . GLU A 1 282 ? 7.762 8.503 -9.222 1.00 95.56 282 GLU A N 1
ATOM 2285 C CA . GLU A 1 282 ? 8.206 8.738 -7.848 1.00 95.56 282 GLU A CA 1
ATOM 2286 C C . GLU A 1 282 ? 7.040 9.176 -6.956 1.00 95.56 282 GLU A C 1
ATOM 2288 O O . GLU A 1 282 ? 6.835 8.598 -5.886 1.00 95.56 282 GLU A O 1
ATOM 2293 N N . ALA A 1 283 ? 6.255 10.154 -7.412 1.00 96.38 283 ALA A N 1
ATOM 2294 C CA . ALA A 1 283 ? 5.088 10.643 -6.693 1.00 96.38 283 ALA A CA 1
ATOM 2295 C C . ALA A 1 283 ? 4.097 9.502 -6.405 1.00 96.38 283 ALA A C 1
ATOM 2297 O O . ALA A 1 283 ? 3.697 9.312 -5.258 1.00 96.38 283 ALA A O 1
ATOM 2298 N N . VAL A 1 284 ? 3.786 8.663 -7.399 1.00 96.94 284 VAL A N 1
ATOM 2299 C CA . VAL A 1 284 ? 2.906 7.496 -7.223 1.00 96.94 284 VAL A CA 1
ATOM 2300 C C . VAL A 1 284 ? 3.503 6.457 -6.264 1.00 96.94 284 VAL A C 1
ATOM 2302 O O . VAL A 1 284 ? 2.773 5.893 -5.454 1.00 96.94 284 VAL A O 1
ATOM 2305 N N . LYS A 1 285 ? 4.819 6.207 -6.280 1.00 96.38 285 LYS A N 1
ATOM 2306 C CA . LYS A 1 285 ? 5.471 5.285 -5.326 1.00 96.38 285 LYS A CA 1
ATOM 2307 C C . LYS A 1 285 ? 5.396 5.791 -3.884 1.00 96.38 285 LYS A C 1
ATOM 2309 O O . LYS A 1 285 ? 5.126 5.004 -2.969 1.00 96.38 285 LYS A O 1
ATOM 2314 N N . ARG A 1 286 ? 5.609 7.094 -3.674 1.00 97.12 286 ARG A N 1
ATOM 2315 C CA . ARG A 1 286 ? 5.445 7.753 -2.369 1.00 97.12 286 ARG A CA 1
ATOM 2316 C C . ARG A 1 286 ? 3.990 7.677 -1.909 1.00 97.12 286 ARG A C 1
ATOM 2318 O O . ARG A 1 286 ? 3.731 7.176 -0.817 1.00 97.12 286 ARG A O 1
ATOM 2325 N N . PHE A 1 287 ? 3.051 8.031 -2.782 1.00 97.62 287 PHE A N 1
ATOM 2326 C CA . PHE A 1 287 ? 1.613 7.908 -2.546 1.00 97.62 287 PHE A CA 1
ATOM 2327 C C . PHE A 1 287 ? 1.205 6.482 -2.144 1.00 97.62 287 PHE A C 1
ATOM 2329 O O . PHE A 1 287 ? 0.566 6.289 -1.113 1.00 97.62 287 PHE A O 1
ATOM 2336 N N . ASN A 1 288 ? 1.653 5.472 -2.896 1.00 96.19 288 ASN A N 1
ATOM 2337 C CA . ASN A 1 288 ? 1.400 4.058 -2.610 1.00 96.19 288 ASN A CA 1
ATOM 2338 C C . ASN A 1 288 ? 1.913 3.638 -1.233 1.00 96.19 288 ASN A C 1
ATOM 2340 O O . ASN A 1 288 ? 1.231 2.914 -0.513 1.00 96.19 288 ASN A O 1
ATOM 2344 N N . THR A 1 289 ? 3.117 4.072 -0.868 1.00 94.94 289 THR A N 1
ATOM 2345 C CA . THR A 1 289 ? 3.738 3.702 0.409 1.00 94.94 289 THR A CA 1
ATOM 2346 C C . THR A 1 289 ? 3.020 4.356 1.589 1.00 94.94 289 THR A C 1
ATOM 2348 O O . THR A 1 289 ? 2.735 3.677 2.575 1.00 94.94 289 THR A O 1
ATOM 2351 N N . ALA A 1 290 ? 2.659 5.637 1.462 1.00 95.69 290 ALA A N 1
ATOM 2352 C CA . ALA A 1 290 ? 1.863 6.345 2.459 1.00 95.69 290 ALA A CA 1
ATOM 2353 C C . ALA A 1 290 ? 0.472 5.716 2.628 1.00 95.69 290 ALA A C 1
ATOM 2355 O O . ALA A 1 290 ? 0.082 5.374 3.744 1.00 95.69 290 ALA A O 1
ATOM 2356 N N . LEU A 1 291 ? -0.252 5.492 1.525 1.00 95.56 291 LEU A N 1
ATOM 2357 C CA . LEU A 1 291 ? -1.576 4.875 1.569 1.00 95.56 291 LEU A CA 1
ATOM 2358 C C . LEU A 1 291 ? -1.540 3.456 2.130 1.00 95.56 291 LEU A C 1
ATOM 2360 O O . LEU A 1 291 ? -2.404 3.112 2.926 1.00 95.56 291 LEU A O 1
ATOM 2364 N N . ALA A 1 292 ? -0.549 2.638 1.772 1.00 92.19 292 ALA A N 1
ATOM 2365 C CA . ALA A 1 292 ? -0.428 1.289 2.320 1.00 92.19 292 ALA A CA 1
ATOM 2366 C C . ALA A 1 292 ? -0.242 1.302 3.846 1.00 92.19 292 ALA A C 1
ATOM 2368 O O . ALA A 1 292 ? -0.835 0.479 4.543 1.00 92.19 292 ALA A O 1
ATOM 2369 N N . ALA A 1 293 ? 0.546 2.244 4.375 1.00 91.38 293 ALA A N 1
ATOM 2370 C CA . ALA A 1 293 ? 0.702 2.417 5.816 1.00 91.38 293 ALA A CA 1
ATOM 2371 C C . ALA A 1 293 ? -0.611 2.870 6.479 1.00 91.38 293 ALA A C 1
ATOM 2373 O O . ALA A 1 293 ? -1.021 2.278 7.478 1.00 91.38 293 ALA A O 1
ATOM 2374 N N . ILE A 1 294 ? -1.310 3.846 5.887 1.00 93.00 294 ILE A N 1
ATOM 2375 C CA . ILE A 1 294 ? -2.602 4.340 6.387 1.00 93.00 294 ILE A CA 1
ATOM 2376 C C . ILE A 1 294 ? -3.665 3.234 6.373 1.00 93.00 294 ILE A C 1
ATOM 2378 O O . ILE A 1 294 ? -4.331 3.024 7.384 1.00 93.00 294 ILE A O 1
ATOM 2382 N N . VAL A 1 295 ? -3.800 2.490 5.270 1.00 91.19 295 VAL A N 1
ATOM 2383 C CA . VAL A 1 295 ? -4.743 1.365 5.137 1.00 91.19 295 VAL A CA 1
ATOM 2384 C C . VAL A 1 295 ? -4.460 0.295 6.188 1.00 91.19 295 VAL A C 1
ATOM 2386 O O . VAL A 1 295 ? -5.392 -0.204 6.813 1.00 91.19 295 VAL A O 1
ATOM 2389 N N . ASN A 1 296 ? -3.189 -0.023 6.443 1.00 87.56 296 ASN A N 1
ATOM 2390 C CA . ASN A 1 296 ? -2.815 -1.003 7.462 1.00 87.56 296 ASN A CA 1
ATOM 2391 C C . ASN A 1 296 ? -3.252 -0.558 8.872 1.00 87.56 296 ASN A C 1
ATOM 2393 O O . ASN A 1 296 ? -3.955 -1.294 9.565 1.00 87.56 296 ASN A O 1
ATOM 2397 N N . CYS A 1 297 ? -2.927 0.677 9.269 1.00 88.56 297 CYS A N 1
ATOM 2398 C CA . CYS A 1 297 ? -3.387 1.236 10.543 1.00 88.56 297 CYS A CA 1
ATOM 2399 C C . CYS A 1 297 ? -4.922 1.306 10.627 1.00 88.56 297 CYS A C 1
ATOM 2401 O O . CYS A 1 297 ? -5.502 1.083 11.687 1.00 88.56 297 CYS A O 1
ATOM 2403 N N . SER A 1 298 ? -5.588 1.574 9.504 1.00 90.94 298 SER A N 1
ATOM 2404 C CA . SER A 1 298 ? -7.047 1.673 9.430 1.00 90.94 298 SER A CA 1
ATOM 2405 C C . SER A 1 298 ? -7.740 0.322 9.571 1.00 90.94 298 SER A C 1
ATOM 2407 O O . SER A 1 298 ? -8.759 0.233 10.248 1.00 90.94 298 SER A O 1
ATOM 2409 N N . GLY A 1 299 ? -7.176 -0.749 9.006 1.00 87.25 299 GLY A N 1
ATOM 2410 C CA . GLY A 1 299 ? -7.681 -2.109 9.215 1.00 87.25 299 GLY A CA 1
ATOM 2411 C C . GLY A 1 299 ? -7.616 -2.526 10.687 1.00 87.25 299 GLY A C 1
ATOM 2412 O O . GLY A 1 299 ? -8.534 -3.164 11.210 1.00 87.25 299 GLY A O 1
ATOM 2413 N N . TYR A 1 300 ? -6.568 -2.092 11.390 1.00 84.50 300 TYR A N 1
ATOM 2414 C CA . TYR A 1 300 ? -6.499 -2.245 12.836 1.00 84.50 300 TYR A CA 1
ATOM 2415 C C . TYR A 1 300 ? -7.585 -1.420 13.553 1.00 84.50 300 TYR A C 1
ATOM 2417 O O . TYR A 1 300 ? -8.279 -1.960 14.416 1.00 84.50 300 TYR A O 1
ATOM 2425 N N . ALA A 1 301 ? -7.783 -0.152 13.179 1.00 87.81 301 ALA A N 1
ATOM 2426 C CA . ALA A 1 301 ? -8.814 0.697 13.777 1.00 87.81 301 ALA A CA 1
ATOM 2427 C C . ALA A 1 301 ? -10.233 0.131 13.580 1.00 87.81 301 ALA A C 1
ATOM 2429 O O . ALA A 1 301 ? -11.004 0.113 14.535 1.00 87.81 301 ALA A O 1
ATOM 2430 N N . CYS A 1 302 ? -10.544 -0.436 12.407 1.00 89.25 302 CYS A N 1
ATOM 2431 C CA . CYS A 1 302 ? -11.807 -1.152 12.162 1.00 89.25 302 CYS A CA 1
ATOM 2432 C C . CYS A 1 302 ? -11.971 -2.339 13.128 1.00 89.25 302 CYS A C 1
ATOM 2434 O O . CYS A 1 302 ? -13.009 -2.522 13.759 1.00 89.25 302 CYS A O 1
ATOM 2436 N N . THR A 1 303 ? -10.899 -3.114 13.336 1.00 85.50 303 THR A N 1
ATOM 2437 C CA . THR A 1 303 ? -10.923 -4.240 14.285 1.00 85.50 303 THR A CA 1
ATOM 2438 C C . THR A 1 303 ? -11.171 -3.765 15.721 1.00 85.50 303 THR A C 1
ATOM 2440 O O . THR A 1 303 ? -11.905 -4.415 16.470 1.00 85.50 303 THR A O 1
ATOM 2443 N N . VAL A 1 304 ? -10.570 -2.636 16.116 1.00 84.12 304 VAL A N 1
ATOM 2444 C CA . VAL A 1 304 ? -10.835 -1.999 17.412 1.00 84.12 304 VAL A CA 1
ATOM 2445 C C . VAL A 1 304 ? -12.286 -1.548 17.506 1.00 84.12 304 VAL A C 1
ATOM 2447 O O . VAL A 1 304 ? -12.919 -1.889 18.498 1.00 84.12 304 VAL A O 1
ATOM 2450 N N . GLN A 1 305 ? -12.827 -0.867 16.492 1.00 88.75 305 GLN A N 1
ATOM 2451 C CA . GLN A 1 305 ? -14.221 -0.414 16.457 1.00 88.75 305 GLN A CA 1
ATOM 2452 C C . GLN A 1 305 ? -15.195 -1.569 16.673 1.00 88.75 305 GLN A C 1
ATOM 2454 O O . GLN A 1 305 ? -16.028 -1.504 17.576 1.00 88.75 305 GLN A O 1
ATOM 2459 N N . THR A 1 306 ? -15.061 -2.648 15.900 1.00 86.81 306 THR A N 1
ATOM 2460 C CA . THR A 1 306 ? -15.949 -3.812 16.002 1.00 86.81 306 THR A CA 1
ATOM 2461 C C . THR A 1 306 ? -15.896 -4.431 17.403 1.00 86.81 306 THR A C 1
ATOM 2463 O O . THR A 1 306 ? -16.929 -4.653 18.032 1.00 86.81 306 THR A O 1
ATOM 2466 N N . ARG A 1 307 ? -14.697 -4.642 17.961 1.00 83.38 307 ARG A N 1
ATOM 2467 C CA . ARG A 1 307 ? -14.552 -5.245 19.298 1.00 83.38 307 ARG A CA 1
ATOM 2468 C C . ARG A 1 307 ? -14.988 -4.321 20.431 1.00 83.38 307 ARG A C 1
ATOM 2470 O O . ARG A 1 307 ? -15.576 -4.790 21.400 1.00 83.38 307 ARG A O 1
ATOM 2477 N N . ALA A 1 308 ? -14.687 -3.031 20.321 1.00 83.62 308 ALA A N 1
ATOM 2478 C CA . ALA A 1 308 ? -15.141 -2.011 21.255 1.00 83.62 308 ALA A CA 1
ATOM 2479 C C . ALA A 1 308 ? -16.675 -1.940 21.265 1.00 83.62 308 ALA A C 1
ATOM 2481 O O . ALA A 1 308 ? -17.272 -1.939 22.336 1.00 83.62 308 ALA A O 1
ATOM 2482 N N . SER A 1 309 ? -17.310 -1.988 20.093 1.00 86.62 309 SER A N 1
ATOM 2483 C CA . SER A 1 309 ? -18.772 -2.025 19.962 1.00 86.62 309 SER A CA 1
ATOM 2484 C C . SER A 1 309 ? -19.364 -3.263 20.634 1.00 86.62 309 SER A C 1
ATOM 2486 O O . SER A 1 309 ? -20.290 -3.143 21.433 1.00 86.62 309 SER A O 1
ATOM 2488 N N . ASP A 1 310 ? -18.782 -4.443 20.397 1.00 83.81 310 ASP A N 1
ATOM 2489 C CA . ASP A 1 310 ? -19.215 -5.692 21.032 1.00 83.81 310 ASP A CA 1
ATOM 2490 C C . ASP A 1 310 ? -19.068 -5.664 22.562 1.00 83.81 310 ASP A C 1
ATOM 2492 O O . ASP A 1 310 ? -19.951 -6.130 23.287 1.00 83.81 310 ASP A O 1
ATOM 2496 N N . ASP A 1 311 ? -17.939 -5.163 23.071 1.00 78.25 311 ASP A N 1
ATOM 2497 C CA . ASP A 1 311 ? -17.686 -5.085 24.510 1.00 78.25 311 ASP A CA 1
ATOM 2498 C C . ASP A 1 311 ? -18.599 -4.042 25.172 1.00 78.25 311 ASP A C 1
ATOM 2500 O O . ASP A 1 311 ? -19.210 -4.343 26.198 1.00 78.25 311 ASP A O 1
ATOM 2504 N N . ALA A 1 312 ? -18.774 -2.866 24.560 1.00 79.81 312 ALA A N 1
ATOM 2505 C CA . ALA A 1 312 ? -19.704 -1.838 25.023 1.00 79.81 312 ALA A CA 1
ATOM 2506 C C . ALA A 1 312 ? -21.148 -2.360 25.047 1.00 79.81 312 ALA A C 1
ATOM 2508 O O . ALA A 1 312 ? -21.847 -2.196 26.049 1.00 79.81 312 ALA A O 1
ATOM 2509 N N . LEU A 1 313 ? -21.577 -3.068 23.997 1.00 82.81 313 LEU A N 1
ATOM 2510 C CA . LEU A 1 313 ? -22.916 -3.647 23.920 1.00 82.81 313 LEU A CA 1
ATOM 2511 C C . LEU A 1 313 ? -23.130 -4.663 25.042 1.00 82.81 313 LEU A C 1
ATOM 2513 O O . LEU A 1 313 ? -24.127 -4.584 25.754 1.00 82.81 313 LEU A O 1
ATOM 2517 N N . LYS A 1 314 ? -22.167 -5.565 25.264 1.00 78.06 314 LYS A N 1
ATOM 2518 C CA . LYS A 1 314 ? -22.229 -6.543 26.362 1.00 78.06 314 LYS A CA 1
ATOM 2519 C C . LYS A 1 314 ? -22.302 -5.868 27.727 1.00 78.06 314 LYS A C 1
ATOM 2521 O O . LYS A 1 314 ? -23.022 -6.358 28.594 1.00 78.06 314 LYS A O 1
ATOM 2526 N N . VAL A 1 315 ? -21.565 -4.777 27.940 1.00 74.62 315 VAL A N 1
ATOM 2527 C CA . VAL A 1 315 ? -21.627 -4.014 29.195 1.00 74.62 315 VAL A CA 1
ATOM 2528 C C . VAL A 1 315 ? -23.031 -3.442 29.390 1.00 74.62 315 VAL A C 1
ATOM 2530 O O . VAL A 1 315 ? -23.645 -3.684 30.429 1.00 74.62 315 VAL A O 1
ATOM 2533 N N . VAL A 1 316 ? -23.579 -2.754 28.385 1.00 77.12 316 VAL A N 1
ATOM 2534 C CA . VAL A 1 316 ? -24.914 -2.139 28.475 1.00 77.12 316 VAL A CA 1
ATOM 2535 C C . VAL A 1 316 ? -26.018 -3.193 28.621 1.00 77.12 316 VAL A C 1
ATOM 2537 O O . VAL A 1 316 ? -26.910 -3.035 29.456 1.00 77.12 316 VAL A O 1
ATOM 2540 N N . GLU A 1 317 ? -25.952 -4.302 27.879 1.00 76.00 317 GLU A N 1
ATOM 2541 C CA . GLU A 1 317 ? -26.895 -5.421 27.995 1.00 76.00 317 GLU A CA 1
ATOM 2542 C C . GLU A 1 317 ? -26.853 -6.067 29.383 1.00 76.00 317 GLU A C 1
ATOM 2544 O O . GLU A 1 317 ? -27.909 -6.374 29.943 1.00 76.00 317 GLU A O 1
ATOM 2549 N N . LYS A 1 318 ? -25.660 -6.241 29.969 1.00 72.62 318 LYS A N 1
ATOM 2550 C CA . LYS A 1 318 ? -25.514 -6.768 31.331 1.00 72.62 318 LYS A CA 1
ATOM 2551 C C . LYS A 1 318 ? -26.103 -5.822 32.366 1.00 72.62 318 LYS A C 1
ATOM 2553 O O . LYS A 1 318 ? -26.904 -6.275 33.176 1.00 72.62 318 LYS A O 1
ATOM 2558 N N . ILE A 1 319 ? -25.777 -4.529 32.311 1.00 70.81 319 ILE A N 1
ATOM 2559 C CA . ILE A 1 319 ? -26.333 -3.524 33.231 1.00 70.81 319 ILE A CA 1
ATOM 2560 C C . ILE A 1 319 ? -27.865 -3.518 33.135 1.00 70.81 319 ILE A C 1
ATOM 2562 O O . ILE A 1 319 ? -28.554 -3.644 34.147 1.00 70.81 319 ILE A O 1
ATOM 2566 N N . ASN A 1 320 ? -28.413 -3.461 31.919 1.00 74.19 320 ASN A N 1
ATOM 2567 C CA . ASN A 1 320 ? -29.859 -3.475 31.703 1.00 74.19 320 ASN A CA 1
ATOM 2568 C C . ASN A 1 320 ? -30.502 -4.783 32.201 1.00 74.19 320 ASN A C 1
ATOM 2570 O O . ASN A 1 320 ? -31.534 -4.764 32.870 1.00 74.19 320 ASN A O 1
ATOM 2574 N N . GLY A 1 321 ? -29.881 -5.933 31.928 1.00 70.94 321 GLY A N 1
ATOM 2575 C CA . GLY A 1 321 ? -30.350 -7.237 32.396 1.00 70.94 321 GLY A CA 1
ATOM 2576 C C . GLY A 1 321 ? -30.334 -7.373 33.920 1.00 70.94 321 GLY A C 1
ATOM 2577 O O . GLY A 1 321 ? -31.285 -7.906 34.492 1.00 70.94 321 GLY A O 1
ATOM 2578 N N . MET A 1 322 ? -29.289 -6.868 34.580 1.00 67.88 322 MET A N 1
ATOM 2579 C CA . MET A 1 322 ? -29.166 -6.856 36.040 1.00 67.88 322 MET A CA 1
ATOM 2580 C C . MET A 1 322 ? -30.262 -6.005 36.677 1.00 67.88 322 MET A C 1
ATOM 2582 O O . MET A 1 322 ? -30.972 -6.496 37.553 1.00 67.88 322 MET A O 1
ATOM 2586 N N . ILE A 1 323 ? -30.456 -4.773 36.198 1.00 71.12 323 ILE A N 1
ATOM 2587 C CA . ILE A 1 323 ? -31.488 -3.877 36.729 1.00 71.12 323 ILE A CA 1
ATOM 2588 C C . ILE A 1 323 ? -32.887 -4.452 36.499 1.00 71.12 323 ILE A C 1
ATOM 2590 O O . ILE A 1 323 ? -33.678 -4.498 37.435 1.00 71.12 323 ILE A O 1
ATOM 2594 N N . ARG A 1 324 ? -33.186 -4.994 35.310 1.00 73.62 324 ARG A N 1
ATOM 2595 C CA . ARG A 1 324 ? -34.497 -5.617 35.042 1.00 73.62 324 ARG A CA 1
ATOM 2596 C C . ARG A 1 324 ? -34.771 -6.815 35.949 1.00 73.62 324 ARG A C 1
ATOM 2598 O O . ARG A 1 324 ? -35.867 -6.918 36.489 1.00 73.62 324 ARG A O 1
ATOM 2605 N N . LYS A 1 325 ? -33.787 -7.694 36.165 1.00 69.06 325 LYS A N 1
ATOM 2606 C CA . LYS A 1 325 ? -33.927 -8.814 37.112 1.00 69.06 325 LYS A CA 1
ATOM 2607 C C . LYS A 1 325 ? -34.125 -8.323 38.547 1.00 69.06 325 LYS A C 1
ATOM 2609 O O . LYS A 1 325 ? -34.954 -8.877 39.266 1.00 69.06 325 LYS A O 1
ATOM 2614 N N . ALA A 1 326 ? -33.384 -7.295 38.960 1.00 66.69 326 ALA A N 1
ATOM 2615 C CA . ALA A 1 326 ? -33.517 -6.705 40.286 1.00 66.69 326 ALA A CA 1
ATOM 2616 C C . ALA A 1 326 ? -34.918 -6.098 40.487 1.00 66.69 326 ALA A C 1
ATOM 2618 O O . ALA A 1 326 ? -35.560 -6.376 41.499 1.00 66.69 326 ALA A O 1
ATOM 2619 N N . GLU A 1 327 ? -35.435 -5.359 39.499 1.00 70.19 327 GLU A N 1
ATOM 2620 C CA . GLU A 1 327 ? -36.804 -4.828 39.489 1.00 70.19 327 GLU A CA 1
ATOM 2621 C C . GLU A 1 327 ? -37.859 -5.943 39.573 1.00 70.19 327 GLU A C 1
ATOM 2623 O O . GLU A 1 327 ? -38.757 -5.862 40.407 1.00 70.19 327 GLU A O 1
ATOM 2628 N N . GLU A 1 328 ? -37.738 -7.015 38.779 1.00 74.19 328 GLU A N 1
ATOM 2629 C CA . GLU A 1 328 ? -38.670 -8.156 38.810 1.00 74.19 328 GLU A CA 1
ATOM 2630 C C . GLU A 1 328 ? -38.738 -8.822 40.193 1.00 74.19 328 GLU A C 1
ATOM 2632 O O . GLU A 1 328 ? -39.800 -9.257 40.646 1.00 74.19 328 GLU A O 1
ATOM 2637 N N . ILE A 1 329 ? -37.600 -8.928 40.879 1.00 68.25 329 ILE A N 1
ATOM 2638 C CA . ILE A 1 329 ? -37.524 -9.530 42.214 1.00 68.25 329 ILE A CA 1
ATOM 2639 C C . ILE A 1 329 ? -38.093 -8.591 43.265 1.00 68.25 329 ILE A C 1
ATOM 2641 O O . ILE A 1 329 ? -38.800 -9.047 44.163 1.00 68.25 329 ILE A O 1
ATOM 2645 N N . VAL A 1 330 ? -37.845 -7.290 43.129 1.00 70.19 330 VAL A N 1
ATOM 2646 C CA . VAL A 1 330 ? -38.460 -6.268 43.974 1.00 70.19 330 VAL A CA 1
ATOM 2647 C C . VAL A 1 330 ? -39.976 -6.262 43.816 1.00 70.19 330 VAL A C 1
ATOM 2649 O O . VAL A 1 330 ? -40.670 -6.273 44.827 1.00 70.19 330 VAL A O 1
ATOM 2652 N N . GLU A 1 331 ? -40.511 -6.337 42.596 1.00 75.62 331 GLU A N 1
ATOM 2653 C CA . GLU A 1 331 ? -41.959 -6.437 42.367 1.00 75.62 331 GLU A CA 1
ATOM 2654 C C . GLU A 1 331 ? -42.551 -7.692 43.030 1.00 75.62 331 GLU A C 1
ATOM 2656 O O . GLU A 1 331 ? -43.593 -7.628 43.691 1.00 75.62 331 GLU A O 1
ATOM 2661 N N . LYS A 1 332 ? -41.861 -8.837 42.928 1.00 72.25 332 LYS A N 1
ATOM 2662 C CA . LYS A 1 332 ? -42.266 -10.079 43.604 1.00 72.25 332 LYS A CA 1
ATOM 2663 C C . LYS A 1 332 ? -42.225 -9.945 45.129 1.00 72.25 332 LYS A C 1
ATOM 2665 O O . LYS A 1 332 ? -43.188 -10.336 45.789 1.00 72.25 332 LYS A O 1
ATOM 2670 N N . LEU A 1 333 ? -41.169 -9.357 45.690 1.00 67.12 333 LEU A N 1
ATOM 2671 C CA . LEU A 1 333 ? -41.043 -9.085 47.126 1.00 67.12 333 LEU A CA 1
ATOM 2672 C C . LEU A 1 333 ? -42.126 -8.121 47.627 1.00 67.12 333 LEU A C 1
ATOM 2674 O O . LEU A 1 333 ? -42.735 -8.376 48.665 1.00 67.12 333 LEU A O 1
ATOM 2678 N N . GLU A 1 334 ? -42.420 -7.056 46.878 1.00 70.31 334 GLU A N 1
ATOM 2679 C CA . GLU A 1 334 ? -43.498 -6.111 47.184 1.00 70.31 334 GLU A CA 1
ATOM 2680 C C . GLU A 1 334 ? -44.869 -6.798 47.152 1.00 70.31 334 GLU A C 1
ATOM 2682 O O . GLU A 1 334 ? -45.683 -6.593 48.056 1.00 70.31 334 GLU A O 1
ATOM 2687 N N . SER A 1 335 ? -45.114 -7.671 46.169 1.00 72.69 335 SER A N 1
ATOM 2688 C CA . SER A 1 335 ? -46.367 -8.431 46.065 1.00 72.69 335 SER A CA 1
ATOM 2689 C C . SER A 1 335 ? -46.550 -9.438 47.211 1.00 72.69 335 SER A C 1
ATOM 2691 O O . SER A 1 335 ? -47.656 -9.599 47.731 1.00 72.69 335 SER A O 1
ATOM 2693 N N . ALA A 1 336 ? -45.458 -10.051 47.680 1.00 66.56 336 ALA A N 1
ATOM 2694 C CA . ALA A 1 336 ? -45.459 -10.991 48.798 1.00 66.56 336 ALA A CA 1
ATOM 2695 C C . ALA A 1 336 ? -45.317 -10.317 50.170 1.00 66.56 336 ALA A C 1
ATOM 2697 O O . ALA A 1 336 ? -45.400 -10.994 51.197 1.00 66.56 336 ALA A O 1
ATOM 2698 N N . LYS A 1 337 ? -45.161 -8.987 50.221 1.00 67.00 337 LYS A N 1
ATOM 2699 C CA . LYS A 1 337 ? -44.939 -8.219 51.454 1.00 67.00 337 LYS A CA 1
ATOM 2700 C C . LYS A 1 337 ? -45.995 -8.504 52.518 1.00 67.00 337 LYS A C 1
ATOM 2702 O O . LYS A 1 337 ? -45.659 -8.656 53.686 1.00 67.00 337 LYS A O 1
ATOM 2707 N N . GLN A 1 338 ? -47.264 -8.638 52.130 1.00 64.75 338 GLN A N 1
ATOM 2708 C CA . GLN A 1 338 ? -48.351 -8.948 53.068 1.00 64.75 338 GLN A CA 1
ATOM 2709 C C . GLN A 1 338 ? -48.278 -10.378 53.620 1.00 64.75 338 GLN A C 1
ATOM 2711 O O . GLN A 1 338 ? -48.579 -10.598 54.792 1.00 64.75 338 GLN A O 1
ATOM 2716 N N . ILE A 1 339 ? -47.836 -11.344 52.812 1.00 63.62 339 ILE A N 1
ATOM 2717 C CA . ILE A 1 339 ? -47.626 -12.735 53.240 1.00 63.62 339 ILE A CA 1
ATOM 2718 C C . ILE A 1 339 ? -46.442 -12.789 54.211 1.00 63.62 339 ILE A C 1
ATOM 2720 O O . ILE A 1 339 ? -46.570 -13.338 55.302 1.00 63.62 339 ILE A O 1
ATOM 2724 N N . ILE A 1 340 ? -45.334 -12.126 53.866 1.00 62.16 340 ILE A N 1
ATOM 2725 C CA . ILE A 1 340 ? -44.142 -11.989 54.713 1.00 62.16 340 ILE A CA 1
ATOM 2726 C C . ILE A 1 340 ? -44.497 -11.301 56.041 1.00 62.16 340 ILE A C 1
ATOM 2728 O O . ILE A 1 340 ? -44.151 -11.815 57.102 1.00 62.16 340 ILE A O 1
ATOM 2732 N N . MET A 1 341 ? -45.262 -10.203 56.019 1.00 61.06 341 MET A N 1
ATOM 2733 C CA . MET A 1 341 ? -45.739 -9.536 57.239 1.00 61.06 341 MET A CA 1
ATOM 2734 C C . MET A 1 341 ? -46.663 -10.428 58.068 1.00 61.06 341 MET A C 1
ATOM 2736 O O . MET A 1 341 ? -46.557 -10.441 59.291 1.00 61.06 341 MET A O 1
ATOM 2740 N N . THR A 1 342 ? -47.554 -11.191 57.432 1.00 59.88 342 THR A N 1
ATOM 2741 C CA . THR A 1 342 ? -48.442 -12.123 58.139 1.00 59.88 342 THR A CA 1
ATOM 2742 C C . THR A 1 342 ? -47.630 -13.211 58.833 1.00 59.88 342 THR A C 1
ATOM 2744 O O . THR A 1 342 ? -47.891 -13.513 59.993 1.00 59.88 342 THR A O 1
ATOM 2747 N N . ILE A 1 343 ? -46.608 -13.755 58.172 1.00 56.72 343 ILE A N 1
ATOM 2748 C CA . ILE A 1 343 ? -45.689 -14.746 58.741 1.00 56.72 343 ILE A CA 1
ATOM 2749 C C . ILE A 1 343 ? -44.924 -14.161 59.928 1.00 56.72 343 ILE A C 1
ATOM 2751 O O . ILE A 1 343 ? -44.946 -14.754 61.003 1.00 56.72 343 ILE A O 1
ATOM 2755 N N . VAL A 1 344 ? -44.300 -12.991 59.759 1.00 54.75 344 VAL A N 1
ATOM 2756 C CA . VAL A 1 344 ? -43.511 -12.321 60.804 1.00 54.75 344 VAL A CA 1
ATOM 2757 C C . VAL A 1 344 ? -44.384 -11.962 61.999 1.00 54.75 344 VAL A C 1
ATOM 2759 O O . VAL A 1 344 ? -44.005 -12.267 63.122 1.00 54.75 344 VAL A O 1
ATOM 2762 N N . ASN A 1 345 ? -45.577 -11.407 61.781 1.00 52.75 345 ASN A N 1
ATOM 2763 C CA . ASN A 1 345 ? -46.510 -11.088 62.862 1.00 52.75 345 ASN A CA 1
ATOM 2764 C C . ASN A 1 345 ? -47.041 -12.351 63.548 1.00 52.75 345 ASN A C 1
ATOM 2766 O O . ASN A 1 345 ? -47.093 -12.389 64.768 1.00 52.75 345 ASN A O 1
ATOM 2770 N N . THR A 1 346 ? -47.340 -13.422 62.803 1.00 49.19 346 THR A N 1
ATOM 2771 C CA . THR A 1 346 ? -47.752 -14.710 63.393 1.00 49.19 346 THR A CA 1
ATOM 2772 C C . THR A 1 346 ? -46.619 -15.331 64.215 1.00 49.19 346 THR A C 1
ATOM 2774 O O . THR A 1 346 ? -46.864 -15.938 65.251 1.00 49.19 346 THR A O 1
ATOM 2777 N N . PHE A 1 347 ? -45.367 -15.183 63.784 1.00 45.28 347 PHE A N 1
ATOM 2778 C CA . PHE A 1 347 ? -44.197 -15.704 64.488 1.00 45.28 347 PHE A CA 1
ATOM 2779 C C . PHE A 1 347 ? -43.841 -14.853 65.711 1.00 45.28 347 PHE A C 1
ATOM 2781 O O . PHE A 1 347 ? -43.554 -15.403 66.771 1.00 45.28 347 PHE A O 1
ATOM 2788 N N . ILE A 1 348 ? -43.933 -13.524 65.594 1.00 46.62 348 ILE A N 1
ATOM 2789 C CA . ILE A 1 348 ? -43.866 -12.592 66.720 1.00 46.62 348 ILE A CA 1
ATOM 2790 C C . ILE A 1 348 ? -44.979 -12.934 67.707 1.00 46.62 348 ILE A C 1
ATOM 2792 O O . ILE A 1 348 ? -44.669 -13.089 68.874 1.00 46.62 348 ILE A O 1
ATOM 2796 N N . ASP A 1 349 ? -46.219 -13.185 67.295 1.00 39.44 349 ASP A N 1
ATOM 2797 C CA . ASP A 1 349 ? -47.301 -13.596 68.203 1.00 39.44 349 ASP A CA 1
ATOM 2798 C C . ASP A 1 349 ? -47.033 -14.967 68.864 1.00 39.44 349 ASP A C 1
ATOM 2800 O O . ASP A 1 349 ? -47.284 -15.145 70.057 1.00 39.44 349 ASP A O 1
ATOM 2804 N N . ILE A 1 350 ? -46.460 -15.932 68.132 1.00 39.91 350 ILE A N 1
ATOM 2805 C CA . ILE A 1 350 ? -46.092 -17.263 68.658 1.00 39.91 350 ILE A CA 1
ATOM 2806 C C . ILE A 1 350 ? -44.913 -17.189 69.649 1.00 39.91 350 ILE A C 1
ATOM 2808 O O . ILE A 1 350 ? -44.904 -17.924 70.637 1.00 39.91 350 ILE A O 1
ATOM 2812 N N . ILE A 1 351 ? -43.929 -16.312 69.421 1.00 37.31 351 ILE A N 1
ATOM 2813 C CA . ILE A 1 351 ? -42.725 -16.169 70.262 1.00 37.31 351 ILE A CA 1
ATOM 2814 C C . ILE A 1 351 ? -42.939 -15.172 71.415 1.00 37.31 351 ILE A C 1
ATOM 2816 O O . ILE A 1 351 ? -42.518 -15.423 72.547 1.00 37.31 351 ILE A O 1
ATOM 2820 N N . THR A 1 352 ? -43.626 -14.054 71.175 1.00 42.84 352 THR A N 1
ATOM 2821 C CA . THR A 1 352 ? -43.931 -13.021 72.186 1.00 42.84 352 THR A CA 1
ATOM 2822 C C . THR A 1 352 ? -45.069 -13.408 73.123 1.00 42.84 352 THR A C 1
ATOM 2824 O O . THR A 1 352 ? -45.210 -12.793 74.178 1.00 42.84 352 THR A O 1
ATOM 2827 N N . GLY A 1 353 ? -45.777 -14.509 72.845 1.00 39.50 353 GLY A N 1
ATOM 2828 C CA . GLY A 1 353 ? -46.632 -15.192 73.814 1.00 39.50 353 GLY A CA 1
ATOM 2829 C C . GLY A 1 353 ? -45.921 -15.605 75.113 1.00 39.50 353 GLY A C 1
ATOM 2830 O O . GLY A 1 353 ? -46.601 -16.061 76.031 1.00 39.50 353 GLY A O 1
ATOM 2831 N N . ASN A 1 354 ? -44.590 -15.440 75.239 1.00 40.00 354 ASN A N 1
ATOM 2832 C CA . ASN A 1 354 ? -43.928 -15.612 76.534 1.00 40.00 354 ASN A CA 1
ATOM 2833 C C . ASN A 1 354 ? -42.714 -14.733 76.891 1.00 40.00 354 ASN A C 1
ATOM 2835 O O . ASN A 1 354 ? -42.299 -14.812 78.042 1.00 40.00 354 ASN A O 1
ATOM 2839 N N . TRP A 1 355 ? -42.133 -13.892 76.027 1.00 34.50 355 TRP A N 1
ATOM 2840 C CA . TRP A 1 355 ? -40.937 -13.105 76.395 1.00 34.50 355 TRP A CA 1
ATOM 2841 C C . TRP A 1 355 ? -41.067 -11.619 76.024 1.00 34.50 355 TRP A C 1
ATOM 2843 O O . TRP A 1 355 ? -41.069 -11.240 74.856 1.00 34.50 355 TRP A O 1
ATOM 2853 N N . SER A 1 356 ? -41.149 -10.763 77.047 1.00 41.09 356 SER A N 1
ATOM 2854 C CA . SER A 1 356 ? -41.008 -9.313 76.931 1.00 41.09 356 SER A CA 1
ATOM 2855 C C . SER A 1 356 ? -39.525 -8.929 76.891 1.00 41.09 356 SER A C 1
ATOM 2857 O O . SER A 1 356 ? -38.853 -8.962 77.923 1.00 41.09 356 SER A O 1
ATOM 2859 N N . GLY A 1 357 ? -39.041 -8.509 75.723 1.00 47.09 357 GLY A N 1
ATOM 2860 C CA . GLY A 1 357 ? -37.786 -7.766 75.584 1.00 47.09 357 GLY A CA 1
ATOM 2861 C C . GLY A 1 357 ? -36.717 -8.456 74.734 1.00 47.09 357 GLY A C 1
ATOM 2862 O O . GLY A 1 357 ? -36.434 -9.633 74.921 1.00 47.09 357 GLY A O 1
ATOM 2863 N N . ALA A 1 358 ? -36.088 -7.652 73.867 1.00 36.59 358 ALA A N 1
ATOM 2864 C CA . ALA A 1 358 ? -34.898 -7.931 73.047 1.00 36.59 358 ALA A CA 1
ATOM 2865 C C . ALA A 1 358 ? -35.092 -8.522 71.631 1.00 36.59 358 ALA A C 1
ATOM 2867 O O . ALA A 1 358 ? -34.378 -9.436 71.236 1.00 36.59 358 ALA A O 1
ATOM 2868 N N . ALA A 1 359 ? -35.964 -7.922 70.815 1.00 36.06 359 ALA A N 1
ATOM 2869 C CA . ALA A 1 359 ? -35.898 -8.051 69.352 1.00 36.06 359 ALA A CA 1
ATOM 2870 C C . ALA A 1 359 ? -36.146 -6.690 68.677 1.00 36.06 359 ALA A C 1
ATOM 2872 O O . ALA A 1 359 ? -37.081 -6.504 67.909 1.00 36.06 359 ALA A O 1
ATOM 2873 N N . SER A 1 360 ? -35.327 -5.700 69.021 1.00 40.53 360 SER A N 1
ATOM 2874 C CA . SER A 1 360 ? -35.206 -4.460 68.258 1.00 40.53 360 SER A CA 1
ATOM 2875 C C . SER A 1 360 ? -33.784 -4.422 67.738 1.00 40.53 360 SER A C 1
ATOM 2877 O O . SER A 1 360 ? -32.868 -4.394 68.557 1.00 40.53 360 SER A O 1
ATOM 2879 N N . ASN A 1 361 ? -33.610 -4.500 66.419 1.00 45.47 361 ASN A N 1
ATOM 2880 C CA . ASN A 1 361 ? -32.679 -3.624 65.700 1.00 45.47 361 ASN A CA 1
ATOM 2881 C C . ASN A 1 361 ? -32.699 -3.803 64.175 1.00 45.47 361 ASN A C 1
ATOM 2883 O O . ASN A 1 361 ? -32.091 -2.982 63.508 1.00 45.47 361 ASN A O 1
ATOM 2887 N N . LEU A 1 362 ? -33.435 -4.766 63.613 1.00 46.16 362 LEU A N 1
ATOM 2888 C CA . LEU A 1 362 ? -33.909 -4.706 62.223 1.00 46.16 362 LEU A CA 1
ATOM 2889 C C . LEU A 1 362 ? -35.080 -5.676 62.058 1.00 46.16 362 LEU A C 1
ATOM 2891 O O . LEU A 1 362 ? -34.923 -6.886 62.213 1.00 46.16 362 LEU A O 1
ATOM 2895 N N . THR A 1 363 ? -36.272 -5.157 61.790 1.00 60.38 363 THR A N 1
ATOM 2896 C CA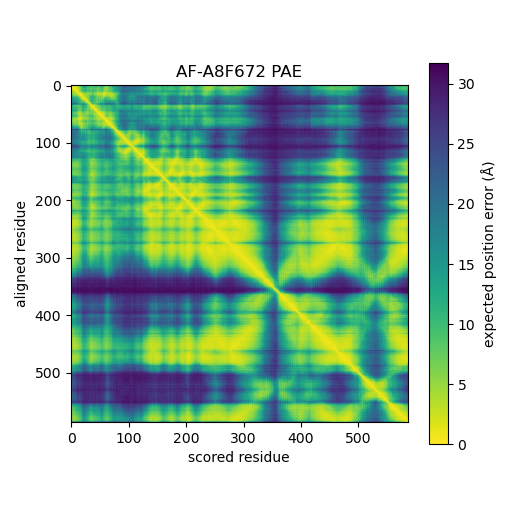 . THR A 1 363 ? -37.407 -5.989 61.379 1.00 60.38 363 THR A CA 1
ATOM 2897 C C . THR A 1 363 ? -37.206 -6.422 59.926 1.00 60.38 363 THR A C 1
ATOM 2899 O O . THR A 1 363 ? -36.643 -5.693 59.115 1.00 60.38 363 THR A O 1
ATOM 2902 N N . ILE A 1 364 ? -37.670 -7.614 59.551 1.00 55.62 364 ILE A N 1
ATOM 2903 C CA . ILE A 1 364 ? -37.561 -8.107 58.162 1.00 55.62 364 ILE A CA 1
ATOM 2904 C C . ILE A 1 364 ? -38.280 -7.180 57.179 1.00 55.62 364 ILE A C 1
ATOM 2906 O O . ILE A 1 364 ? -37.873 -7.051 56.031 1.00 55.62 364 ILE A O 1
ATOM 2910 N N . GLN A 1 365 ? -39.304 -6.474 57.654 1.00 60.00 365 GLN A N 1
ATOM 2911 C CA . GLN A 1 365 ? -39.936 -5.395 56.911 1.00 60.00 365 GLN A CA 1
ATOM 2912 C C . GLN A 1 365 ? -38.942 -4.277 56.572 1.00 60.00 365 GLN A C 1
ATOM 2914 O O . GLN A 1 365 ? -38.876 -3.874 55.418 1.00 60.00 365 GLN A O 1
ATOM 2919 N N . GLU A 1 366 ? -38.144 -3.814 57.537 1.00 63.66 366 GLU A N 1
ATOM 2920 C CA . GLU A 1 366 ? -37.085 -2.828 57.292 1.00 63.66 366 GLU A CA 1
ATOM 2921 C C . GLU A 1 366 ? -35.998 -3.380 56.359 1.00 63.66 366 GLU A C 1
ATOM 2923 O O . GLU A 1 366 ? -35.479 -2.625 55.546 1.00 63.66 366 GLU A O 1
ATOM 2928 N N . LEU A 1 367 ? -35.683 -4.682 56.412 1.00 59.31 367 LEU A N 1
ATOM 2929 C CA . LEU A 1 367 ? -34.740 -5.326 55.481 1.00 59.31 367 LEU A CA 1
ATOM 2930 C C . LEU A 1 367 ? -35.278 -5.373 54.040 1.00 59.31 367 LEU A C 1
ATOM 2932 O O . LEU A 1 367 ? -34.561 -5.003 53.112 1.00 59.31 367 LEU A O 1
ATOM 2936 N N . VAL A 1 368 ? -36.539 -5.780 53.848 1.00 64.06 368 VAL A N 1
ATOM 2937 C CA . VAL A 1 368 ? -37.201 -5.799 52.532 1.00 64.06 368 VAL A CA 1
ATOM 2938 C C . VAL A 1 368 ? -37.368 -4.379 51.999 1.00 64.06 368 VAL A C 1
ATOM 2940 O O . VAL A 1 368 ? -37.025 -4.129 50.850 1.00 64.06 368 VAL A O 1
ATOM 2943 N N . ASP A 1 369 ? -37.817 -3.432 52.825 1.00 67.56 369 ASP A N 1
ATOM 2944 C CA . ASP A 1 369 ? -37.981 -2.031 52.420 1.00 67.56 369 ASP A CA 1
ATOM 2945 C C . ASP A 1 369 ? -36.631 -1.378 52.086 1.00 67.56 369 ASP A C 1
ATOM 2947 O O . ASP A 1 369 ? -36.543 -0.592 51.143 1.00 67.56 369 ASP A O 1
ATOM 2951 N N . ARG A 1 370 ? -35.555 -1.743 52.794 1.00 65.06 370 ARG A N 1
ATOM 2952 C CA . ARG A 1 370 ? -34.193 -1.297 52.477 1.00 65.06 370 ARG A CA 1
ATOM 2953 C C . ARG A 1 370 ? -33.690 -1.884 51.159 1.00 65.06 370 ARG A C 1
ATOM 2955 O O . ARG A 1 370 ? -33.140 -1.133 50.364 1.00 65.06 370 ARG A O 1
ATOM 2962 N N . LEU A 1 371 ? -33.924 -3.172 50.894 1.00 62.31 371 LEU A N 1
ATOM 2963 C CA . LEU A 1 371 ? -33.573 -3.805 49.617 1.00 62.31 371 LEU A CA 1
ATOM 2964 C C . LEU A 1 371 ? -34.357 -3.192 48.445 1.00 62.31 371 LEU A C 1
ATOM 2966 O O . LEU A 1 371 ? -33.774 -2.863 47.417 1.00 62.31 371 LEU A O 1
ATOM 2970 N N . VAL A 1 372 ? -35.667 -3.000 48.613 1.00 67.06 372 VAL A N 1
ATOM 2971 C CA . VAL A 1 372 ? -36.559 -2.381 47.619 1.00 67.06 372 VAL A CA 1
ATOM 2972 C C . VAL A 1 372 ? -36.101 -0.960 47.291 1.00 67.06 372 VAL A C 1
ATOM 2974 O O . VAL A 1 372 ? -35.979 -0.611 46.118 1.00 67.06 372 VAL A O 1
ATOM 2977 N N . ASN A 1 373 ? -35.829 -0.145 48.315 1.00 69.25 373 ASN A N 1
ATOM 2978 C CA . ASN A 1 373 ? -35.372 1.231 48.126 1.00 69.25 373 ASN A CA 1
ATOM 2979 C C . ASN A 1 373 ? -33.992 1.288 47.469 1.00 69.25 373 ASN A C 1
ATOM 2981 O O . ASN A 1 373 ? -33.806 2.093 46.561 1.00 69.25 373 ASN A O 1
ATOM 2985 N N . TYR A 1 374 ? -33.074 0.411 47.877 1.00 63.41 374 TYR A N 1
ATOM 2986 C CA . TYR A 1 374 ? -31.736 0.325 47.301 1.00 63.41 374 TYR A CA 1
ATOM 2987 C C . TYR A 1 374 ? -31.785 -0.032 45.811 1.00 63.41 374 TYR A C 1
ATOM 2989 O O . TYR A 1 374 ? -31.223 0.674 44.983 1.00 63.41 374 TYR A O 1
ATOM 2997 N N . VAL A 1 375 ? -32.533 -1.072 45.431 1.00 65.69 375 VAL A N 1
ATOM 2998 C CA . VAL A 1 375 ? -32.665 -1.481 44.022 1.00 65.69 375 VAL A CA 1
ATOM 2999 C C . VAL A 1 375 ? -33.326 -0.396 43.166 1.00 65.69 375 VAL A C 1
ATOM 3001 O O . VAL A 1 375 ? -32.914 -0.188 42.028 1.00 65.69 375 VAL A O 1
ATOM 3004 N N . LYS A 1 376 ? -34.346 0.297 43.695 1.00 68.88 376 LYS A N 1
ATOM 3005 C CA . LYS A 1 376 ? -35.084 1.326 42.943 1.00 68.88 376 LYS A CA 1
ATOM 3006 C C . LYS A 1 376 ? -34.312 2.636 42.783 1.00 68.88 376 LYS A C 1
ATOM 3008 O O . LYS A 1 376 ? -34.498 3.300 41.765 1.00 68.88 376 LYS A O 1
ATOM 3013 N N . ASN A 1 377 ? -33.507 3.026 43.772 1.00 73.00 377 ASN A N 1
ATOM 3014 C CA . ASN A 1 377 ? -32.934 4.373 43.827 1.00 73.00 377 ASN A CA 1
ATOM 3015 C C . ASN A 1 377 ? -31.402 4.411 43.758 1.00 73.00 377 ASN A C 1
ATOM 3017 O O . ASN A 1 377 ? -30.878 5.362 43.188 1.00 73.00 377 ASN A O 1
ATOM 3021 N N . ASP A 1 378 ? -30.706 3.399 44.283 1.00 66.69 378 ASP A N 1
ATOM 3022 C CA . ASP A 1 378 ? -29.267 3.489 44.571 1.00 66.69 378 ASP A CA 1
ATOM 3023 C C . ASP A 1 378 ? -28.427 2.513 43.719 1.00 66.69 378 ASP A C 1
ATOM 3025 O O . ASP A 1 378 ? -27.340 2.859 43.274 1.00 66.69 378 ASP A O 1
ATOM 3029 N N . LEU A 1 379 ? -28.946 1.320 43.393 1.00 67.69 379 LEU A N 1
ATOM 3030 C CA . LEU A 1 379 ? -28.200 0.254 42.702 1.00 67.69 379 LEU A CA 1
ATOM 3031 C C . LEU A 1 379 ? -27.618 0.685 41.348 1.00 67.69 379 LEU A C 1
ATOM 3033 O O . LEU A 1 379 ? -26.487 0.337 41.016 1.00 67.69 379 LEU A O 1
ATOM 3037 N N . LEU A 1 380 ? -28.394 1.411 40.540 1.00 69.00 380 LEU A N 1
ATOM 3038 C CA . LEU A 1 380 ? -27.911 1.899 39.247 1.00 69.00 380 LEU A CA 1
ATOM 3039 C C . LEU A 1 380 ? -26.786 2.925 39.428 1.00 69.00 380 LEU A C 1
ATOM 3041 O O . LEU A 1 380 ? -25.850 2.935 38.636 1.00 69.00 380 LEU A O 1
ATOM 3045 N N . ASP A 1 381 ? -26.867 3.757 40.461 1.00 72.56 381 ASP A N 1
ATOM 3046 C CA . ASP A 1 381 ? -25.904 4.826 40.714 1.00 72.56 381 ASP A CA 1
ATOM 3047 C C . ASP A 1 381 ? -24.591 4.243 41.257 1.00 72.56 381 ASP A C 1
ATOM 3049 O O . ASP A 1 381 ? -23.531 4.572 40.727 1.00 72.56 381 ASP A O 1
ATOM 3053 N N . ASP A 1 382 ? -24.662 3.270 42.170 1.00 67.56 382 ASP A N 1
ATOM 3054 C CA . ASP A 1 382 ? -23.500 2.530 42.683 1.00 67.56 382 ASP A CA 1
ATOM 3055 C C . ASP A 1 382 ? -22.765 1.752 41.574 1.00 67.56 382 ASP A C 1
ATOM 3057 O O . ASP A 1 382 ? -21.530 1.743 41.516 1.00 67.56 382 ASP A O 1
ATOM 3061 N N . ILE A 1 383 ? -23.505 1.105 40.658 1.00 67.38 383 ILE A N 1
ATOM 3062 C CA . ILE A 1 383 ? -22.909 0.409 39.503 1.00 67.38 383 ILE A CA 1
ATOM 3063 C C . ILE A 1 383 ? -22.138 1.402 38.625 1.00 67.38 383 ILE A C 1
ATOM 3065 O O . ILE A 1 383 ? -21.026 1.095 38.193 1.00 67.38 383 ILE A O 1
ATOM 3069 N N . MET A 1 384 ? -22.703 2.585 38.366 1.00 71.38 384 MET A N 1
ATOM 3070 C CA . MET A 1 384 ? -22.056 3.600 37.528 1.00 71.38 384 MET A CA 1
ATOM 3071 C C . MET A 1 384 ? -20.834 4.221 38.212 1.00 71.38 384 MET A C 1
ATOM 3073 O O . MET A 1 384 ? -19.795 4.347 37.566 1.00 71.38 384 MET A O 1
ATOM 3077 N N . GLU A 1 385 ? -20.910 4.530 39.510 1.00 70.94 385 GLU A N 1
ATOM 3078 C CA . GLU A 1 385 ? -19.777 5.056 40.289 1.00 70.94 385 GLU A CA 1
ATOM 3079 C C . GLU A 1 385 ? -18.611 4.054 40.336 1.00 70.94 385 GLU A C 1
ATOM 3081 O O . GLU A 1 385 ? -17.442 4.419 40.208 1.00 70.94 385 GLU A O 1
ATOM 3086 N N . THR A 1 386 ? -18.921 2.761 40.435 1.00 67.94 386 THR A N 1
ATOM 3087 C CA . THR A 1 386 ? -17.914 1.693 40.394 1.00 67.94 386 THR A CA 1
ATOM 3088 C C . THR A 1 386 ? -17.192 1.636 39.049 1.00 67.94 386 THR A C 1
ATOM 3090 O O . THR A 1 386 ? -15.964 1.526 38.996 1.00 67.94 386 THR A O 1
ATOM 3093 N N . VAL A 1 387 ? -17.954 1.695 37.951 1.00 68.00 387 VAL A N 1
ATOM 3094 C CA . VAL A 1 387 ? -17.397 1.723 36.593 1.00 68.00 387 VAL A CA 1
ATOM 3095 C C . VAL A 1 387 ? -16.492 2.942 36.422 1.00 68.00 387 VAL A C 1
ATOM 3097 O O . VAL A 1 387 ? -15.384 2.805 35.910 1.00 68.00 387 VAL A O 1
ATOM 3100 N N . GLU A 1 388 ? -16.917 4.105 36.909 1.00 69.12 388 GLU A N 1
ATOM 3101 C CA . GLU A 1 388 ? -16.141 5.343 36.879 1.00 69.12 388 GLU A CA 1
ATOM 3102 C C . GLU A 1 388 ? -14.812 5.224 37.632 1.00 69.12 388 GLU A C 1
ATOM 3104 O O . GLU A 1 388 ? -13.754 5.443 37.036 1.00 69.12 388 GLU A O 1
ATOM 3109 N N . GLN A 1 389 ? -14.844 4.825 38.908 1.00 68.12 389 GLN A N 1
ATOM 3110 C CA . GLN A 1 389 ? -13.638 4.694 39.732 1.00 68.12 389 GLN A CA 1
ATOM 3111 C C . GLN A 1 389 ? -12.622 3.749 39.081 1.00 68.12 389 GLN A C 1
ATOM 3113 O O . GLN A 1 389 ? -11.434 4.060 38.992 1.00 68.12 389 GLN A O 1
ATOM 3118 N N . LYS A 1 390 ? -13.094 2.618 38.550 1.00 65.06 390 LYS A N 1
ATOM 3119 C CA . LYS A 1 390 ? -12.224 1.619 37.924 1.00 65.06 390 LYS A CA 1
ATOM 3120 C C . LYS A 1 390 ? -11.690 2.045 36.565 1.00 65.06 390 LYS A C 1
ATOM 3122 O O . LYS A 1 390 ? -10.557 1.706 36.241 1.00 65.06 390 LYS A O 1
ATOM 3127 N N . LEU A 1 391 ? -12.443 2.808 35.777 1.00 65.06 391 LEU A N 1
ATOM 3128 C CA . LEU A 1 391 ? -11.913 3.380 34.539 1.00 65.06 391 LEU A CA 1
ATOM 3129 C C . LEU A 1 391 ? -10.861 4.464 34.825 1.00 65.06 391 LEU A C 1
ATOM 3131 O O . LEU A 1 391 ? -9.821 4.497 34.165 1.00 65.06 391 LEU A O 1
ATOM 3135 N N . ALA A 1 392 ? -11.088 5.303 35.838 1.00 67.75 392 ALA A N 1
ATOM 3136 C CA . ALA A 1 392 ? -10.148 6.344 36.252 1.00 67.75 392 ALA A CA 1
ATOM 3137 C C . ALA A 1 392 ? -8.817 5.791 36.794 1.00 67.75 392 ALA A C 1
ATOM 3139 O O . ALA A 1 392 ? -7.777 6.429 36.641 1.00 67.75 392 ALA A O 1
ATOM 3140 N N . GLU A 1 393 ? -8.824 4.599 37.396 1.00 64.38 393 GLU A N 1
ATOM 3141 C CA . GLU A 1 393 ? -7.620 3.956 37.939 1.00 64.38 393 GLU A CA 1
ATOM 3142 C C . GLU A 1 393 ? -6.631 3.483 36.861 1.00 64.38 393 GLU A C 1
ATOM 3144 O O . GLU A 1 393 ? -5.436 3.365 37.144 1.00 64.38 393 GLU A O 1
ATOM 3149 N N . VAL A 1 394 ? -7.103 3.173 35.648 1.00 60.91 394 VAL A N 1
ATOM 3150 C CA . VAL A 1 394 ? -6.320 2.355 34.708 1.00 60.91 394 VAL A CA 1
ATOM 3151 C C . VAL A 1 394 ? -6.176 2.958 33.307 1.00 60.91 394 VAL A C 1
ATOM 3153 O O . VAL A 1 394 ? -5.361 2.477 32.520 1.00 60.91 394 VAL A O 1
ATOM 3156 N N . ILE A 1 395 ? -6.911 4.023 32.977 1.00 64.19 395 ILE A N 1
ATOM 3157 C CA . ILE A 1 395 ? -6.900 4.637 31.638 1.00 64.19 395 ILE A CA 1
ATOM 3158 C C . ILE A 1 395 ? -6.508 6.110 31.713 1.00 64.19 395 ILE A C 1
ATOM 3160 O O . ILE A 1 395 ? -6.818 6.811 32.671 1.00 64.19 395 ILE A O 1
ATOM 3164 N N . ARG A 1 396 ? -5.821 6.584 30.668 1.00 63.16 396 ARG A N 1
ATOM 3165 C CA . ARG A 1 396 ? -5.304 7.953 30.583 1.00 63.16 396 ARG A CA 1
ATOM 3166 C C . ARG A 1 396 ? -6.397 9.006 30.360 1.00 63.16 396 ARG A C 1
ATOM 3168 O O . ARG A 1 396 ? -6.340 10.041 31.010 1.00 63.16 396 ARG A O 1
ATOM 3175 N N . ASP A 1 397 ? -7.375 8.708 29.498 1.00 67.12 397 ASP A N 1
ATOM 3176 C CA . ASP A 1 397 ? -8.492 9.596 29.125 1.00 67.12 397 ASP A CA 1
ATOM 3177 C C . ASP A 1 397 ? -9.857 8.869 29.218 1.00 67.12 397 ASP A C 1
ATOM 3179 O O . ASP A 1 397 ? -10.437 8.503 28.188 1.00 67.12 397 ASP A O 1
ATOM 3183 N N . PRO A 1 398 ? -10.382 8.600 30.429 1.00 71.19 398 PRO A N 1
ATOM 3184 C CA . PRO A 1 398 ? -11.622 7.840 30.607 1.00 71.19 398 PRO A CA 1
ATOM 3185 C C . PRO A 1 398 ? -12.897 8.691 30.455 1.00 71.19 398 PRO A C 1
ATOM 3187 O O . PRO A 1 398 ? -13.982 8.125 30.333 1.00 71.19 398 PRO A O 1
ATOM 3190 N N . GLU A 1 399 ? -12.776 10.025 30.443 1.00 73.25 399 GLU A N 1
ATOM 3191 C CA . GLU A 1 399 ? -13.885 10.987 30.568 1.00 73.25 399 GLU A CA 1
ATOM 3192 C C . GLU A 1 399 ? -15.029 10.722 29.584 1.00 73.25 399 GLU A C 1
ATOM 3194 O O . GLU A 1 399 ? -16.162 10.567 30.010 1.00 73.25 399 GLU A O 1
ATOM 3199 N N . LYS A 1 400 ? -14.749 10.536 28.288 1.00 76.62 400 LYS A N 1
ATOM 3200 C CA . LYS A 1 400 ? -15.806 10.293 27.284 1.00 76.62 400 LYS A CA 1
ATOM 3201 C C . LYS A 1 400 ? -16.567 8.987 27.486 1.00 76.62 400 LYS A C 1
ATOM 3203 O O . LYS A 1 400 ? -17.769 8.923 27.248 1.00 76.62 400 LYS A O 1
ATOM 3208 N N . ILE A 1 401 ? -15.874 7.935 27.919 1.00 76.06 401 ILE A N 1
ATOM 3209 C CA . ILE A 1 401 ? -16.516 6.650 28.210 1.00 76.06 401 ILE A CA 1
ATOM 3210 C C . ILE A 1 401 ? -17.370 6.798 29.474 1.00 76.06 401 ILE A C 1
ATOM 3212 O O . ILE A 1 401 ? -18.519 6.363 29.483 1.00 76.06 401 ILE A O 1
ATOM 3216 N N . ILE A 1 402 ? -16.845 7.460 30.508 1.00 76.19 402 ILE A N 1
ATOM 3217 C CA . ILE A 1 402 ? -17.571 7.746 31.754 1.00 76.19 402 ILE A CA 1
ATOM 3218 C C . ILE A 1 402 ? -18.822 8.591 31.477 1.00 76.19 402 ILE A C 1
ATOM 3220 O O . ILE A 1 402 ? -19.920 8.186 31.860 1.00 76.19 402 ILE A O 1
ATOM 3224 N N . ASP A 1 403 ? -18.679 9.706 30.761 1.00 80.81 403 ASP A N 1
ATOM 3225 C CA . ASP A 1 403 ? -19.767 10.618 30.399 1.00 80.81 403 ASP A CA 1
ATOM 3226 C C . ASP A 1 403 ? -20.873 9.884 29.645 1.00 80.81 403 ASP A C 1
ATOM 3228 O O . ASP A 1 403 ? -22.060 10.108 29.899 1.00 80.81 403 ASP A O 1
ATOM 3232 N N . TYR A 1 404 ? -20.495 8.961 28.757 1.00 80.38 404 TYR A N 1
ATOM 3233 C CA . TYR A 1 404 ? -21.447 8.146 28.024 1.00 80.38 404 TYR A CA 1
ATOM 3234 C C . TYR A 1 404 ? -22.259 7.217 28.937 1.00 80.38 404 TYR A C 1
ATOM 3236 O O . TYR A 1 404 ? -23.493 7.166 28.849 1.00 80.38 404 TYR A O 1
ATOM 3244 N N . PHE A 1 405 ? -21.593 6.511 29.855 1.00 74.12 405 PHE A N 1
ATOM 3245 C CA . PHE A 1 405 ? -22.272 5.650 30.826 1.00 74.12 405 PHE A CA 1
ATOM 3246 C C . PHE A 1 405 ? -23.192 6.454 31.759 1.00 74.12 405 PHE A C 1
ATOM 3248 O O . PHE A 1 405 ? -24.341 6.058 31.983 1.00 74.12 405 PHE A O 1
ATOM 3255 N N . GLN A 1 406 ? -22.735 7.611 32.243 1.00 74.94 406 GLN A N 1
ATOM 3256 C CA . GLN A 1 406 ? -23.512 8.471 33.136 1.00 74.94 406 GLN A CA 1
ATOM 3257 C C . GLN A 1 406 ? -24.722 9.112 32.444 1.00 74.94 406 GLN A C 1
ATOM 3259 O O . GLN A 1 406 ? -25.815 9.134 33.015 1.00 74.94 406 GLN A O 1
ATOM 3264 N N . SER A 1 407 ? -24.533 9.631 31.230 1.00 77.56 407 SER A N 1
ATOM 3265 C CA . SER A 1 407 ? -25.535 10.456 30.544 1.00 77.56 407 SER A CA 1
ATOM 3266 C C . SER A 1 407 ? -26.539 9.631 29.752 1.00 77.56 407 SER A C 1
ATOM 3268 O O . SER A 1 407 ? -27.709 9.995 29.681 1.00 77.56 407 SER A O 1
ATOM 3270 N N . TYR A 1 408 ? -26.106 8.516 29.161 1.00 80.06 408 TYR A N 1
ATOM 3271 C CA . TYR A 1 408 ? -26.941 7.765 28.228 1.00 80.06 408 TYR A CA 1
ATOM 3272 C C . TYR A 1 408 ? -27.361 6.414 28.784 1.00 80.06 408 TYR A C 1
ATOM 3274 O O . TYR A 1 408 ? -28.555 6.130 28.834 1.00 80.06 408 TYR A O 1
ATOM 3282 N N . VAL A 1 409 ? -26.426 5.594 29.270 1.00 74.56 409 VAL A N 1
ATOM 3283 C CA . VAL A 1 409 ? -26.761 4.236 29.739 1.00 74.56 409 VAL A CA 1
ATOM 3284 C C . VAL A 1 409 ? -27.729 4.284 30.922 1.00 74.56 409 VAL A C 1
ATOM 3286 O O . VAL A 1 409 ? -28.719 3.549 30.938 1.00 74.56 409 VAL A O 1
ATOM 3289 N N . LYS A 1 410 ? -27.509 5.205 31.867 1.00 73.56 410 LYS A N 1
ATOM 3290 C CA . LYS A 1 410 ? -28.426 5.453 32.989 1.00 73.56 410 LYS A CA 1
ATOM 3291 C C . LYS A 1 410 ? -29.851 5.775 32.518 1.00 73.56 410 LYS A C 1
ATOM 3293 O O . LYS A 1 410 ? -30.821 5.212 33.033 1.00 73.56 410 LYS A O 1
ATOM 3298 N N . ASP A 1 411 ? -29.984 6.640 31.518 1.00 80.69 411 ASP A N 1
ATOM 3299 C CA . ASP A 1 411 ? -31.277 7.049 30.970 1.00 80.69 411 ASP A CA 1
ATOM 3300 C C . ASP A 1 411 ? -31.930 5.947 30.131 1.00 80.69 411 ASP A C 1
ATOM 3302 O O . ASP A 1 411 ? -33.143 5.755 30.204 1.00 80.69 411 ASP A O 1
ATOM 3306 N N . TRP A 1 412 ? -31.152 5.159 29.393 1.00 82.44 412 TRP A N 1
ATOM 3307 C CA . TRP A 1 412 ? -31.655 4.043 28.589 1.00 82.44 412 TRP A CA 1
ATOM 3308 C C . TRP A 1 412 ? -32.223 2.918 29.440 1.00 82.44 412 TRP A C 1
ATOM 3310 O O . TRP A 1 412 ? -33.276 2.365 29.107 1.00 82.44 412 TRP A O 1
ATOM 3320 N N . VAL A 1 413 ? -31.557 2.612 30.557 1.00 72.19 413 VAL A N 1
ATOM 3321 C CA . VAL A 1 413 ? -32.049 1.656 31.552 1.00 72.19 413 VAL A CA 1
ATOM 3322 C C . VAL A 1 413 ? -33.375 2.152 32.136 1.00 72.19 413 VAL A C 1
ATOM 3324 O O . VAL A 1 413 ? -34.349 1.400 32.158 1.00 72.19 413 VAL A O 1
ATOM 3327 N N . LYS A 1 414 ? -33.475 3.440 32.497 1.00 75.56 414 LYS A N 1
ATOM 3328 C CA . LYS A 1 414 ? -34.729 4.044 32.987 1.00 75.56 414 LYS A CA 1
ATOM 3329 C C . LYS A 1 414 ? -35.849 4.046 31.941 1.00 75.56 414 LYS A C 1
ATOM 3331 O O . LYS A 1 414 ? -37.008 3.820 32.278 1.00 75.56 414 LYS A O 1
ATOM 3336 N N . GLN A 1 415 ? -35.517 4.294 30.675 1.00 81.00 415 GLN A N 1
ATOM 3337 C CA . GLN A 1 415 ? -36.465 4.326 29.555 1.00 81.00 415 GLN A CA 1
ATOM 3338 C C . GLN A 1 415 ? -36.849 2.930 29.041 1.00 81.00 415 GLN A C 1
ATOM 3340 O O . GLN A 1 415 ? -37.754 2.819 28.214 1.00 81.00 415 GLN A O 1
ATOM 3345 N N . LYS A 1 416 ? -36.195 1.867 29.531 1.00 79.12 416 LYS A N 1
ATOM 3346 C CA . LYS A 1 416 ? -36.423 0.471 29.127 1.00 79.12 416 LYS A CA 1
ATOM 3347 C C . LYS A 1 416 ? -36.318 0.281 27.610 1.00 79.12 416 LYS A C 1
ATOM 3349 O O . LYS A 1 416 ? -37.167 -0.377 27.005 1.00 79.12 4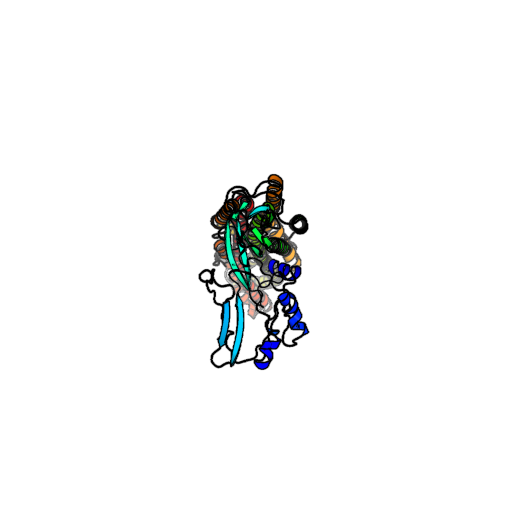16 LYS A O 1
ATOM 3354 N N . LEU A 1 417 ? -35.276 0.863 27.004 1.00 82.50 417 LEU A N 1
ATOM 3355 C CA . LEU A 1 417 ? -35.023 0.728 25.567 1.00 82.50 417 LEU A CA 1
ATOM 3356 C C . LEU A 1 417 ? -34.944 -0.744 25.138 1.00 82.50 417 LEU A C 1
ATOM 3358 O O . LEU A 1 417 ? -34.513 -1.624 25.893 1.00 82.50 417 LEU A O 1
ATOM 3362 N N . SER A 1 418 ? -35.376 -1.008 23.903 1.00 81.12 418 SER A N 1
ATOM 3363 C CA . SER A 1 418 ? -35.268 -2.340 23.304 1.00 81.12 418 SER A CA 1
ATOM 3364 C C . SER A 1 418 ? -33.806 -2.694 22.975 1.00 81.12 418 SER A C 1
ATOM 3366 O O . SER A 1 418 ? -33.000 -1.787 22.758 1.00 81.12 418 SER A O 1
ATOM 3368 N N . PRO A 1 419 ? -33.447 -3.991 22.901 1.00 80.38 419 PRO A N 1
ATOM 3369 C CA . PRO A 1 419 ? -32.083 -4.416 22.573 1.00 80.38 419 PRO A CA 1
ATOM 3370 C C . PRO A 1 419 ? -31.552 -3.844 21.253 1.00 80.38 419 PRO A C 1
ATOM 3372 O O . PRO A 1 419 ? -30.391 -3.458 21.185 1.00 80.38 419 PRO A O 1
ATOM 3375 N N . ASP A 1 420 ? -32.404 -3.728 20.230 1.00 84.44 420 ASP A N 1
ATOM 3376 C CA . ASP A 1 420 ? -31.997 -3.177 18.932 1.00 84.44 420 ASP A CA 1
ATOM 3377 C C . ASP A 1 420 ? -31.675 -1.675 19.028 1.00 84.44 420 ASP A C 1
ATOM 3379 O O . ASP A 1 420 ? -30.659 -1.233 18.507 1.00 84.44 420 ASP A O 1
ATOM 3383 N N . GLN A 1 421 ? -32.458 -0.900 19.790 1.00 85.94 421 GLN A N 1
ATOM 3384 C CA . GLN A 1 421 ? -32.165 0.522 20.031 1.00 85.94 421 GLN A CA 1
ATOM 3385 C C . GLN A 1 421 ? -30.874 0.725 20.833 1.00 85.94 421 GLN A C 1
ATOM 3387 O O . GLN A 1 421 ? -30.137 1.676 20.588 1.00 85.94 421 GLN A O 1
ATOM 3392 N N . ILE A 1 422 ? -30.605 -0.158 21.801 1.00 82.69 422 ILE A N 1
ATOM 3393 C CA . ILE A 1 422 ? -29.351 -0.143 22.563 1.00 82.69 422 ILE A CA 1
ATOM 3394 C C . ILE A 1 422 ? -28.177 -0.428 21.630 1.00 82.69 422 ILE A C 1
ATOM 3396 O O . ILE A 1 422 ? -27.189 0.298 21.676 1.00 82.69 422 ILE A O 1
ATOM 3400 N N . ARG A 1 423 ? -28.296 -1.444 20.767 1.00 87.19 423 ARG A N 1
ATOM 3401 C CA . ARG A 1 423 ? -27.268 -1.769 19.777 1.00 87.19 423 ARG A CA 1
ATOM 3402 C C . ARG A 1 423 ? -26.959 -0.564 18.896 1.00 87.19 423 ARG A C 1
ATOM 3404 O O . ARG A 1 423 ? -25.806 -0.156 18.857 1.00 87.19 423 ARG A O 1
ATOM 3411 N N . ASP A 1 424 ? -27.963 0.029 18.258 1.00 87.81 424 ASP A N 1
ATOM 3412 C CA . ASP A 1 424 ? -27.746 1.147 17.334 1.00 87.81 424 ASP A CA 1
ATOM 3413 C C . ASP A 1 424 ? -27.055 2.331 18.032 1.00 87.81 424 ASP A C 1
ATOM 3415 O O . ASP A 1 424 ? -26.084 2.882 17.518 1.00 87.81 424 ASP A O 1
ATOM 3419 N N . ASN A 1 425 ? -27.483 2.683 19.248 1.00 87.06 425 ASN A N 1
ATOM 3420 C CA . ASN A 1 425 ? -26.867 3.786 19.984 1.00 87.06 425 ASN A CA 1
ATOM 3421 C C . ASN A 1 425 ? -25.441 3.474 20.475 1.00 87.06 425 ASN A C 1
ATOM 3423 O O . ASN A 1 425 ? -24.612 4.379 20.546 1.00 87.06 425 ASN A O 1
ATOM 3427 N N . VAL A 1 426 ? -25.147 2.222 20.844 1.00 86.50 426 VAL A N 1
ATOM 3428 C CA . VAL A 1 426 ? -23.792 1.796 21.235 1.00 86.50 426 VAL A CA 1
ATOM 3429 C C . VAL A 1 426 ? -22.843 1.844 20.046 1.00 86.50 426 VAL A C 1
ATOM 3431 O O . VAL A 1 426 ? -21.741 2.371 20.177 1.00 86.50 426 VAL A O 1
ATOM 3434 N N . TYR A 1 427 ? -23.269 1.330 18.892 1.00 87.69 427 TYR A N 1
ATOM 3435 C CA . TYR A 1 427 ? -22.452 1.350 17.681 1.00 87.69 427 TYR A CA 1
ATOM 3436 C C . TYR A 1 427 ? -22.166 2.788 17.246 1.00 87.69 427 TYR A C 1
ATOM 3438 O O . TYR A 1 427 ? -21.003 3.125 17.044 1.00 87.69 427 TYR A O 1
ATOM 3446 N N . ASN A 1 428 ? -23.186 3.654 17.235 1.00 89.00 428 ASN A N 1
ATOM 3447 C CA . ASN A 1 428 ? -23.007 5.074 16.927 1.00 89.00 428 ASN A CA 1
ATOM 3448 C C . ASN A 1 428 ? -22.022 5.756 17.889 1.00 89.00 428 ASN A C 1
ATOM 3450 O O . ASN A 1 428 ? -21.164 6.508 17.446 1.00 89.00 428 ASN A O 1
ATOM 3454 N N . PHE A 1 429 ? -22.105 5.482 19.194 1.00 88.44 429 PHE A N 1
ATOM 3455 C CA . PHE A 1 429 ? -21.169 6.043 20.172 1.00 88.44 429 PHE A CA 1
ATOM 3456 C C . PHE A 1 429 ? -19.722 5.610 19.910 1.00 88.44 429 PHE A C 1
ATOM 3458 O O . PHE A 1 429 ? -18.814 6.439 19.882 1.00 88.44 429 PHE A O 1
ATOM 3465 N N . VAL A 1 430 ? -19.490 4.310 19.706 1.00 87.12 430 VAL A N 1
ATOM 3466 C CA . VAL A 1 430 ? -18.133 3.805 19.473 1.00 87.12 430 VAL A CA 1
ATOM 3467 C C . VAL A 1 430 ? -17.573 4.337 18.154 1.00 87.12 430 VAL A C 1
ATOM 3469 O O . VAL A 1 430 ? -16.414 4.745 18.111 1.00 87.12 430 VAL A O 1
ATOM 3472 N N . GLU A 1 431 ? -18.378 4.359 17.097 1.00 89.44 431 GLU A N 1
ATOM 3473 C CA . GLU A 1 431 ? -17.974 4.850 15.780 1.00 89.44 431 GLU A CA 1
ATOM 3474 C C . GLU A 1 431 ? -17.683 6.359 15.790 1.00 89.44 431 GLU A C 1
ATOM 3476 O O . GLU A 1 431 ? -16.562 6.769 15.480 1.00 89.44 431 GLU A O 1
ATOM 3481 N N . GLU A 1 432 ? -18.648 7.178 16.208 1.00 86.88 432 GLU A N 1
ATOM 3482 C CA . GLU A 1 432 ? -18.602 8.639 16.064 1.00 86.88 432 GLU A CA 1
ATOM 3483 C C . GLU A 1 432 ? -17.838 9.336 17.201 1.00 86.88 432 GLU A C 1
ATOM 3485 O O . GLU A 1 432 ? -17.091 10.285 16.962 1.00 86.88 432 GLU A O 1
ATOM 3490 N N . GLU A 1 433 ? -17.986 8.879 18.448 1.00 85.50 433 GLU A N 1
ATOM 3491 C CA . GLU A 1 433 ? -17.430 9.585 19.616 1.00 85.50 433 GLU A CA 1
ATOM 3492 C C . GLU A 1 433 ? -16.098 8.998 20.102 1.00 85.50 433 GLU A C 1
ATOM 3494 O O . GLU A 1 433 ? -15.315 9.679 20.768 1.00 85.50 433 GLU A O 1
ATOM 3499 N N . LEU A 1 434 ? -15.801 7.733 19.786 1.00 87.00 434 LEU A N 1
ATOM 3500 C CA . LEU A 1 434 ? -14.536 7.114 20.191 1.00 87.00 434 LEU A CA 1
ATOM 3501 C C . LEU A 1 434 ? -13.566 6.983 19.022 1.00 87.00 434 LEU A C 1
ATOM 3503 O O . LEU A 1 434 ? -12.460 7.526 19.077 1.00 87.00 434 LEU A O 1
ATOM 3507 N N . VAL A 1 435 ? -13.949 6.255 17.975 1.00 89.69 435 VAL A N 1
ATOM 3508 C CA . VAL A 1 435 ? -13.037 5.899 16.881 1.00 89.69 435 VAL A CA 1
ATOM 3509 C C . VAL A 1 435 ? -12.804 7.088 15.957 1.00 89.69 435 VAL A C 1
ATOM 3511 O O . VAL A 1 435 ? -11.650 7.387 15.631 1.00 89.69 435 VAL A O 1
ATOM 3514 N N . TYR A 1 436 ? -13.861 7.806 15.571 1.00 91.56 436 TYR A N 1
ATOM 3515 C CA . TYR A 1 436 ? -13.730 8.920 14.640 1.00 91.56 436 TYR A CA 1
ATOM 3516 C C . TYR A 1 436 ? -12.849 10.046 15.190 1.00 91.56 436 TYR A C 1
ATOM 3518 O O . TYR A 1 436 ? -11.906 10.493 14.528 1.00 91.56 436 TYR A O 1
ATOM 3526 N N . GLU A 1 437 ? -13.093 10.471 16.427 1.00 88.12 437 GLU A N 1
ATOM 3527 C CA . GLU A 1 437 ? -12.319 11.547 17.043 1.00 88.12 437 GLU A CA 1
ATOM 3528 C C . GLU A 1 437 ? -10.876 11.137 17.346 1.00 88.12 437 GLU A C 1
ATOM 3530 O O . GLU A 1 437 ? -9.964 11.920 17.092 1.00 88.12 437 GLU A O 1
ATOM 3535 N N . LYS A 1 438 ? -10.637 9.915 17.843 1.00 87.94 438 LYS A N 1
ATOM 3536 C CA . LYS A 1 438 ? -9.274 9.476 18.189 1.00 87.94 438 LYS A CA 1
ATOM 3537 C C . LYS A 1 438 ? -8.442 9.078 16.977 1.00 87.94 438 LYS A C 1
ATOM 3539 O O . LYS A 1 438 ? -7.217 9.141 17.054 1.00 87.94 438 LYS A O 1
ATOM 3544 N N . PHE A 1 439 ? -9.064 8.661 15.873 1.00 92.31 439 PHE A N 1
ATOM 3545 C CA . PHE A 1 439 ? -8.349 8.090 14.732 1.00 92.31 439 PHE A CA 1
ATOM 3546 C C . PHE A 1 439 ? -8.843 8.584 13.369 1.00 92.31 439 PHE A C 1
ATOM 3548 O O . PHE A 1 439 ? -8.045 9.153 12.621 1.00 92.31 439 PHE A O 1
ATOM 3555 N N . THR A 1 440 ? -10.117 8.374 13.014 1.00 94.12 440 THR A N 1
ATOM 3556 C CA . THR A 1 440 ? -10.585 8.561 11.623 1.00 94.12 440 THR A CA 1
ATOM 3557 C C . THR A 1 440 ? -10.399 9.996 11.139 1.00 94.12 440 THR A C 1
ATOM 3559 O O . THR A 1 440 ? -9.869 10.207 10.052 1.00 94.12 440 THR A O 1
ATOM 3562 N N . SER A 1 441 ? -10.710 10.991 11.970 1.00 94.88 441 SER A N 1
ATOM 3563 C CA . SER A 1 441 ? -10.529 12.411 11.635 1.00 94.88 441 SER A CA 1
ATOM 3564 C C . SER A 1 441 ? -9.065 12.791 11.358 1.00 94.88 441 SER A C 1
ATOM 3566 O O . SER A 1 441 ? -8.777 13.615 10.488 1.00 94.88 441 SER A O 1
ATOM 3568 N N . HIS A 1 442 ? -8.115 12.167 12.056 1.00 94.88 442 HIS A N 1
ATOM 3569 C CA . HIS A 1 442 ? -6.686 12.356 11.811 1.00 94.88 442 HIS A CA 1
ATOM 3570 C C . HIS A 1 442 ? -6.234 11.635 10.542 1.00 94.88 442 HIS A C 1
ATOM 3572 O O . HIS A 1 442 ? -5.413 12.162 9.792 1.00 94.88 442 HIS A O 1
ATOM 3578 N N . MET A 1 443 ? -6.788 10.452 10.277 1.00 95.38 443 MET A N 1
ATOM 3579 C CA . MET A 1 443 ? -6.544 9.719 9.040 1.00 95.38 443 MET A CA 1
ATOM 3580 C C . MET A 1 443 ? -7.027 10.503 7.813 1.00 95.38 443 MET A C 1
ATOM 3582 O O . MET A 1 443 ? -6.253 10.642 6.867 1.00 95.38 443 MET A O 1
ATOM 3586 N N . GLU A 1 444 ? -8.220 11.103 7.863 1.00 95.94 444 GLU A N 1
ATOM 3587 C CA . GLU A 1 444 ? -8.757 11.986 6.813 1.00 95.94 444 GLU A CA 1
ATOM 3588 C C . GLU A 1 444 ? -7.807 13.139 6.469 1.00 95.94 444 GLU A C 1
ATOM 3590 O O . GLU A 1 444 ? -7.475 13.370 5.306 1.00 95.94 444 GLU A O 1
ATOM 3595 N N . GLN A 1 445 ? -7.302 13.838 7.487 1.00 95.56 445 GLN A N 1
ATOM 3596 C CA . GLN A 1 445 ? -6.354 14.935 7.277 1.00 95.56 445 GLN A CA 1
ATOM 3597 C C . GLN A 1 445 ? -5.068 14.449 6.601 1.00 95.56 445 GLN A C 1
ATOM 3599 O O . GLN A 1 445 ? -4.479 15.153 5.780 1.00 95.56 445 GLN A O 1
ATOM 3604 N N . GLN A 1 446 ? -4.613 13.242 6.942 1.00 95.81 446 GLN A N 1
ATOM 3605 C CA . GLN A 1 446 ? -3.369 12.703 6.405 1.00 95.81 446 GLN A CA 1
ATOM 3606 C C . GLN A 1 446 ? -3.509 12.170 4.988 1.00 95.81 446 GLN A C 1
ATOM 3608 O O . GLN A 1 446 ? -2.597 12.391 4.194 1.00 95.81 446 GLN A O 1
ATOM 3613 N N . ILE A 1 447 ? -4.624 11.531 4.626 1.00 97.00 447 ILE A N 1
ATOM 3614 C CA . ILE A 1 447 ? -4.851 11.126 3.231 1.00 97.00 447 ILE A CA 1
ATOM 3615 C C . ILE A 1 447 ? -4.905 12.360 2.318 1.00 97.00 447 ILE A C 1
ATOM 3617 O O . ILE A 1 447 ? -4.233 12.379 1.285 1.00 97.00 447 ILE A O 1
ATOM 3621 N N . GLU A 1 448 ? -5.581 13.436 2.736 1.00 96.88 448 GLU A N 1
ATOM 3622 C CA . GLU A 1 448 ? -5.613 14.703 1.995 1.00 96.88 448 GLU A CA 1
ATOM 3623 C C . GLU A 1 448 ? -4.218 15.330 1.866 1.00 96.88 448 GLU A C 1
ATOM 3625 O O . GLU A 1 448 ? -3.802 15.696 0.762 1.00 96.88 448 GLU A O 1
ATOM 3630 N N . LYS A 1 449 ? -3.457 15.396 2.969 1.00 96.81 449 LYS A N 1
ATOM 3631 C CA . LYS A 1 449 ? -2.078 15.910 2.975 1.00 96.81 449 LYS A CA 1
ATOM 3632 C C . LYS A 1 449 ? -1.170 15.103 2.045 1.00 96.81 449 LYS A C 1
ATOM 3634 O O . LYS A 1 449 ? -0.398 15.689 1.291 1.00 96.81 449 LYS A O 1
ATOM 3639 N N . VAL A 1 450 ? -1.295 13.775 2.045 1.00 97.06 450 VAL A N 1
ATOM 3640 C CA . VAL A 1 450 ? -0.532 12.882 1.163 1.00 97.06 450 VAL A CA 1
ATOM 3641 C C . VAL A 1 450 ? -0.837 13.171 -0.304 1.00 97.06 450 VAL A C 1
ATOM 3643 O O . VAL A 1 450 ? 0.100 13.308 -1.090 1.00 97.06 450 VAL A O 1
ATOM 3646 N N . LEU A 1 451 ? -2.110 13.293 -0.696 1.00 97.44 451 LEU A N 1
ATOM 3647 C CA . LEU A 1 451 ? -2.466 13.615 -2.082 1.00 97.44 451 LEU A CA 1
ATOM 3648 C C . LEU A 1 451 ? -1.953 15.000 -2.486 1.00 97.44 451 LEU A C 1
ATOM 3650 O O . LEU A 1 451 ? -1.361 15.132 -3.556 1.00 97.44 451 LEU A O 1
ATOM 3654 N N . PHE A 1 452 ? -2.105 15.998 -1.615 1.00 97.19 452 PHE A N 1
ATOM 3655 C CA . PHE A 1 452 ? -1.592 17.344 -1.854 1.00 97.19 452 PHE A CA 1
ATOM 3656 C C . PHE A 1 452 ? -0.070 17.355 -2.063 1.00 97.19 452 PHE A C 1
ATOM 3658 O O . PHE A 1 452 ? 0.411 17.882 -3.063 1.00 97.19 452 PHE A O 1
ATOM 3665 N N . GLU A 1 453 ? 0.702 16.735 -1.166 1.00 97.19 453 GLU A N 1
ATOM 3666 C CA . GLU A 1 453 ? 2.166 16.670 -1.278 1.00 97.19 453 GLU A CA 1
ATOM 3667 C C . GLU A 1 453 ? 2.619 15.869 -2.507 1.00 97.19 453 GLU A C 1
ATOM 3669 O O . GLU A 1 453 ? 3.609 16.220 -3.152 1.00 97.19 453 GLU A O 1
ATOM 3674 N N . THR A 1 454 ? 1.857 14.837 -2.880 1.00 96.75 454 THR A N 1
ATOM 3675 C CA . THR A 1 454 ? 2.083 14.054 -4.101 1.00 96.75 454 THR A CA 1
ATOM 3676 C C . THR A 1 454 ? 1.912 14.915 -5.354 1.00 96.75 454 THR A C 1
ATOM 3678 O O . THR A 1 454 ? 2.783 14.921 -6.223 1.00 96.75 454 THR A O 1
ATOM 3681 N N . GLN A 1 455 ? 0.809 15.660 -5.448 1.00 96.50 455 GLN A N 1
ATOM 3682 C CA . GLN A 1 455 ? 0.525 16.546 -6.581 1.00 96.50 455 GLN A CA 1
ATOM 3683 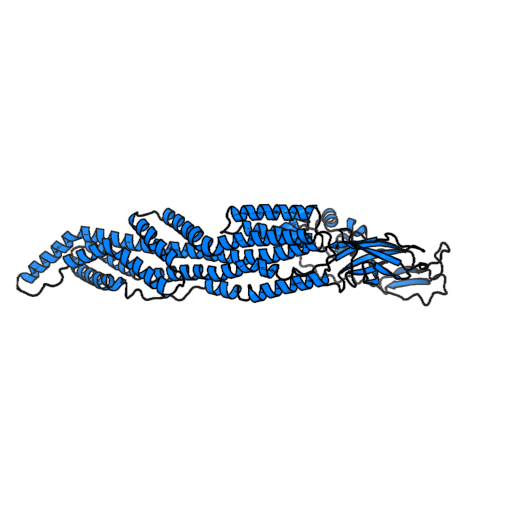C C . GLN A 1 455 ? 1.546 17.681 -6.662 1.00 96.50 455 GLN A C 1
ATOM 3685 O O . GLN A 1 455 ? 2.130 17.920 -7.719 1.00 96.50 455 GLN A O 1
ATOM 3690 N N . LYS A 1 456 ? 1.848 18.301 -5.519 1.00 96.69 456 LYS A N 1
ATOM 3691 C CA . LYS A 1 456 ? 2.848 19.358 -5.397 1.00 96.69 456 LYS A CA 1
ATOM 3692 C C . LYS A 1 456 ? 4.236 18.907 -5.858 1.00 96.69 456 LYS A C 1
ATOM 3694 O O . LYS A 1 456 ? 4.905 19.654 -6.567 1.00 96.69 456 LYS A O 1
ATOM 3699 N N . LEU A 1 457 ? 4.660 17.686 -5.508 1.00 96.31 457 LEU A N 1
ATOM 3700 C CA . LEU A 1 457 ? 5.941 17.131 -5.961 1.00 96.31 457 LEU A CA 1
ATOM 3701 C C . LEU A 1 457 ? 6.043 17.119 -7.491 1.00 96.31 457 LEU A C 1
ATOM 3703 O O . LEU A 1 457 ? 7.091 17.479 -8.029 1.00 96.31 457 LEU A O 1
ATOM 3707 N N . VAL A 1 458 ? 4.967 16.725 -8.179 1.00 94.94 458 VAL A N 1
ATOM 3708 C CA . VAL A 1 458 ? 4.906 16.712 -9.647 1.00 94.94 458 VAL A CA 1
ATOM 3709 C C . VAL A 1 458 ? 4.919 18.138 -10.198 1.00 94.94 458 VAL A C 1
ATOM 3711 O O . VAL A 1 458 ? 5.748 18.454 -11.050 1.00 94.94 458 VAL A O 1
ATOM 3714 N N . GLU A 1 459 ? 4.049 19.013 -9.691 1.00 94.62 459 GLU A N 1
ATOM 3715 C CA . GLU A 1 459 ? 3.908 20.397 -10.163 1.00 94.62 459 GLU A CA 1
ATOM 3716 C C . GLU A 1 459 ? 5.209 21.203 -10.047 1.00 94.62 459 GLU A C 1
ATOM 3718 O O . GLU A 1 459 ? 5.589 21.916 -10.975 1.00 94.62 459 GLU A O 1
ATOM 3723 N N . GLU A 1 460 ? 5.931 21.066 -8.933 1.00 95.06 460 GLU A N 1
ATOM 3724 C CA . GLU A 1 460 ? 7.169 21.810 -8.680 1.00 95.06 460 GLU A CA 1
ATOM 3725 C C . GLU A 1 460 ? 8.350 21.327 -9.534 1.00 95.06 460 GLU A C 1
ATOM 3727 O O . GLU A 1 460 ? 9.354 22.038 -9.653 1.00 95.06 460 GLU A O 1
ATOM 3732 N N . ASN A 1 461 ? 8.272 20.125 -10.109 1.00 93.25 461 ASN A N 1
ATOM 3733 C CA . ASN A 1 461 ? 9.413 19.454 -10.734 1.00 93.25 461 ASN A CA 1
ATOM 3734 C C . ASN A 1 461 ? 9.195 19.016 -12.180 1.00 93.25 461 ASN A C 1
ATOM 3736 O O . ASN A 1 461 ? 10.103 18.457 -12.799 1.00 93.25 461 ASN A O 1
ATOM 3740 N N . ILE A 1 462 ? 8.036 19.322 -12.752 1.00 89.62 462 ILE A N 1
ATOM 3741 C CA . ILE A 1 462 ? 7.773 19.052 -14.157 1.00 89.62 462 ILE A CA 1
ATOM 3742 C C . ILE A 1 462 ? 8.780 19.781 -15.064 1.00 89.62 462 ILE A C 1
ATOM 3744 O O . ILE A 1 462 ? 9.140 20.938 -14.838 1.00 89.62 462 ILE A O 1
ATOM 3748 N N . GLY A 1 463 ? 9.274 19.081 -16.088 1.00 86.25 463 GLY A N 1
ATOM 3749 C CA . GLY A 1 463 ? 10.259 19.617 -17.034 1.00 86.25 463 GLY A CA 1
ATOM 3750 C C . GLY A 1 463 ? 11.690 19.739 -16.493 1.00 86.25 463 GLY A C 1
ATOM 3751 O O . GLY A 1 463 ? 12.549 20.287 -17.186 1.00 86.25 463 GLY A O 1
ATOM 3752 N N . LYS A 1 464 ? 11.971 19.244 -15.281 1.00 89.38 464 LYS A N 1
ATOM 3753 C CA . LYS A 1 464 ? 13.333 19.145 -14.742 1.00 89.38 464 LYS A CA 1
ATOM 3754 C C . LYS A 1 464 ? 13.935 17.775 -15.043 1.00 89.38 464 LYS A C 1
ATOM 3756 O O . LYS A 1 464 ? 13.228 16.773 -15.096 1.00 89.38 464 LYS A O 1
ATOM 3761 N N . HIS A 1 465 ? 15.258 17.737 -15.189 1.00 86.38 465 HIS A N 1
ATOM 3762 C CA . HIS A 1 465 ? 15.989 16.474 -15.227 1.00 86.38 465 HIS A CA 1
ATOM 3763 C C . HIS A 1 465 ? 15.818 15.722 -13.897 1.00 86.38 465 HIS A C 1
ATOM 3765 O O . HIS A 1 465 ? 15.899 16.335 -12.831 1.00 86.38 465 HIS A O 1
ATOM 3771 N N . TRP A 1 466 ? 15.590 14.410 -13.976 1.00 89.81 466 TRP A N 1
ATOM 3772 C CA . TRP A 1 466 ? 15.321 13.545 -12.827 1.00 89.81 466 TRP A CA 1
ATOM 3773 C C . TRP A 1 466 ? 16.342 12.401 -12.780 1.00 89.81 466 TRP A C 1
ATOM 3775 O O . TRP A 1 466 ? 16.223 11.430 -13.533 1.00 89.81 466 TRP A O 1
ATOM 3785 N N . ASP A 1 467 ? 17.353 12.531 -11.918 1.00 88.50 467 ASP A N 1
ATOM 3786 C CA . ASP A 1 467 ? 18.393 11.512 -11.717 1.00 88.50 467 ASP A CA 1
ATOM 3787 C C . ASP A 1 467 ? 17.793 10.294 -11.003 1.00 88.50 467 ASP A C 1
ATOM 3789 O O . ASP A 1 467 ? 17.521 10.312 -9.804 1.00 88.50 467 ASP A O 1
ATOM 3793 N N . ILE A 1 468 ? 17.542 9.214 -11.736 1.00 88.38 468 ILE A N 1
ATOM 3794 C CA . ILE A 1 468 ? 16.820 8.069 -11.179 1.00 88.38 468 ILE A CA 1
ATOM 3795 C C . ILE A 1 468 ? 17.573 7.366 -10.043 1.00 88.38 468 ILE A C 1
ATOM 3797 O O . ILE A 1 468 ? 16.911 6.791 -9.179 1.00 88.38 468 ILE A O 1
ATOM 3801 N N . ASP A 1 469 ? 18.904 7.418 -9.993 1.00 87.31 469 ASP A N 1
ATOM 3802 C CA . ASP A 1 469 ? 19.706 6.710 -8.990 1.00 87.31 469 ASP A CA 1
ATOM 3803 C C . ASP A 1 469 ? 19.753 7.479 -7.670 1.00 87.31 469 ASP A C 1
ATOM 3805 O O . ASP A 1 469 ? 19.528 6.903 -6.593 1.00 87.31 469 ASP A O 1
ATOM 3809 N N . GLU A 1 470 ? 19.977 8.794 -7.750 1.00 90.88 470 GLU A N 1
ATOM 3810 C CA . GLU A 1 470 ? 19.868 9.688 -6.599 1.00 90.88 470 GLU A CA 1
ATOM 3811 C C . GLU A 1 470 ? 18.451 9.613 -6.025 1.00 90.88 470 GLU A C 1
ATOM 3813 O O . GLU A 1 470 ? 18.262 9.323 -4.840 1.00 90.88 470 GLU A O 1
ATOM 3818 N N . ARG A 1 471 ? 17.439 9.783 -6.881 1.00 93.06 471 ARG A N 1
ATOM 3819 C CA . ARG A 1 471 ? 16.036 9.797 -6.459 1.00 93.06 471 ARG A CA 1
ATOM 3820 C C . ARG A 1 471 ? 15.597 8.464 -5.859 1.00 93.06 471 ARG A C 1
ATOM 3822 O O . ARG A 1 471 ? 14.968 8.467 -4.804 1.00 93.06 471 ARG A O 1
ATOM 3829 N N . SER A 1 472 ? 16.002 7.327 -6.430 1.00 93.06 472 SER A N 1
ATOM 3830 C CA . SER A 1 472 ? 15.753 6.005 -5.825 1.00 93.06 472 SER A CA 1
ATOM 3831 C C . SER A 1 472 ? 16.388 5.872 -4.440 1.00 93.06 472 SER A C 1
ATOM 3833 O O . SER A 1 472 ? 15.795 5.295 -3.529 1.00 93.06 472 SER A O 1
ATOM 3835 N N . SER A 1 473 ? 17.586 6.430 -4.249 1.00 93.19 473 SER A N 1
ATOM 3836 C CA . SER A 1 473 ? 18.264 6.404 -2.952 1.00 93.19 473 SER A CA 1
ATOM 3837 C C . SER A 1 473 ? 17.522 7.229 -1.897 1.00 93.19 473 SER A C 1
ATOM 3839 O O . SER A 1 473 ? 17.362 6.743 -0.777 1.00 93.19 473 SER A O 1
ATOM 3841 N N . LEU A 1 474 ? 17.009 8.409 -2.263 1.00 95.81 474 LEU A N 1
ATOM 3842 C CA . LEU A 1 474 ? 16.201 9.255 -1.375 1.00 95.81 474 LEU A CA 1
ATOM 3843 C C . LEU A 1 474 ? 14.854 8.604 -1.026 1.00 95.81 474 LEU A C 1
ATOM 3845 O O . LEU A 1 474 ? 14.450 8.605 0.136 1.00 95.81 474 LEU A O 1
ATOM 3849 N N . ILE A 1 475 ? 14.181 7.991 -2.008 1.00 96.06 475 ILE A N 1
ATOM 3850 C CA . ILE A 1 475 ? 12.947 7.222 -1.782 1.00 96.06 475 ILE A CA 1
ATOM 3851 C C . ILE A 1 475 ? 13.211 6.086 -0.787 1.00 96.06 475 ILE A C 1
ATOM 3853 O O . ILE A 1 475 ? 12.489 5.936 0.201 1.00 96.06 475 ILE A O 1
ATOM 3857 N N . ARG A 1 476 ? 14.266 5.298 -1.022 1.00 94.81 476 ARG A N 1
ATOM 3858 C CA . ARG A 1 476 ? 14.662 4.190 -0.147 1.00 94.81 476 ARG A CA 1
ATOM 3859 C C . ARG A 1 476 ? 14.925 4.659 1.278 1.00 94.81 476 ARG A C 1
ATOM 3861 O O . ARG A 1 476 ? 14.505 3.984 2.214 1.00 94.81 476 ARG A O 1
ATOM 3868 N N . GLU A 1 477 ? 15.609 5.787 1.445 1.00 95.88 477 GLU A N 1
ATOM 3869 C CA . GLU A 1 477 ? 15.903 6.350 2.761 1.00 95.88 477 GLU A CA 1
ATOM 3870 C C . GLU A 1 477 ? 14.627 6.788 3.490 1.00 95.88 477 GLU A C 1
ATOM 3872 O O . GLU A 1 477 ? 14.405 6.341 4.616 1.00 95.88 477 GLU A O 1
ATOM 3877 N N . SER A 1 478 ? 13.740 7.545 2.827 1.00 95.56 478 SER A N 1
ATOM 3878 C CA . SER A 1 478 ? 12.420 7.910 3.370 1.00 95.56 478 SER A CA 1
ATOM 3879 C C . SER A 1 478 ? 11.625 6.675 3.797 1.00 95.56 478 SER A C 1
ATOM 3881 O O . SER A 1 478 ? 11.087 6.614 4.901 1.00 95.56 478 SER A O 1
ATOM 3883 N N . PHE A 1 479 ? 11.564 5.652 2.943 1.00 94.50 479 PHE A N 1
ATOM 3884 C CA . PHE A 1 479 ? 10.783 4.446 3.218 1.00 94.50 479 PHE A CA 1
ATOM 3885 C C . PHE A 1 479 ? 11.389 3.598 4.336 1.00 94.50 479 PHE A C 1
ATOM 3887 O O . PHE A 1 479 ? 10.656 2.980 5.110 1.00 94.50 479 PHE A O 1
ATOM 3894 N N . TYR A 1 480 ? 12.717 3.558 4.433 1.00 92.38 480 TYR A N 1
ATOM 3895 C CA . TYR A 1 480 ? 13.420 2.863 5.503 1.00 92.38 480 TYR A CA 1
ATOM 3896 C C . TYR A 1 480 ? 13.215 3.553 6.857 1.00 92.38 480 TYR A C 1
ATOM 3898 O O . TYR A 1 480 ? 12.889 2.868 7.826 1.00 92.38 480 TYR A O 1
ATOM 3906 N N . GLN A 1 481 ? 13.340 4.884 6.917 1.00 91.75 481 GLN A N 1
ATOM 3907 C CA . GLN A 1 481 ? 13.087 5.661 8.137 1.00 91.75 481 GLN A CA 1
ATOM 3908 C C . GLN A 1 481 ? 11.627 5.523 8.572 1.00 91.75 481 GLN A C 1
ATOM 3910 O O . GLN A 1 481 ? 11.373 5.079 9.685 1.00 91.75 481 GLN A O 1
ATOM 3915 N N . MET A 1 482 ? 10.665 5.710 7.6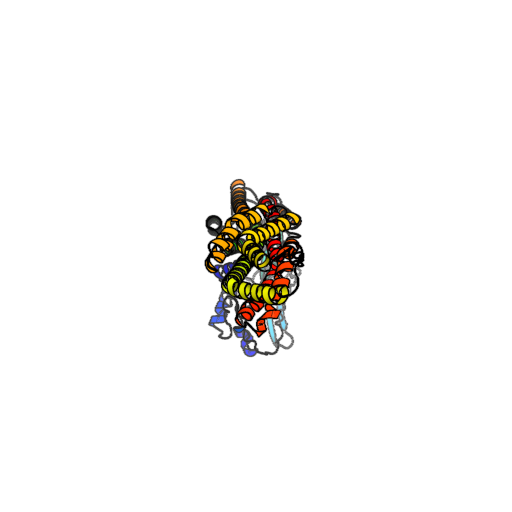58 1.00 91.56 482 MET A N 1
ATOM 3916 C CA . MET A 1 482 ? 9.244 5.484 7.952 1.00 91.56 482 MET A CA 1
ATOM 3917 C C . MET A 1 482 ? 8.992 4.081 8.520 1.00 91.56 482 MET A C 1
ATOM 3919 O O . MET A 1 482 ? 8.275 3.913 9.506 1.00 91.56 482 MET A O 1
ATOM 3923 N N . ARG A 1 483 ? 9.584 3.046 7.910 1.00 88.44 483 ARG A N 1
ATOM 3924 C CA . ARG A 1 483 ? 9.404 1.669 8.373 1.00 88.44 483 ARG A CA 1
ATOM 3925 C C . ARG A 1 483 ? 9.950 1.466 9.785 1.00 88.44 483 ARG A C 1
ATOM 3927 O O . ARG A 1 483 ? 9.304 0.782 10.573 1.00 88.44 483 ARG A O 1
ATOM 3934 N N . ASN A 1 484 ? 11.121 2.010 10.090 1.00 88.06 484 ASN A N 1
ATOM 3935 C CA . ASN A 1 484 ? 11.750 1.819 11.392 1.00 88.06 484 ASN A CA 1
ATOM 3936 C C . ASN A 1 484 ? 11.086 2.655 12.483 1.00 88.06 484 ASN A C 1
ATOM 3938 O O . ASN A 1 484 ? 10.825 2.133 13.565 1.00 88.06 484 ASN A O 1
ATOM 3942 N N . ASP A 1 485 ? 10.778 3.908 12.175 1.00 86.62 485 ASP A N 1
ATOM 3943 C CA . ASP A 1 485 ? 10.367 4.893 13.169 1.00 86.62 485 ASP A CA 1
ATOM 3944 C C . ASP A 1 485 ? 8.855 4.852 13.413 1.00 86.62 485 ASP A C 1
ATOM 3946 O O . ASP A 1 485 ? 8.412 5.076 14.537 1.00 86.62 485 ASP A O 1
ATOM 3950 N N . LEU A 1 486 ? 8.053 4.504 12.394 1.00 84.75 486 LEU A N 1
ATOM 3951 C CA . LEU A 1 486 ? 6.589 4.465 12.509 1.00 84.75 486 LEU A CA 1
ATOM 3952 C C . LEU A 1 486 ? 5.991 3.055 12.493 1.00 84.75 486 LEU A C 1
ATOM 3954 O O . LEU A 1 486 ? 4.928 2.852 13.078 1.00 84.75 486 LEU A O 1
ATOM 3958 N N . MET A 1 487 ? 6.621 2.078 11.828 1.00 81.62 487 MET A N 1
ATOM 3959 C CA . MET A 1 487 ? 5.968 0.789 11.523 1.00 81.62 487 MET A CA 1
ATOM 3960 C C . MET A 1 487 ? 6.600 -0.436 12.200 1.00 81.62 487 MET A C 1
ATOM 3962 O O . MET A 1 487 ? 6.041 -1.529 12.099 1.00 81.62 487 MET A O 1
ATOM 3966 N N . SER A 1 488 ? 7.752 -0.298 12.858 1.00 80.38 488 SER A N 1
ATOM 3967 C CA . SER A 1 488 ? 8.582 -1.437 13.284 1.00 80.38 488 SER A CA 1
ATOM 3968 C C . SER A 1 488 ? 7.925 -2.328 14.339 1.00 80.38 488 SER A C 1
ATOM 3970 O O . SER A 1 488 ? 7.972 -3.551 14.225 1.00 80.38 488 SER A O 1
ATOM 3972 N N . ASP A 1 489 ? 7.269 -1.728 15.324 1.00 77.19 489 ASP A N 1
ATOM 3973 C CA . ASP A 1 489 ? 6.545 -2.390 16.411 1.00 77.19 489 ASP A CA 1
ATOM 3974 C C . ASP A 1 489 ? 5.025 -2.392 16.187 1.00 77.19 489 ASP A C 1
ATOM 3976 O O . ASP A 1 489 ? 4.275 -2.792 17.076 1.00 77.19 489 ASP A O 1
ATOM 3980 N N . LEU A 1 490 ? 4.547 -1.968 15.008 1.00 71.19 490 LEU A N 1
ATOM 3981 C CA . LEU A 1 490 ? 3.113 -1.837 14.735 1.00 71.19 490 LEU A CA 1
ATOM 3982 C C . LEU A 1 490 ? 2.378 -3.161 14.967 1.00 71.19 490 LEU A C 1
ATOM 3984 O O . LEU A 1 490 ? 1.283 -3.168 15.524 1.00 71.19 490 LEU A O 1
ATOM 3988 N N . PHE A 1 491 ? 2.994 -4.282 14.581 1.00 63.78 491 PHE A N 1
ATOM 3989 C CA . PHE A 1 491 ? 2.432 -5.610 14.817 1.00 63.78 491 PHE A CA 1
ATOM 3990 C C . PHE A 1 491 ? 2.336 -5.937 16.311 1.00 63.78 491 PHE A C 1
ATOM 3992 O O . PHE A 1 491 ? 1.314 -6.453 16.749 1.00 63.78 491 PHE A O 1
ATOM 3999 N N . ASP A 1 492 ? 3.351 -5.590 17.104 1.00 69.94 492 ASP A N 1
ATOM 4000 C CA . ASP A 1 492 ? 3.361 -5.848 18.546 1.00 69.94 492 ASP A CA 1
ATOM 4001 C C . ASP A 1 492 ? 2.353 -4.963 19.284 1.00 69.94 492 ASP A C 1
ATOM 4003 O O . ASP A 1 492 ? 1.656 -5.440 20.181 1.00 69.94 492 ASP A O 1
ATOM 4007 N N . VAL A 1 493 ? 2.247 -3.688 18.897 1.00 66.69 493 VAL A N 1
ATOM 4008 C CA . VAL A 1 493 ? 1.232 -2.755 19.408 1.00 66.69 493 VAL A CA 1
ATOM 4009 C C . VAL A 1 493 ? -0.162 -3.275 19.069 1.00 66.69 493 VAL A C 1
ATOM 4011 O O . VAL A 1 493 ? -0.997 -3.413 19.961 1.00 66.69 493 VAL A O 1
ATOM 4014 N N . SER A 1 494 ? -0.378 -3.660 17.808 1.00 62.28 494 SER A N 1
ATOM 4015 C CA . SER A 1 494 ? -1.652 -4.207 17.341 1.00 62.28 494 SER A CA 1
ATOM 4016 C C . SER A 1 494 ? -2.018 -5.493 18.080 1.00 62.28 494 SER A C 1
ATOM 4018 O O . SER A 1 494 ? -3.131 -5.651 18.569 1.00 62.28 494 SER A O 1
ATOM 4020 N N . TYR A 1 495 ? -1.067 -6.414 18.222 1.00 66.38 495 TYR A N 1
ATOM 4021 C CA . TYR A 1 495 ? -1.283 -7.681 18.910 1.00 66.38 495 TYR A CA 1
ATOM 4022 C C . TYR A 1 495 ? -1.612 -7.478 20.394 1.00 66.38 495 TYR A C 1
ATOM 4024 O O . TYR A 1 495 ? -2.578 -8.055 20.887 1.00 66.38 495 TYR A O 1
ATOM 4032 N N . LYS A 1 496 ? -0.863 -6.625 21.106 1.00 66.69 496 LYS A N 1
ATOM 4033 C CA . LYS A 1 496 ? -1.103 -6.320 22.532 1.00 66.69 496 LYS A CA 1
ATOM 4034 C C . LYS A 1 496 ? -2.452 -5.666 22.794 1.00 66.69 496 LYS A C 1
ATOM 4036 O O . LYS A 1 496 ? -2.998 -5.804 23.888 1.00 66.69 496 LYS A O 1
ATOM 4041 N N . ALA A 1 497 ? -2.961 -4.934 21.820 1.00 59.91 497 ALA A N 1
ATOM 4042 C CA . ALA A 1 497 ? -4.240 -4.270 21.930 1.00 59.91 497 ALA A CA 1
ATOM 4043 C C . ALA A 1 497 ? -5.414 -5.176 21.530 1.00 59.91 497 ALA A C 1
ATOM 4045 O O . ALA A 1 497 ? -6.526 -5.020 22.028 1.00 59.91 497 ALA A O 1
ATOM 4046 N N . LEU A 1 498 ? -5.153 -6.185 20.694 1.00 59.06 498 LEU A N 1
ATOM 4047 C CA . LEU A 1 498 ? -6.111 -7.234 20.348 1.00 59.06 498 LEU A CA 1
ATOM 4048 C C . LEU A 1 498 ? -6.075 -8.435 21.306 1.00 59.06 498 LEU A C 1
ATOM 4050 O O . LEU A 1 498 ? -6.961 -9.288 21.223 1.00 59.06 498 LEU A O 1
ATOM 4054 N N . SER A 1 499 ? -5.081 -8.537 22.190 1.00 65.00 499 SER A N 1
ATOM 4055 C CA . SER A 1 499 ? -4.994 -9.615 23.179 1.00 65.00 499 SER A CA 1
ATOM 4056 C C . SER A 1 499 ? -5.993 -9.407 24.315 1.00 65.00 499 SER A C 1
ATOM 4058 O O . SER A 1 499 ? -6.055 -8.317 24.886 1.00 65.00 499 SER A O 1
ATOM 4060 N N . GLU A 1 500 ? -6.731 -10.463 24.661 1.00 59.94 500 GLU A N 1
ATOM 4061 C CA . GLU A 1 500 ? -7.568 -10.503 25.865 1.00 59.94 500 GLU A CA 1
ATOM 4062 C C . GLU A 1 500 ? -6.697 -10.255 27.109 1.00 59.94 500 GLU A C 1
ATOM 4064 O O . GLU A 1 500 ? -5.539 -10.683 27.166 1.00 59.94 500 GLU A O 1
ATOM 4069 N N . LYS A 1 501 ? -7.225 -9.504 28.080 1.00 57.59 501 LYS A N 1
ATOM 4070 C CA . LYS A 1 501 ? -6.533 -9.177 29.333 1.00 57.59 501 LYS A CA 1
ATOM 4071 C C . LYS A 1 501 ? -7.079 -10.037 30.466 1.00 57.59 501 LYS A C 1
ATOM 4073 O O . LYS A 1 501 ? -8.246 -10.420 30.439 1.00 57.59 501 LYS A O 1
ATOM 4078 N N . ASP A 1 502 ? -6.232 -10.306 31.458 1.00 47.41 502 ASP A N 1
ATOM 4079 C CA . ASP A 1 502 ? -6.649 -10.991 32.680 1.00 47.41 502 ASP A CA 1
ATOM 4080 C C . ASP A 1 502 ? -7.760 -10.195 33.379 1.00 47.41 502 ASP A C 1
ATOM 4082 O O . ASP A 1 502 ? -7.728 -8.961 33.421 1.00 47.41 502 ASP A O 1
ATOM 4086 N N . SER A 1 503 ? -8.752 -10.914 33.903 1.00 48.78 503 SER A N 1
ATOM 4087 C CA . SER A 1 503 ? -9.894 -10.318 34.591 1.00 48.78 503 SER A CA 1
ATOM 4088 C C . SER A 1 503 ? -9.438 -9.579 35.852 1.00 48.78 503 SER A C 1
ATOM 4090 O O . SER A 1 503 ? -8.656 -10.112 36.642 1.00 48.78 503 SER A O 1
ATOM 4092 N N . ILE A 1 504 ? -9.897 -8.336 36.022 1.00 48.31 504 ILE A N 1
ATOM 4093 C CA . ILE A 1 504 ? -9.660 -7.556 37.241 1.00 48.31 504 ILE A CA 1
ATOM 4094 C C . ILE A 1 504 ? -10.862 -7.796 38.153 1.00 48.31 504 ILE A C 1
ATOM 4096 O O . ILE A 1 504 ? -11.905 -7.153 38.028 1.00 48.31 504 ILE A O 1
ATOM 4100 N N . ASP A 1 505 ? -10.706 -8.766 39.047 1.00 45.97 505 ASP A N 1
ATOM 4101 C CA . ASP A 1 505 ? -11.765 -9.255 39.925 1.00 45.97 505 ASP A CA 1
ATOM 4102 C C . ASP A 1 505 ? -11.680 -8.556 41.288 1.00 45.97 505 ASP A C 1
ATOM 4104 O O . ASP A 1 505 ? -10.997 -9.033 42.190 1.00 45.97 505 ASP A O 1
ATOM 4108 N N . ASP A 1 506 ? -12.363 -7.420 41.457 1.00 48.69 506 ASP A N 1
ATOM 4109 C CA . ASP A 1 506 ? -12.624 -6.854 42.794 1.00 48.69 506 ASP A CA 1
ATOM 4110 C C . ASP A 1 506 ? -13.998 -6.161 42.869 1.00 48.69 506 ASP A C 1
ATOM 4112 O O . ASP A 1 506 ? -14.119 -4.969 43.143 1.00 48.69 506 ASP A O 1
ATOM 4116 N N . TRP A 1 507 ? -15.059 -6.924 42.578 1.00 49.09 507 TRP A N 1
ATOM 4117 C CA . TRP A 1 507 ? -16.459 -6.521 42.811 1.00 49.09 507 TRP A CA 1
ATOM 4118 C C . TRP A 1 507 ? -16.948 -6.836 44.233 1.00 49.09 507 TRP A C 1
ATOM 4120 O O . TRP A 1 507 ? -18.056 -6.446 44.608 1.00 49.09 507 TRP A O 1
ATOM 4130 N N . GLU A 1 508 ? -16.128 -7.520 45.041 1.00 45.69 508 GLU A N 1
ATOM 4131 C CA . GLU A 1 508 ? -16.455 -7.885 46.424 1.00 45.69 508 GLU A CA 1
ATOM 4132 C C . GLU A 1 508 ? -16.749 -6.639 47.287 1.00 45.69 508 GLU A C 1
ATOM 4134 O O . GLU A 1 508 ? -17.524 -6.709 48.244 1.00 45.69 508 GLU A O 1
ATOM 4139 N N . SER A 1 509 ? -16.189 -5.486 46.903 1.00 46.56 509 SER A N 1
ATOM 4140 C CA . SER A 1 509 ? -16.357 -4.187 47.561 1.00 46.56 509 SER A CA 1
ATOM 4141 C C . SER A 1 509 ? -17.657 -3.444 47.191 1.00 46.56 509 SER A C 1
ATOM 4143 O O . SER A 1 509 ? -18.320 -2.906 48.083 1.00 46.56 509 SER A O 1
ATOM 4145 N N . CYS A 1 510 ? -18.076 -3.455 45.921 1.00 44.12 510 CYS A N 1
ATOM 4146 C CA . CYS A 1 510 ? -19.182 -2.620 45.417 1.00 44.12 510 CYS A CA 1
ATOM 4147 C C . CYS A 1 510 ? -20.588 -3.160 45.707 1.00 44.12 510 CYS A C 1
ATOM 4149 O O . CYS A 1 510 ? -21.547 -2.399 45.741 1.00 44.12 510 CYS A O 1
ATOM 4151 N N . LEU A 1 511 ? -20.729 -4.462 45.967 1.00 51.72 511 LEU A N 1
ATOM 4152 C CA . LEU A 1 511 ? -22.023 -5.103 46.249 1.00 51.72 511 LEU A CA 1
ATOM 4153 C C . LEU A 1 511 ? -22.178 -5.537 47.711 1.00 51.72 511 LEU A C 1
ATOM 4155 O O . LEU A 1 511 ? -23.048 -6.352 48.026 1.00 51.72 511 LEU A O 1
ATOM 4159 N N . SER A 1 512 ? -21.353 -4.997 48.613 1.00 52.81 512 SER A N 1
ATOM 4160 C CA . SER A 1 512 ? -21.328 -5.359 50.040 1.00 52.81 512 SER A CA 1
ATOM 4161 C C . SER A 1 512 ? -22.728 -5.379 50.676 1.00 52.81 512 SER A C 1
ATOM 4163 O O . SER A 1 512 ? -23.094 -6.351 51.334 1.00 52.81 512 SER A O 1
ATOM 4165 N N . THR A 1 513 ? -23.566 -4.384 50.367 1.00 51.41 513 THR A N 1
ATOM 4166 C CA . THR A 1 513 ? -24.949 -4.291 50.865 1.00 51.41 513 THR A CA 1
ATOM 4167 C C . THR A 1 513 ? -25.855 -5.423 50.351 1.00 51.41 513 THR A C 1
ATOM 4169 O O . THR A 1 513 ? -26.630 -5.989 51.121 1.00 51.41 513 THR A O 1
ATOM 4172 N N . LEU A 1 514 ? -25.761 -5.812 49.074 1.00 52.88 514 LEU A N 1
ATOM 4173 C CA . LEU A 1 514 ? -26.567 -6.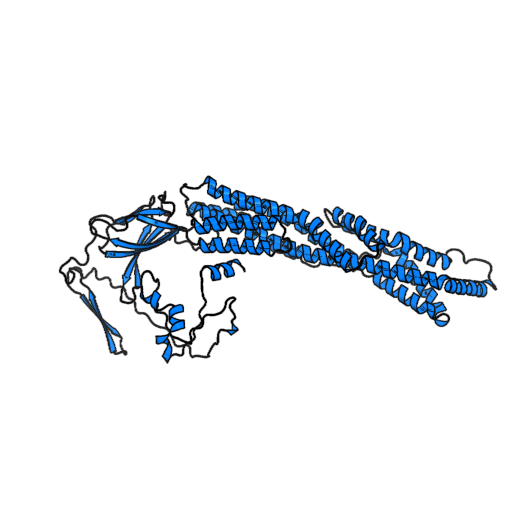906 48.508 1.00 52.88 514 LEU A CA 1
ATOM 4174 C C . LEU A 1 514 ? -26.064 -8.285 48.948 1.00 52.88 514 LEU A C 1
ATOM 4176 O O . LEU A 1 514 ? -26.872 -9.183 49.191 1.00 52.88 514 LEU A O 1
ATOM 4180 N N . ARG A 1 515 ? -24.747 -8.436 49.116 1.00 56.38 515 ARG A N 1
ATOM 4181 C CA . ARG A 1 515 ? -24.111 -9.661 49.617 1.00 56.38 515 ARG A CA 1
ATOM 4182 C C . ARG A 1 515 ? -24.497 -9.966 51.062 1.00 56.38 515 ARG A C 1
ATOM 4184 O O . ARG A 1 515 ? -24.616 -11.133 51.412 1.00 56.38 515 ARG A O 1
ATOM 4191 N N . GLU A 1 516 ? -24.710 -8.943 51.885 1.00 58.72 516 GLU A N 1
ATOM 4192 C CA . GLU A 1 516 ? -25.197 -9.119 53.255 1.00 58.72 516 GLU A CA 1
ATOM 4193 C C . GLU A 1 516 ? -26.709 -9.390 53.297 1.00 58.72 516 GLU A C 1
ATOM 4195 O O . GLU A 1 516 ? -27.160 -10.275 54.023 1.00 58.72 516 GLU A O 1
ATOM 4200 N N . LEU A 1 517 ? -27.507 -8.663 52.506 1.00 58.81 517 LEU A N 1
ATOM 4201 C CA . LEU A 1 517 ? -28.971 -8.691 52.607 1.00 58.81 517 LEU A CA 1
ATOM 4202 C C . LEU A 1 517 ? -29.634 -9.891 51.916 1.00 58.81 517 LEU A C 1
ATOM 4204 O O . LEU A 1 517 ? -30.610 -10.425 52.447 1.00 58.81 517 LEU A O 1
ATOM 4208 N N . ILE A 1 518 ? -29.143 -10.320 50.747 1.00 63.62 518 ILE A N 1
ATOM 4209 C CA . ILE A 1 518 ? -29.771 -11.407 49.976 1.00 63.62 518 ILE A CA 1
ATOM 4210 C C . ILE A 1 518 ? -29.747 -12.740 50.746 1.00 63.62 518 ILE A C 1
ATOM 4212 O O . ILE A 1 518 ? -30.819 -13.335 50.882 1.00 63.62 518 ILE A O 1
ATOM 4216 N N . PRO A 1 519 ? -28.612 -13.202 51.316 1.00 64.94 519 PRO A N 1
ATOM 4217 C CA . PRO A 1 519 ? -28.573 -14.449 52.081 1.00 64.94 519 PRO A CA 1
ATOM 4218 C C . PRO A 1 519 ? -29.500 -14.427 53.298 1.00 64.94 519 PRO A C 1
ATOM 4220 O O . PRO A 1 519 ? -30.214 -15.393 53.533 1.00 64.94 519 PRO A O 1
ATOM 4223 N N . LEU A 1 520 ? -29.576 -13.297 54.013 1.00 64.31 520 LEU A N 1
ATOM 4224 C CA . LEU A 1 520 ? -30.484 -13.121 55.155 1.00 64.31 520 LEU A CA 1
ATOM 4225 C C . LEU A 1 520 ? -31.962 -13.284 54.761 1.00 64.31 520 LEU A C 1
ATOM 4227 O O . LEU A 1 520 ? -32.748 -13.875 55.503 1.00 64.31 520 LEU A O 1
ATOM 4231 N N . ILE A 1 521 ? -32.356 -12.766 53.595 1.00 63.19 521 ILE A N 1
ATOM 4232 C CA . ILE A 1 521 ? -33.732 -12.884 53.090 1.00 63.19 521 ILE A CA 1
ATOM 4233 C C . ILE A 1 521 ? -33.999 -14.300 52.566 1.00 63.19 521 ILE A C 1
ATOM 4235 O O . ILE A 1 521 ? -35.082 -14.836 52.802 1.00 63.19 521 ILE A O 1
ATOM 4239 N N . VAL A 1 522 ? -33.026 -14.922 51.893 1.00 68.44 522 VAL A N 1
ATOM 4240 C CA . VAL A 1 522 ? -33.115 -16.308 51.408 1.00 68.44 522 VAL A CA 1
ATOM 4241 C C . VAL A 1 522 ? -33.263 -17.283 52.577 1.00 68.44 522 VAL A C 1
ATOM 4243 O O . VAL A 1 522 ? -34.240 -18.028 52.601 1.00 68.44 522 VAL A O 1
ATOM 4246 N N . GLU A 1 523 ? -32.384 -17.217 53.582 1.00 67.62 523 GLU A N 1
ATOM 4247 C CA . GLU A 1 523 ? -32.453 -18.042 54.799 1.00 67.62 523 GLU A CA 1
ATOM 4248 C C . GLU A 1 523 ? -33.797 -17.878 55.515 1.00 67.62 523 GLU A C 1
ATOM 4250 O O . GLU A 1 523 ? -34.389 -18.845 55.996 1.00 67.62 523 GLU A O 1
ATOM 4255 N N . PHE A 1 524 ? -34.330 -16.654 55.559 1.00 65.56 524 PHE A N 1
ATOM 4256 C CA . PHE A 1 524 ? -35.653 -16.427 56.120 1.00 65.56 524 PHE A CA 1
ATOM 4257 C C . PHE A 1 524 ? -36.756 -17.084 55.286 1.00 65.56 524 PHE A C 1
ATOM 4259 O O . PHE A 1 524 ? -37.625 -17.748 55.847 1.00 65.56 524 PHE A O 1
ATOM 4266 N N . ILE A 1 525 ? -36.738 -16.926 53.960 1.00 67.94 525 ILE A N 1
ATOM 4267 C CA . ILE A 1 525 ? -37.737 -17.535 53.076 1.00 67.94 525 ILE A CA 1
ATOM 4268 C C . ILE A 1 525 ? -37.725 -19.065 53.206 1.00 67.94 525 ILE A C 1
ATOM 4270 O O . ILE A 1 525 ? -38.799 -19.667 53.283 1.00 67.94 525 ILE A O 1
ATOM 4274 N N . GLU A 1 526 ? -36.550 -19.690 53.312 1.00 71.31 526 GLU A N 1
ATOM 4275 C CA . GLU A 1 526 ? -36.402 -21.142 53.490 1.00 71.31 526 GLU A CA 1
ATOM 4276 C C . GLU A 1 526 ? -37.177 -21.688 54.692 1.00 71.31 526 GLU A C 1
ATOM 4278 O O . GLU A 1 526 ? -37.793 -22.754 54.612 1.00 71.31 526 GLU A O 1
ATOM 4283 N N . LEU A 1 527 ? -37.214 -20.938 55.797 1.00 67.12 527 LEU A N 1
ATOM 4284 C CA . LEU A 1 527 ? -37.925 -21.338 57.014 1.00 67.12 527 LEU A CA 1
ATOM 4285 C C . LEU A 1 527 ? -39.445 -21.449 56.813 1.00 67.12 527 LEU A C 1
ATOM 4287 O O . LEU A 1 527 ? -40.120 -22.150 57.573 1.00 67.12 527 LEU A O 1
ATOM 4291 N N . PHE A 1 528 ? -39.995 -20.778 55.798 1.00 65.88 528 PHE A N 1
ATOM 4292 C CA . PHE A 1 528 ? -41.440 -20.680 55.567 1.00 65.88 528 PHE A CA 1
ATOM 4293 C C . PHE A 1 528 ? -41.896 -21.235 54.217 1.00 65.88 528 PHE A C 1
ATOM 4295 O O . PHE A 1 528 ? -43.100 -21.413 54.013 1.00 65.88 528 PHE A O 1
ATOM 4302 N N . GLU A 1 529 ? -40.955 -21.583 53.343 1.00 66.75 529 GLU A N 1
ATOM 4303 C CA . GLU A 1 529 ? -41.175 -22.133 52.006 1.00 66.75 529 GLU A CA 1
ATOM 4304 C C . GLU A 1 529 ? -42.094 -23.370 52.022 1.00 66.75 529 GLU A C 1
ATOM 4306 O O . GLU A 1 529 ? -43.010 -23.489 51.211 1.00 66.75 529 GLU A O 1
ATOM 4311 N N . ILE A 1 530 ? -41.938 -24.243 53.026 1.00 65.56 530 ILE A N 1
ATOM 4312 C CA . ILE A 1 530 ? -42.755 -25.460 53.207 1.00 65.56 530 ILE A CA 1
ATOM 4313 C C . ILE A 1 530 ? -44.246 -25.131 53.401 1.00 65.56 530 ILE A C 1
ATOM 4315 O O . ILE A 1 530 ? -45.118 -25.921 53.034 1.00 65.56 530 ILE A O 1
ATOM 4319 N N . ARG A 1 531 ? -44.557 -23.980 54.007 1.00 59.59 531 ARG A N 1
ATOM 4320 C CA . ARG A 1 531 ? -45.924 -23.580 54.373 1.00 59.59 531 ARG A CA 1
ATOM 4321 C C . ARG A 1 531 ? -46.529 -22.567 53.402 1.00 59.59 531 ARG A C 1
ATOM 4323 O O . ARG A 1 531 ? -47.751 -22.515 53.293 1.00 59.59 531 ARG A O 1
ATOM 4330 N N . TYR A 1 532 ? -45.692 -21.811 52.696 1.00 67.62 532 TYR A N 1
ATOM 4331 C CA . TYR A 1 532 ? -46.085 -20.826 51.692 1.00 67.62 532 TYR A CA 1
ATOM 4332 C C . TYR A 1 532 ? -45.255 -21.035 50.413 1.00 67.62 532 TYR A C 1
ATOM 4334 O O . TYR A 1 532 ? -44.254 -20.345 50.213 1.00 67.62 532 TYR A O 1
ATOM 4342 N N . PRO A 1 533 ? -45.676 -21.960 49.524 1.00 70.88 533 PRO A N 1
ATOM 4343 C CA . PRO A 1 533 ? -44.926 -22.324 48.312 1.00 70.88 533 PRO A CA 1
ATOM 4344 C C . PRO A 1 533 ? -44.699 -21.157 47.341 1.00 70.88 533 PRO A C 1
ATOM 4346 O O . PRO A 1 533 ? -43.802 -21.183 46.506 1.00 70.88 533 PRO A O 1
ATOM 4349 N N . GLU A 1 534 ? -45.515 -20.110 47.447 1.00 67.50 534 GLU A N 1
ATOM 4350 C CA . GLU A 1 534 ? -45.416 -18.873 46.666 1.00 67.50 534 GLU A CA 1
ATOM 4351 C C . GLU A 1 534 ? -44.049 -18.184 46.859 1.00 67.50 534 GLU A C 1
ATOM 4353 O O . GLU A 1 534 ? -43.523 -17.570 45.927 1.00 67.50 534 GLU A O 1
ATOM 4358 N N . LEU A 1 535 ? -43.428 -18.369 48.033 1.00 69.12 535 LEU A N 1
ATOM 4359 C CA . LEU A 1 535 ? -42.114 -17.823 48.373 1.00 69.12 535 LEU A CA 1
ATOM 4360 C C . LEU A 1 535 ? -40.948 -18.547 47.673 1.00 69.12 535 LEU A C 1
ATOM 4362 O O . LEU A 1 535 ? -39.899 -17.933 47.484 1.00 69.12 535 LEU A O 1
ATOM 4366 N N . SER A 1 536 ? -41.123 -19.791 47.205 1.00 71.62 536 SER A N 1
ATOM 4367 C CA . SER A 1 536 ? -40.097 -20.527 46.440 1.00 71.62 536 SER A CA 1
ATOM 4368 C C . SER A 1 536 ? -39.666 -19.771 45.182 1.00 71.62 536 SER A C 1
ATOM 4370 O O . SER A 1 536 ? -38.490 -19.717 44.835 1.00 71.62 536 SER A O 1
ATOM 4372 N N . SER A 1 537 ? -40.629 -19.134 44.507 1.00 68.38 537 SER A N 1
ATOM 4373 C CA . SER A 1 537 ? -40.379 -18.330 43.305 1.00 68.38 537 SER A CA 1
ATOM 4374 C C . SER A 1 537 ? -39.556 -17.062 43.578 1.00 68.38 537 SER A C 1
ATOM 4376 O O . SER A 1 537 ? -38.865 -16.568 42.686 1.00 68.38 537 SER A O 1
ATOM 4378 N N . ILE A 1 538 ? -39.619 -16.551 44.812 1.00 68.12 538 ILE A N 1
ATOM 4379 C CA . ILE A 1 538 ? -38.900 -15.360 45.277 1.00 68.12 538 ILE A CA 1
ATOM 4380 C C . ILE A 1 538 ? -37.491 -15.746 45.702 1.00 68.12 538 ILE A C 1
ATOM 4382 O O . ILE A 1 538 ? -36.542 -15.079 45.305 1.00 68.12 538 ILE A O 1
ATOM 4386 N N . LYS A 1 539 ? -37.355 -16.859 46.432 1.00 71.88 539 LYS A N 1
ATOM 4387 C CA . LYS A 1 539 ? -36.072 -17.468 46.786 1.00 71.88 539 LYS A CA 1
ATOM 4388 C C . LYS A 1 539 ? -35.225 -17.753 45.548 1.00 71.88 539 LYS A C 1
ATOM 4390 O O . LYS A 1 539 ? -34.132 -17.215 45.431 1.00 71.88 539 LYS A O 1
ATOM 4395 N N . ALA A 1 540 ? -35.778 -18.496 44.586 1.00 71.38 540 ALA A N 1
ATOM 4396 C CA . ALA A 1 540 ? -35.090 -18.795 43.333 1.00 71.38 540 ALA A CA 1
ATOM 4397 C C . ALA A 1 540 ? -34.720 -17.511 42.570 1.00 71.38 540 ALA A C 1
ATOM 4399 O O . ALA A 1 540 ? -33.642 -17.419 41.991 1.00 71.38 540 ALA A O 1
ATOM 4400 N N . GLY A 1 541 ? -35.586 -16.490 42.599 1.00 63.59 541 GLY A N 1
ATOM 4401 C CA . GLY A 1 541 ? -35.287 -15.174 42.034 1.00 63.59 541 GLY A CA 1
ATOM 4402 C C . GLY A 1 541 ? -34.091 -14.498 42.712 1.00 63.59 541 GLY A C 1
ATOM 4403 O O . GLY A 1 541 ? -33.168 -14.079 42.023 1.00 63.59 541 GLY A O 1
ATOM 4404 N N . LEU A 1 542 ? -34.082 -14.433 44.045 1.00 65.88 542 LEU A N 1
ATOM 4405 C CA . LEU A 1 542 ? -33.009 -13.842 44.852 1.00 65.88 542 LEU A CA 1
ATOM 4406 C C . LEU A 1 542 ? -31.665 -14.565 44.677 1.00 65.88 542 LEU A C 1
ATOM 4408 O O . LEU A 1 542 ? -30.641 -13.904 44.529 1.00 65.88 542 LEU A O 1
ATOM 4412 N N . GLU A 1 543 ? -31.672 -15.897 44.616 1.00 68.06 543 GLU A N 1
ATOM 4413 C CA . GLU A 1 543 ? -30.484 -16.709 44.311 1.00 68.06 543 GLU A CA 1
ATOM 4414 C C . GLU A 1 543 ? -29.974 -16.441 42.881 1.00 68.06 543 GLU A C 1
ATOM 4416 O O . GLU A 1 543 ? -28.781 -16.236 42.673 1.00 68.06 543 GLU A O 1
ATOM 4421 N N . THR A 1 544 ? -30.874 -16.318 41.897 1.00 66.19 544 THR A N 1
ATOM 4422 C CA . THR A 1 544 ? -30.500 -15.988 40.505 1.00 66.19 544 THR A CA 1
ATOM 4423 C C . THR A 1 544 ? -29.976 -14.551 40.364 1.00 66.19 544 THR A C 1
ATOM 4425 O O . THR A 1 544 ? -29.153 -14.264 39.494 1.00 66.19 544 THR A O 1
ATOM 4428 N N . LEU A 1 545 ? -30.461 -13.615 41.187 1.00 62.06 545 LEU A N 1
ATOM 4429 C CA . LEU A 1 545 ? -29.962 -12.238 41.235 1.00 62.06 545 LEU A CA 1
ATOM 4430 C C . LEU A 1 545 ? -28.565 -12.178 41.828 1.00 62.06 545 LEU A C 1
ATOM 4432 O O . LEU A 1 545 ? -27.735 -11.453 41.297 1.00 62.06 545 LEU A O 1
ATOM 4436 N N . TYR A 1 546 ? -28.301 -12.966 42.871 1.00 59.38 546 TYR A N 1
ATOM 4437 C CA . TYR A 1 546 ? -26.968 -13.116 43.440 1.00 59.38 546 TYR A CA 1
ATOM 4438 C C . TYR A 1 546 ? -25.965 -13.607 42.386 1.00 59.38 546 TYR A C 1
ATOM 4440 O O . TYR A 1 546 ? -24.941 -12.964 42.187 1.00 59.38 546 TYR A O 1
ATOM 4448 N N . GLU A 1 547 ? -26.302 -14.646 41.615 1.00 58.38 547 GLU A N 1
ATOM 4449 C CA . GLU A 1 547 ? -25.461 -15.124 40.501 1.00 58.38 547 GLU A CA 1
ATOM 4450 C C . GLU A 1 547 ? -25.300 -14.081 39.375 1.00 58.38 547 GLU A C 1
ATOM 4452 O O . GLU A 1 547 ? -24.225 -13.931 38.793 1.00 58.38 547 GLU A O 1
ATOM 4457 N N . ALA A 1 548 ? -26.360 -13.325 39.063 1.00 54.97 548 ALA A N 1
ATOM 4458 C CA . ALA A 1 548 ? -26.310 -12.262 38.056 1.00 54.97 548 ALA A CA 1
ATOM 4459 C C . ALA A 1 548 ? -25.463 -11.053 38.500 1.00 54.97 548 ALA A C 1
ATOM 4461 O O . ALA A 1 548 ? -24.870 -10.386 37.655 1.00 54.97 548 ALA A O 1
ATOM 4462 N N . LEU A 1 549 ? -25.408 -10.782 39.805 1.00 54.62 549 LEU A N 1
ATOM 4463 C CA . LEU A 1 549 ? -24.597 -9.736 40.430 1.00 54.62 549 LEU A CA 1
ATOM 4464 C C . LEU A 1 549 ? -23.131 -10.161 40.603 1.00 54.62 549 LEU A C 1
ATOM 4466 O O . LEU A 1 549 ? -22.243 -9.331 40.452 1.00 54.62 549 LEU A O 1
ATOM 4470 N N . ASP A 1 550 ? -22.874 -11.451 40.829 1.00 52.00 550 ASP A N 1
ATOM 4471 C CA . ASP A 1 550 ? -21.533 -12.052 40.932 1.00 52.00 550 ASP A CA 1
ATOM 4472 C C . ASP A 1 550 ? -20.835 -12.210 39.566 1.00 52.00 550 ASP A C 1
ATOM 4474 O O . ASP A 1 550 ? -19.696 -12.662 39.466 1.00 52.00 550 ASP A O 1
ATOM 4478 N N . THR A 1 551 ? -21.490 -11.820 38.466 1.00 51.31 551 THR A N 1
ATOM 4479 C CA . THR A 1 551 ? -20.899 -11.909 37.127 1.00 51.31 551 THR A CA 1
ATOM 4480 C C . THR A 1 551 ? -19.899 -10.765 36.892 1.00 51.31 551 THR A C 1
ATOM 4482 O O . THR A 1 551 ? -20.134 -9.847 36.107 1.00 51.31 551 THR A O 1
ATOM 4485 N N . ILE A 1 552 ? -18.743 -10.889 37.543 1.00 50.94 552 ILE A N 1
ATOM 4486 C CA . ILE A 1 552 ? -17.463 -10.166 37.435 1.00 50.94 552 ILE A CA 1
ATOM 4487 C C . ILE A 1 552 ? -17.171 -9.522 36.059 1.00 50.94 552 ILE A C 1
ATOM 4489 O O . ILE A 1 552 ? -16.607 -8.431 35.965 1.00 50.94 552 ILE A O 1
ATOM 4493 N N . GLY A 1 553 ? -17.585 -10.155 34.959 1.00 53.97 553 GLY A N 1
ATOM 4494 C CA . GLY A 1 553 ? -17.195 -9.789 33.597 1.00 53.97 553 GLY A CA 1
ATOM 4495 C C . GLY A 1 553 ? -17.778 -8.499 32.998 1.00 53.97 553 GLY A C 1
ATOM 4496 O O . GLY A 1 553 ? -17.742 -8.386 31.775 1.00 53.97 553 GLY A O 1
ATOM 4497 N N . THR A 1 554 ? -18.384 -7.582 33.759 1.00 58.84 554 THR A N 1
ATOM 4498 C CA . THR A 1 554 ? -18.810 -6.259 33.240 1.00 58.84 554 THR A CA 1
ATOM 4499 C C . THR A 1 554 ? -17.659 -5.249 33.308 1.00 58.84 554 THR A C 1
ATOM 4501 O O . THR A 1 554 ? -17.314 -4.686 32.276 1.00 58.84 554 THR A O 1
ATOM 4504 N N . LEU A 1 555 ? -16.973 -5.105 34.454 1.00 59.03 555 LEU A N 1
ATOM 4505 C CA . LEU A 1 555 ? -15.797 -4.218 34.582 1.00 59.03 555 LEU A CA 1
ATOM 4506 C C . LEU A 1 555 ? -14.643 -4.637 33.678 1.00 59.03 555 LEU A C 1
ATOM 4508 O O . LEU A 1 555 ? -14.054 -3.789 33.013 1.00 59.03 555 LEU A O 1
ATOM 4512 N N . THR A 1 556 ? -14.353 -5.939 33.609 1.00 62.81 556 THR A N 1
ATOM 4513 C CA . THR A 1 556 ? -13.313 -6.473 32.719 1.00 62.81 556 THR A CA 1
ATOM 4514 C C . THR A 1 556 ? -13.571 -6.052 31.274 1.00 62.81 556 THR A C 1
ATOM 4516 O O . THR A 1 556 ? -12.645 -5.653 30.576 1.00 62.81 556 THR A O 1
ATOM 4519 N N . LYS A 1 557 ? -14.842 -6.043 30.848 1.00 69.69 557 LYS A N 1
ATOM 4520 C CA . LYS A 1 557 ? -15.242 -5.637 29.498 1.00 69.69 557 LYS A CA 1
ATOM 4521 C C . LYS A 1 557 ? -15.182 -4.127 29.287 1.00 69.69 557 LYS A C 1
ATOM 4523 O O . LYS A 1 557 ? -14.723 -3.699 28.233 1.00 69.69 557 LYS A O 1
ATOM 4528 N N . THR A 1 558 ? -15.548 -3.320 30.281 1.00 68.75 558 THR A N 1
ATOM 4529 C CA . THR A 1 558 ? -15.394 -1.860 30.198 1.00 68.75 558 THR A CA 1
ATOM 4530 C C . THR A 1 558 ? -13.919 -1.443 30.156 1.00 68.75 558 THR A C 1
ATOM 4532 O O . THR A 1 558 ? -13.542 -0.571 29.375 1.00 68.75 558 THR A O 1
ATOM 4535 N N . TYR A 1 559 ? -13.059 -2.102 30.935 1.00 67.38 559 TYR A N 1
ATOM 4536 C CA . TYR A 1 559 ? -11.612 -1.884 30.903 1.00 67.38 559 TYR A CA 1
ATOM 4537 C C . TYR A 1 559 ? -11.002 -2.303 29.561 1.00 67.38 559 TYR A C 1
ATOM 4539 O O . TYR A 1 559 ? -10.231 -1.565 28.952 1.00 67.38 559 TYR A O 1
ATOM 4547 N N . GLU A 1 560 ? -11.392 -3.475 29.065 1.00 70.31 560 GLU A N 1
ATOM 4548 C CA . GLU A 1 560 ? -11.014 -3.972 27.748 1.00 70.31 560 GLU A CA 1
ATOM 4549 C C . GLU A 1 560 ? -11.419 -3.020 26.612 1.00 70.31 56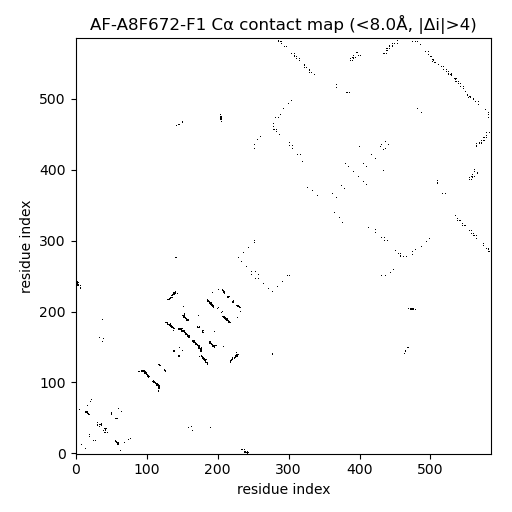0 GLU A C 1
ATOM 4551 O O . GLU A 1 560 ? -10.615 -2.797 25.707 1.00 70.31 560 GLU A O 1
ATOM 4556 N N . LEU A 1 561 ? -12.640 -2.478 26.644 1.00 76.56 561 LEU A N 1
ATOM 4557 C CA . LEU A 1 561 ? -13.119 -1.449 25.717 1.00 76.56 561 LEU A CA 1
ATOM 4558 C C . LEU A 1 561 ? -12.187 -0.235 25.748 1.00 76.56 561 LEU A C 1
ATOM 4560 O O . LEU A 1 561 ? -11.660 0.183 24.718 1.00 76.56 561 LEU A O 1
ATOM 4564 N N . ALA A 1 562 ? -11.957 0.310 26.937 1.00 73.00 562 ALA A N 1
ATOM 4565 C CA . ALA A 1 562 ? -11.215 1.547 27.088 1.00 73.00 562 ALA A CA 1
ATOM 4566 C C . ALA A 1 562 ? -9.730 1.405 26.732 1.00 73.00 562 ALA A C 1
ATOM 4568 O O . ALA A 1 562 ? -9.185 2.284 26.070 1.00 73.00 562 ALA A O 1
ATOM 4569 N N . LEU A 1 563 ? -9.088 0.282 27.072 1.00 72.75 563 LEU A N 1
ATOM 4570 C CA . LEU A 1 563 ? -7.730 -0.014 26.616 1.00 72.75 563 LEU A CA 1
ATOM 4571 C C . LEU A 1 563 ? -7.645 -0.063 25.089 1.00 72.75 563 LEU A C 1
ATOM 4573 O O . LEU A 1 563 ? -6.765 0.567 24.508 1.00 72.75 563 LEU A O 1
ATOM 4577 N N . LYS A 1 564 ? -8.549 -0.802 24.429 1.00 78.19 564 LYS A N 1
ATOM 4578 C CA . LYS A 1 564 ? -8.574 -0.920 22.959 1.00 78.19 564 LYS A CA 1
ATOM 4579 C C . LYS A 1 564 ? -8.682 0.455 22.297 1.00 78.19 564 LYS A C 1
ATOM 4581 O O . LYS A 1 564 ? -7.965 0.725 21.336 1.00 78.19 564 LYS A O 1
ATOM 4586 N N . VAL A 1 565 ? -9.533 1.319 22.847 1.00 81.00 565 VAL A N 1
ATOM 4587 C CA . VAL A 1 565 ? -9.734 2.696 22.384 1.00 81.00 565 VAL A CA 1
ATOM 4588 C C . VAL A 1 565 ? -8.509 3.576 22.669 1.00 81.00 565 VAL A C 1
ATOM 4590 O O . VAL A 1 565 ? -8.124 4.367 21.813 1.00 81.00 565 VAL A O 1
ATOM 4593 N N . ASP A 1 566 ? -7.842 3.428 23.817 1.00 78.94 566 ASP A N 1
ATOM 4594 C CA . ASP A 1 566 ? -6.614 4.175 24.132 1.00 78.94 566 ASP A CA 1
ATOM 4595 C C . ASP A 1 566 ? -5.453 3.814 23.187 1.00 78.94 566 ASP A C 1
ATOM 4597 O O . ASP A 1 566 ? -4.678 4.680 22.784 1.00 78.94 566 ASP A O 1
ATOM 4601 N N . TYR A 1 567 ? -5.386 2.565 22.712 1.00 78.56 567 TYR A N 1
ATOM 4602 C CA . TYR A 1 567 ? -4.409 2.149 21.698 1.00 78.56 567 TYR A CA 1
ATOM 4603 C C . TYR A 1 567 ? -4.597 2.815 20.321 1.00 78.56 567 TYR A C 1
ATOM 4605 O O . TYR A 1 567 ? -3.685 2.743 19.494 1.00 78.56 567 TYR A O 1
ATOM 4613 N N . LEU A 1 568 ? -5.719 3.500 20.062 1.00 84.06 568 LEU A N 1
ATOM 4614 C CA . LEU A 1 568 ? -5.875 4.329 18.861 1.00 84.06 568 LEU A CA 1
ATOM 4615 C C . LEU A 1 568 ? -5.032 5.611 18.923 1.00 84.06 568 LEU A C 1
ATOM 4617 O O . LEU A 1 568 ? -4.599 6.090 17.875 1.00 84.06 568 LEU A O 1
ATOM 4621 N N . ASN A 1 569 ? -4.732 6.129 20.121 1.00 84.06 569 ASN A N 1
ATOM 4622 C CA . ASN A 1 569 ? -3.955 7.360 20.296 1.00 84.06 569 ASN A CA 1
ATOM 4623 C C . ASN A 1 569 ? -2.530 7.230 19.696 1.00 84.06 569 ASN A C 1
ATOM 4625 O O . ASN A 1 569 ? -2.197 8.009 18.800 1.00 84.06 569 ASN A O 1
ATOM 4629 N N . PRO A 1 570 ? -1.710 6.212 20.052 1.00 81.94 570 PRO A N 1
ATOM 4630 C CA . PRO A 1 570 ? -0.403 6.005 19.418 1.00 81.94 570 PRO A CA 1
ATOM 4631 C C . PRO A 1 570 ? -0.466 5.797 17.900 1.00 81.94 570 PRO A C 1
ATOM 4633 O O . PRO A 1 570 ? 0.480 6.125 17.185 1.00 81.94 570 PRO A O 1
ATOM 4636 N N . LEU A 1 571 ? -1.554 5.220 17.383 1.00 85.25 571 LEU A N 1
ATOM 4637 C CA . LEU A 1 571 ? -1.724 5.005 15.945 1.00 85.25 571 LEU A CA 1
ATOM 4638 C C . LEU A 1 571 ? -2.050 6.297 15.207 1.00 85.25 571 LEU A C 1
ATOM 4640 O O . LEU A 1 571 ? -1.518 6.528 14.123 1.00 85.25 571 LEU A O 1
ATOM 4644 N N . SER A 1 572 ? -2.881 7.146 15.807 1.00 87.62 572 SER A N 1
ATOM 4645 C CA . SER A 1 572 ? -3.160 8.489 15.312 1.00 87.62 572 SER A CA 1
ATOM 4646 C C . SER A 1 572 ? -1.887 9.332 15.258 1.00 87.62 572 SER A C 1
ATOM 4648 O O . SER A 1 572 ? -1.571 9.897 14.210 1.00 87.62 572 SER A O 1
ATOM 4650 N N . GLU A 1 573 ? -1.084 9.324 16.327 1.00 88.94 573 GLU A N 1
ATOM 4651 C CA . GLU A 1 573 ? 0.216 10.009 16.369 1.00 88.94 573 GLU A CA 1
ATOM 4652 C C . GLU A 1 573 ? 1.156 9.547 15.245 1.00 88.94 573 GLU A C 1
ATOM 4654 O O . GLU A 1 573 ? 1.854 10.363 14.638 1.00 88.94 573 GLU A O 1
ATOM 4659 N N . ARG A 1 574 ? 1.162 8.244 14.931 1.00 88.31 574 ARG A N 1
ATOM 4660 C CA . ARG A 1 574 ? 1.954 7.686 13.823 1.00 88.31 574 ARG A CA 1
ATOM 4661 C C . ARG A 1 574 ? 1.418 8.117 12.468 1.00 88.31 574 ARG A C 1
ATOM 4663 O O . ARG A 1 574 ? 2.195 8.560 11.627 1.00 88.31 574 ARG A O 1
ATOM 4670 N N . ILE A 1 575 ? 0.105 8.010 12.253 1.00 90.44 575 ILE A N 1
ATOM 4671 C CA . ILE A 1 575 ? -0.534 8.406 10.993 1.00 90.44 575 ILE A CA 1
ATOM 4672 C C . ILE A 1 575 ? -0.229 9.864 10.667 1.00 90.44 575 ILE A C 1
ATOM 4674 O O . ILE A 1 575 ? 0.118 10.169 9.527 1.00 90.44 575 ILE A O 1
ATOM 4678 N N . GLN A 1 576 ? -0.260 10.738 11.673 1.00 91.88 576 GLN A N 1
ATOM 4679 C CA . GLN A 1 576 ? 0.024 12.164 11.516 1.00 91.88 576 GLN A CA 1
ATOM 4680 C C . GLN A 1 576 ? 1.426 12.471 10.961 1.00 91.88 576 GLN A C 1
ATOM 4682 O O . GLN A 1 576 ? 1.632 13.528 10.363 1.00 91.88 576 GLN A O 1
ATOM 4687 N N . GLN A 1 577 ? 2.368 11.537 11.113 1.00 93.50 577 GLN A N 1
ATOM 4688 C CA . GLN A 1 577 ? 3.756 11.666 10.668 1.00 93.50 577 GLN A CA 1
ATOM 4689 C C . GLN A 1 577 ? 4.022 10.994 9.311 1.00 93.50 577 GLN A C 1
ATOM 4691 O O . GLN A 1 577 ? 5.062 11.251 8.702 1.00 93.50 577 GLN A O 1
ATOM 4696 N N . ILE A 1 578 ? 3.101 10.162 8.796 1.00 93.62 578 ILE A N 1
ATOM 4697 C CA . ILE A 1 578 ? 3.316 9.373 7.566 1.00 93.62 578 ILE A CA 1
ATOM 4698 C C . ILE A 1 578 ? 3.648 10.278 6.382 1.00 93.62 578 ILE A C 1
ATOM 4700 O O . ILE A 1 578 ? 4.635 10.038 5.684 1.00 93.62 578 ILE A O 1
ATOM 4704 N N . SER A 1 579 ? 2.853 11.331 6.163 1.00 93.94 579 SER A N 1
ATOM 4705 C CA . SER A 1 579 ? 3.090 12.246 5.045 1.00 93.94 579 SER A CA 1
ATOM 4706 C C . SER A 1 579 ? 4.463 12.912 5.141 1.00 93.94 579 SER A C 1
ATOM 4708 O O . SER A 1 579 ? 5.111 13.121 4.125 1.00 93.94 579 SER A O 1
ATOM 4710 N N . GLU A 1 580 ? 4.923 13.260 6.338 1.00 94.06 580 GLU A N 1
ATOM 4711 C CA . GLU A 1 580 ? 6.205 13.949 6.506 1.00 94.06 580 GLU A CA 1
ATOM 4712 C C . GLU A 1 580 ? 7.377 13.003 6.261 1.00 94.06 580 GLU A C 1
ATOM 4714 O O . GLU A 1 580 ? 8.290 13.356 5.523 1.00 94.06 580 GLU A O 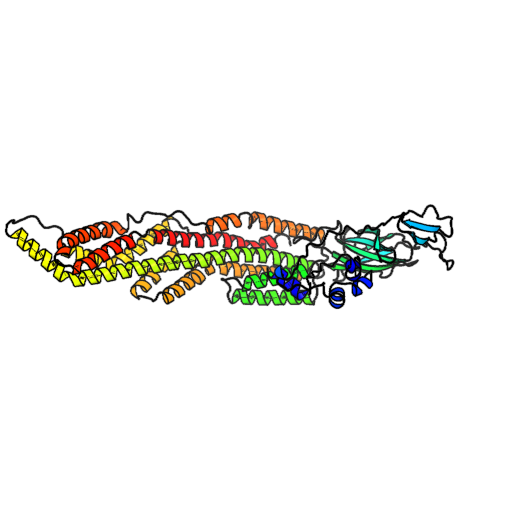1
ATOM 4719 N N . MET A 1 581 ? 7.314 11.777 6.780 1.00 93.31 581 MET A N 1
ATOM 4720 C CA . MET A 1 581 ? 8.357 10.762 6.588 1.00 93.31 581 MET A CA 1
ATOM 4721 C C . MET A 1 581 ? 8.487 10.330 5.122 1.00 93.31 581 MET A C 1
ATOM 4723 O O . MET A 1 581 ? 9.587 10.253 4.567 1.00 93.31 581 MET A O 1
ATOM 4727 N N . VAL A 1 582 ? 7.354 10.090 4.453 1.00 94.00 582 VAL A N 1
ATOM 4728 C CA . VAL A 1 582 ? 7.329 9.653 3.049 1.00 94.00 582 VAL A CA 1
ATOM 4729 C C . VAL A 1 582 ? 7.834 10.736 2.100 1.00 94.00 582 VAL A C 1
ATOM 4731 O O . VAL A 1 582 ? 8.336 10.397 1.032 1.00 94.00 582 VAL A O 1
ATOM 4734 N N . PHE A 1 583 ? 7.746 12.014 2.473 1.00 93.94 583 PHE A N 1
ATOM 4735 C CA . PHE A 1 583 ? 8.193 13.154 1.663 1.00 93.94 583 PHE A CA 1
ATOM 4736 C C . PHE A 1 583 ? 9.405 13.892 2.254 1.00 93.94 583 PHE A C 1
ATOM 4738 O O . PHE A 1 583 ? 9.750 14.971 1.779 1.00 93.94 583 PHE A O 1
ATOM 4745 N N . GLN A 1 584 ? 10.070 13.311 3.255 1.00 90.12 584 GLN A N 1
ATOM 4746 C CA . GLN A 1 584 ? 11.172 13.940 3.991 1.00 90.12 584 GLN A CA 1
ATOM 4747 C C . GLN A 1 584 ? 12.348 14.325 3.087 1.00 90.12 584 GLN A C 1
ATOM 4749 O O . GLN A 1 584 ? 12.921 15.404 3.233 1.00 90.12 584 GLN A O 1
ATOM 4754 N N . PHE A 1 585 ? 12.686 13.451 2.138 1.00 88.88 585 PHE A N 1
ATOM 4755 C CA . PHE A 1 585 ? 13.761 13.651 1.173 1.00 88.88 585 PHE A CA 1
ATOM 4756 C C . PHE A 1 585 ? 13.159 13.776 -0.226 1.00 88.88 585 PHE A C 1
ATOM 4758 O O . PHE A 1 585 ? 13.075 12.781 -0.951 1.00 88.88 585 PHE A O 1
ATOM 4765 N N . LYS A 1 586 ? 12.666 14.970 -0.576 1.00 78.00 586 LYS A N 1
ATOM 4766 C CA . LYS A 1 586 ? 12.017 15.255 -1.863 1.00 78.00 586 LYS A CA 1
ATOM 4767 C C . LYS A 1 586 ? 12.709 16.350 -2.657 1.00 78.00 586 LYS A C 1
ATOM 4769 O O . LYS A 1 586 ? 13.308 17.257 -2.047 1.00 78.00 586 LYS A O 1
#

Radius of gyration: 40.74 Å; Cα contacts (8 Å, |Δi|>4): 744; chains: 1; bounding box: 90×64×131 Å